Protein AF-A0A971SF12-F1 (afdb_monomer_lite)

Sequence (616 aa):
MIISSLRLFQRVKWISYRIRLTKRWFLGLSLLLLSFISVQINANPYLPVYIEDSHAGSYYFFVEKLNLADEYQLILFDKHSDATEAFDSDSIRKSVSKAKKDFSLDELFKTWRSQGIIQCFNWIEPLMPKPFSSVIWVAGKELSRKNLNAKKNVVDQQLNCHELAFKRDCGNLANRFQVTDFVTLQKSKDFKLPVVVSIDLDYFTGLNKVEQYKELKKVLDYTFGLPNLQAISIAVSYPYLQSSHEADRLLYLSLQYLKRIKNIKLRYEPFIDNGPDQSELAKSFYRKRLPVPKYEIKNASNNLKSLLLHLKFDMEYHREAWQALLRDWQNQSSIKPTILLYKNGKIVPNERFNYFSIDDAIGLRVSGVENIVDPKVCWKVLYSKEKSINLTERNYGFADNATRWIVFDERRLPYQDIELKNENLVNLFDIRTGFGTVQIFAEVANKGIIYQTETVCLSRYRDRSYLGRLTEIFNLPYILGSSLIREDNLIGPDVKYGADCSSFIIYGKRRLGLNIPYLNPNQLKDYLFELDKVNSFEHDVAYGQKGKIFLDEALIKEGLLLHFGEHIVAVYQDNEPKNVLDRNDLIVHQLEDFPEIIPLKDINQTNKSFLVMRFK

pLDDT: mean 88.8, std 15.78, range [25.83, 98.88]

Radius of gyration: 28.74 Å; chains: 1; bounding box: 77×84×78 Å

Foldseek 3Di:
DDDDDPPDPDPPPPPVVVPVPPPPPPPVPPVPPDDDDDDPPVLQLAAEEEEEQALLVVLLVCLVQDDQVAEEEEEELDLAQLQAAQPPLVVVLVVSVVCVVVVNSVVVQVVQLAVLSRGRSNSVLSCPPTNYVAYEYANAADDDPVVQVVNLVVSQCRNCVCCVVDNDPVGRCSVRYHYDHPVVVVPDDDDPGQYEYEYELLSLAPPDLVVSLVVLVVVVVVQLLDPNHRHYYYHLNVLSHPDLVSSLSNVLSNLVQVVQWDRYAYAYEHPRGRHQHPDPSQVVCVVVVHHRDGRDPLPHDLQSLLSVLQDDHDYDPPVVVVVVSNVVSVVPDQAAKAKFKDWQNDTDDQDQEAEAEPPIWIKIFIPRCPPPDQWFKWKKKWAFPDQEEESDPDQDDQCHSPGSTRGIDIDTDPDGDRMDTRVNVLCQADNVPSFEKIWMWMWTDDPNRTHIYHIGIYGYFHDLFLLRQLRSHQRAHAYHPLQSDDDPPDGRCRSNRHYAFQQSSVRSVVSVVDDDRRDFLVVCVVFKDFPFKFADDDPQFTATPVGFAFDDPVQLRQWKWKRLPRGIWTQNAADPVHGTDGQQTWIWTPHGRGIDIGRNVVDPRNNHMITTIGGD

Secondary structure (DSSP, 8-state):
-------SSSSSSSSSSSSSSSSSSSSSSSSTTS--S--------PEEEEEESSTTHHHHHHHHHS-TTS-EEEEEE-SS---PPPTTHHHHHHHHHHHHHTT-HHHHHHHHHHHTSS-TTTSSGGGTTTTEEEEEEE-SSS--HHHHHHHHHHHHHHTTSSTTTS--TT---GGGEEEE-HHHHTT-----S-EEEEEEGGGGTTS-HHHHHHHHHHHHHHHHTSTTEEEEEEE--GGGSS-HHHHHHHHHHHHHHHTTBTTEEEEEETT----S--SHHHHHHHHTTPPPP---GGG--HHHHHHHTT---B--SSHHHHHHHHHHHHHH-S---EEEEEETTEEE---SSEEEETTPPEEEEEES-TTSSS-EEEEEEEEES-SEEE-SSS--GGGTT-BSS-BEEEEE-S--SSEE-HHHHHTTS-TTTS-EEEEEEEEEEETTEEEEPPPEEEEEES-SSHHHHHGGGTTSPEEETGGG-EETTEEGGGGSS-B-HHHHHHHHHHHTT-------HHHHGGGEEEEEEE-EEETTEEEETTEE-B--HHHHHH-EEEE-SS-EEEEEE--SSTTB-BTTSEEEE-SSSS-EEEEGGGSTTTTS-EEEEEE-

Structure (mmCIF, N/CA/C/O backbone):
data_AF-A0A971SF12-F1
#
_entry.id   AF-A0A971SF12-F1
#
loop_
_atom_site.group_PDB
_atom_site.id
_atom_site.type_symbol
_atom_site.label_atom_id
_atom_site.label_alt_id
_atom_site.label_comp_id
_atom_site.label_asym_id
_atom_site.label_entity_id
_atom_site.label_seq_id
_atom_site.pdbx_PDB_ins_code
_atom_site.Cartn_x
_atom_site.Cartn_y
_atom_site.Cartn_z
_atom_site.occupancy
_atom_site.B_iso_or_equiv
_atom_site.auth_seq_id
_atom_site.auth_comp_id
_atom_site.auth_asym_id
_atom_site.auth_atom_id
_atom_site.pdbx_PDB_model_num
ATOM 1 N N . MET A 1 1 ? -21.812 56.166 14.889 1.00 31.41 1 MET A N 1
ATOM 2 C CA . MET A 1 1 ? -22.628 55.347 15.817 1.00 31.41 1 MET A CA 1
ATOM 3 C C . MET A 1 1 ? -23.249 54.222 15.000 1.00 31.41 1 MET A C 1
ATOM 5 O O . MET A 1 1 ? -24.068 54.505 14.147 1.00 31.41 1 MET A O 1
ATOM 9 N N . ILE A 1 2 ? -22.579 53.073 14.900 1.00 28.84 2 ILE A N 1
ATOM 10 C CA . ILE A 1 2 ? -22.755 51.873 15.747 1.00 28.84 2 ILE A CA 1
ATOM 11 C C . ILE A 1 2 ? -24.066 51.118 15.428 1.00 28.84 2 ILE A C 1
ATOM 13 O O . ILE A 1 2 ? -25.136 51.510 15.864 1.00 28.84 2 ILE A O 1
ATOM 17 N N . ILE A 1 3 ? -23.871 50.001 14.708 1.00 28.14 3 ILE A N 1
ATOM 18 C CA . ILE A 1 3 ? -24.535 48.683 14.789 1.00 28.14 3 ILE A CA 1
ATOM 19 C C . ILE A 1 3 ? -26.046 48.604 14.493 1.00 28.14 3 ILE A C 1
ATOM 21 O O . ILE A 1 3 ? -26.873 48.979 15.311 1.00 28.14 3 ILE A O 1
ATOM 25 N N . SER A 1 4 ? -26.404 47.922 13.396 1.00 25.83 4 SER A N 1
ATOM 26 C CA . SER A 1 4 ? -27.148 46.637 13.398 1.00 25.83 4 SER A CA 1
ATOM 27 C C . SER A 1 4 ? -27.893 46.406 12.076 1.00 25.83 4 SER A C 1
ATOM 29 O O . SER A 1 4 ? -28.671 47.247 11.648 1.00 25.83 4 SER A O 1
ATOM 31 N N . SER A 1 5 ? -27.656 45.243 11.45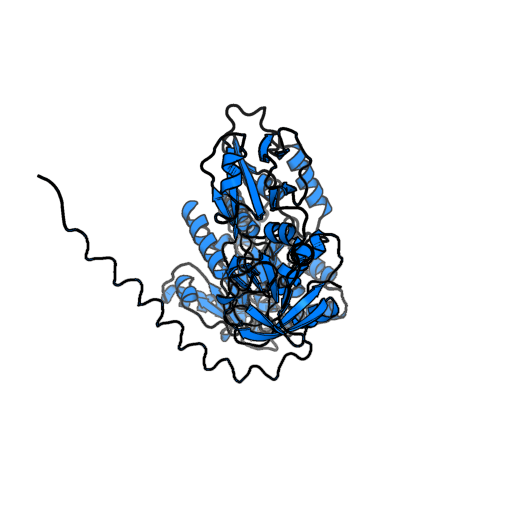1 1.00 28.00 5 SER A N 1
ATOM 32 C CA . SER A 1 5 ? -28.618 44.419 10.672 1.00 28.00 5 SER A CA 1
ATOM 33 C C . SER A 1 5 ? -27.938 43.582 9.572 1.00 28.00 5 SER A C 1
ATOM 35 O O . SER A 1 5 ? -28.347 43.537 8.420 1.00 28.00 5 SER A O 1
ATOM 37 N N . LEU A 1 6 ? -26.910 42.821 9.957 1.00 27.84 6 LEU A N 1
ATOM 38 C CA . LEU A 1 6 ? -26.372 41.701 9.176 1.00 27.84 6 LEU A CA 1
ATOM 39 C C . LEU A 1 6 ? -26.898 40.392 9.786 1.00 27.84 6 LEU A C 1
ATOM 41 O O . LEU A 1 6 ? -26.194 39.687 10.501 1.00 27.84 6 LEU A O 1
ATOM 45 N N . ARG A 1 7 ? -28.184 40.096 9.562 1.00 30.22 7 ARG A N 1
ATOM 46 C CA . ARG A 1 7 ? -28.811 38.794 9.861 1.00 30.22 7 ARG A CA 1
ATOM 47 C C . ARG A 1 7 ? -29.946 38.514 8.877 1.00 30.22 7 ARG A C 1
ATOM 49 O O . ARG A 1 7 ? -31.108 38.577 9.245 1.00 30.22 7 ARG A O 1
ATOM 56 N N . LEU A 1 8 ? -29.613 38.181 7.629 1.00 28.28 8 LEU A N 1
ATOM 57 C CA . LEU A 1 8 ? -30.572 37.521 6.727 1.00 28.28 8 LEU A CA 1
ATOM 58 C C . LEU A 1 8 ? -29.940 36.552 5.706 1.00 28.28 8 LEU A C 1
ATOM 60 O O . LEU A 1 8 ? -30.614 36.095 4.792 1.00 28.28 8 LEU A O 1
ATOM 64 N N . PHE A 1 9 ? -28.670 36.169 5.880 1.00 28.97 9 PHE A N 1
ATOM 65 C CA . PHE A 1 9 ? -27.954 35.262 4.969 1.00 28.97 9 PHE A CA 1
ATOM 66 C C . PHE A 1 9 ? -27.344 34.061 5.711 1.00 28.97 9 PHE A C 1
ATOM 68 O O . PHE A 1 9 ? -26.147 33.817 5.656 1.00 28.97 9 PHE A O 1
ATOM 75 N N . GLN A 1 10 ? -28.163 33.295 6.440 1.00 29.36 10 GLN A N 1
ATOM 76 C CA . GLN A 1 10 ? -27.713 32.018 7.029 1.00 29.36 10 GLN A CA 1
ATOM 77 C C . GLN A 1 10 ? -28.773 30.902 7.086 1.00 29.36 10 GLN A C 1
ATOM 79 O O . GLN A 1 10 ? -28.515 29.846 7.654 1.00 29.36 10 GLN A O 1
ATOM 84 N N . ARG A 1 11 ? -29.940 31.060 6.442 1.00 30.23 11 ARG A N 1
ATOM 85 C CA . ARG A 1 11 ? -31.045 30.078 6.530 1.00 30.23 11 ARG A CA 1
ATOM 86 C C . ARG A 1 11 ? -31.364 29.267 5.265 1.00 30.23 11 ARG A C 1
ATOM 88 O O . ARG A 1 11 ? -32.326 28.514 5.276 1.00 30.23 11 ARG A O 1
ATOM 95 N N . VAL A 1 12 ? -30.540 29.326 4.212 1.00 31.84 12 VAL A N 1
ATOM 96 C CA . VAL A 1 12 ? -30.815 28.617 2.933 1.00 31.84 12 VAL A CA 1
ATOM 97 C C . VAL A 1 12 ? -29.838 27.459 2.628 1.00 31.84 12 VAL A C 1
ATOM 99 O O . VAL A 1 12 ? -30.024 26.723 1.667 1.00 31.84 12 VAL A O 1
ATOM 102 N N . LYS A 1 13 ? -28.837 27.189 3.480 1.00 30.30 13 LYS A N 1
ATOM 103 C CA . LYS A 1 13 ? -27.871 26.083 3.264 1.00 30.30 13 LYS A CA 1
ATOM 104 C C . LYS A 1 13 ? -28.181 24.758 3.982 1.00 30.30 13 LYS A C 1
ATOM 106 O O . LYS A 1 13 ? -27.453 23.796 3.780 1.00 30.30 13 LYS A O 1
ATOM 111 N N . TRP A 1 14 ? -29.265 24.673 4.756 1.00 29.14 14 TRP A N 1
ATOM 112 C CA . TRP A 1 14 ? -29.599 23.476 5.552 1.00 29.14 14 TRP A CA 1
ATOM 113 C C . TRP A 1 14 ? -30.732 22.598 4.987 1.00 29.14 14 TRP A C 1
ATOM 115 O O . TRP A 1 14 ? -30.986 21.518 5.509 1.00 29.14 14 TRP A O 1
ATOM 125 N N . ILE A 1 15 ? -31.384 23.005 3.891 1.00 32.59 15 ILE A N 1
ATOM 126 C CA . ILE A 1 15 ? -32.520 22.264 3.298 1.00 32.59 15 ILE A CA 1
ATOM 127 C C . ILE A 1 15 ? -32.134 21.538 1.992 1.00 32.59 15 ILE A C 1
ATOM 129 O O . ILE A 1 15 ? -32.772 20.564 1.601 1.00 32.59 15 ILE A O 1
ATOM 133 N N . SER A 1 16 ? -31.015 21.901 1.360 1.00 28.98 16 SER A N 1
ATOM 134 C CA . SER A 1 16 ? -30.533 21.269 0.122 1.00 28.98 16 SER A CA 1
ATOM 135 C C . SER A 1 16 ? -29.692 19.997 0.328 1.00 28.98 16 SER A C 1
ATOM 137 O O . SER A 1 16 ? -29.442 19.281 -0.640 1.00 28.98 16 SER A O 1
ATOM 139 N N . TYR A 1 17 ? -29.320 19.658 1.569 1.00 30.48 17 TYR A N 1
ATOM 140 C CA . TYR A 1 17 ? -28.596 18.415 1.891 1.00 30.48 17 TYR A CA 1
ATOM 141 C C . TYR A 1 17 ? -29.530 17.230 2.210 1.00 30.48 17 TYR A C 1
ATOM 143 O O . TYR A 1 17 ? -29.139 16.077 2.065 1.00 30.48 17 TYR A O 1
ATOM 151 N N . ARG A 1 18 ? -30.801 17.490 2.560 1.00 32.34 18 ARG A N 1
ATOM 152 C CA . ARG A 1 18 ? -31.782 16.449 2.931 1.00 32.34 18 ARG A CA 1
ATOM 153 C C . ARG A 1 18 ? -32.580 15.863 1.757 1.00 32.34 18 ARG A C 1
ATOM 155 O O . ARG A 1 18 ? -33.252 14.856 1.932 1.00 32.34 18 ARG A O 1
ATOM 162 N N . ILE A 1 19 ? -32.492 16.448 0.557 1.00 35.25 19 ILE A N 1
ATOM 163 C CA . ILE A 1 19 ? -33.337 16.068 -0.599 1.00 35.25 19 ILE A CA 1
ATOM 164 C C . ILE A 1 19 ? -32.562 15.289 -1.689 1.00 35.25 19 ILE A C 1
ATOM 166 O O . ILE A 1 19 ? -33.166 14.694 -2.576 1.00 35.25 19 ILE A O 1
ATOM 170 N N . ARG A 1 20 ? -31.226 15.176 -1.600 1.00 30.75 20 ARG A N 1
ATOM 171 C CA . ARG A 1 20 ? -30.425 14.321 -2.511 1.00 30.75 20 ARG A CA 1
ATOM 172 C C . ARG A 1 20 ? -30.202 12.881 -2.021 1.00 30.75 20 ARG A C 1
ATOM 174 O O . ARG A 1 20 ? -29.679 12.074 -2.782 1.00 30.75 20 ARG A O 1
ATOM 181 N N . LEU A 1 21 ? -30.640 12.540 -0.808 1.00 36.88 21 LEU A N 1
ATOM 182 C CA . LEU A 1 21 ? -30.404 11.231 -0.175 1.00 36.88 21 LEU A CA 1
ATOM 183 C C . LEU A 1 21 ? -31.534 10.200 -0.364 1.00 36.88 21 LEU A C 1
ATOM 185 O O . LEU A 1 21 ? -31.330 9.025 -0.085 1.00 36.88 21 LEU A O 1
ATOM 189 N N . THR A 1 22 ? -32.702 10.578 -0.892 1.00 39.44 22 THR A N 1
ATOM 190 C CA . THR A 1 22 ? -33.895 9.704 -0.861 1.00 39.44 22 THR A CA 1
ATOM 191 C C . THR A 1 22 ? -34.249 9.001 -2.177 1.00 39.44 22 THR A C 1
ATOM 193 O O . THR A 1 22 ? -35.171 8.193 -2.190 1.00 39.44 22 THR A O 1
ATOM 196 N N . LYS A 1 23 ? -33.522 9.225 -3.284 1.00 32.88 23 LYS A N 1
ATOM 197 C CA . LYS A 1 23 ? -33.853 8.614 -4.597 1.00 32.88 23 LYS A CA 1
ATOM 198 C C . LYS A 1 23 ? -32.887 7.541 -5.116 1.00 32.88 23 LYS A C 1
ATOM 200 O O . LYS A 1 23 ? -33.189 6.918 -6.126 1.00 32.88 23 LYS A O 1
ATOM 205 N N . ARG A 1 24 ? -31.766 7.271 -4.434 1.00 38.62 24 ARG A N 1
ATOM 206 C CA . ARG A 1 24 ? -30.796 6.228 -4.844 1.00 38.62 24 ARG A CA 1
ATOM 207 C C . ARG A 1 24 ? -30.953 4.878 -4.130 1.00 38.62 24 ARG A C 1
ATOM 209 O O . ARG A 1 24 ? -30.305 3.920 -4.522 1.00 38.62 24 ARG A O 1
ATOM 216 N N . TRP A 1 25 ? -31.844 4.785 -3.141 1.00 43.00 25 TRP A N 1
ATOM 217 C CA . TRP A 1 25 ? -31.940 3.625 -2.241 1.00 43.00 25 TRP A CA 1
ATOM 218 C C . TRP A 1 25 ? -33.119 2.675 -2.500 1.00 43.00 25 TRP A C 1
ATOM 220 O O . TRP A 1 25 ? -33.202 1.632 -1.863 1.00 43.00 25 TRP A O 1
ATOM 230 N N . PHE A 1 26 ? -34.009 2.979 -3.450 1.00 36.94 26 PHE A N 1
ATOM 231 C CA . PHE A 1 26 ? -35.231 2.183 -3.647 1.00 36.94 26 PHE A CA 1
ATOM 232 C C . PHE A 1 26 ? -35.156 1.091 -4.727 1.00 36.94 26 PHE A C 1
ATOM 234 O O . PHE A 1 26 ? -36.068 0.278 -4.802 1.00 36.94 26 PHE A O 1
ATOM 241 N N . LEU A 1 27 ? -34.078 1.010 -5.519 1.00 33.00 27 LEU A N 1
ATOM 242 C CA . LEU A 1 27 ? -33.904 -0.063 -6.520 1.00 33.00 27 LEU A CA 1
ATOM 243 C C . LEU A 1 27 ? -32.784 -1.070 -6.205 1.00 33.00 27 LEU A C 1
ATOM 245 O O . LEU A 1 27 ? -32.655 -2.066 -6.907 1.00 33.00 27 LEU A O 1
ATOM 249 N N . GLY A 1 28 ? -32.011 -0.866 -5.134 1.00 38.28 28 GLY A N 1
ATOM 250 C CA . GLY A 1 28 ? -30.992 -1.829 -4.692 1.00 38.28 28 GLY A CA 1
ATOM 251 C C . GLY A 1 28 ? -31.530 -2.965 -3.813 1.00 38.28 28 GLY A C 1
ATOM 252 O O . GLY A 1 28 ? -30.780 -3.872 -3.475 1.00 38.28 28 GLY A O 1
ATOM 253 N N . LEU A 1 29 ? -32.810 -2.927 -3.420 1.00 40.16 29 LEU A N 1
ATOM 254 C CA . LEU A 1 29 ? -33.330 -3.735 -2.310 1.00 40.16 29 LEU A CA 1
ATOM 255 C C . LEU A 1 29 ? -34.077 -5.024 -2.705 1.00 40.16 29 LEU A C 1
ATOM 257 O O . LEU A 1 29 ? -34.580 -5.717 -1.827 1.00 40.16 29 LEU A O 1
ATOM 261 N N . SER A 1 30 ? -34.147 -5.374 -3.994 1.00 32.53 30 SER A N 1
ATOM 262 C CA . SER A 1 30 ? -34.907 -6.551 -4.472 1.00 32.53 30 SER A CA 1
ATOM 263 C C . SER A 1 30 ? -34.051 -7.636 -5.142 1.00 32.53 30 SER A C 1
ATOM 265 O O . SER A 1 30 ? -34.554 -8.718 -5.416 1.00 32.53 30 SER A O 1
ATOM 267 N N . LEU A 1 31 ? -32.754 -7.387 -5.357 1.00 33.84 31 LEU A N 1
ATOM 268 C CA . LEU A 1 31 ? -31.779 -8.372 -5.866 1.00 33.84 31 LEU A CA 1
ATOM 269 C C . LEU A 1 31 ? -30.842 -8.906 -4.762 1.00 33.84 31 LEU A C 1
ATOM 271 O O . LEU A 1 31 ? -29.825 -9.533 -5.036 1.00 33.84 31 LEU A O 1
ATOM 275 N N . LEU A 1 32 ? -31.217 -8.681 -3.501 1.00 42.91 32 LEU A N 1
ATOM 276 C CA . LEU A 1 32 ? -30.432 -8.930 -2.287 1.00 42.91 32 LEU A CA 1
ATOM 277 C C . LEU A 1 32 ? -30.526 -10.381 -1.758 1.00 42.91 32 LEU A C 1
ATOM 279 O O . LEU A 1 32 ? -30.105 -10.650 -0.640 1.00 42.91 32 LEU A O 1
ATOM 283 N N . LEU A 1 33 ? -31.091 -11.322 -2.526 1.00 36.44 33 LEU A N 1
ATOM 284 C CA . LEU A 1 33 ? -31.560 -12.607 -1.981 1.00 36.44 33 LEU A CA 1
ATOM 285 C C . LEU A 1 33 ? -30.939 -13.887 -2.567 1.00 36.44 33 LEU A C 1
ATOM 287 O O . LEU A 1 33 ? -31.339 -14.958 -2.130 1.00 36.44 33 LEU A O 1
ATOM 291 N N . LEU A 1 34 ? -29.964 -13.843 -3.491 1.00 31.91 34 LEU A N 1
ATOM 292 C CA . LEU A 1 34 ? -29.542 -15.085 -4.177 1.00 31.91 34 LEU A CA 1
ATOM 293 C C . LEU A 1 34 ? -28.050 -15.298 -4.512 1.00 31.91 34 LEU A C 1
ATOM 295 O O . LEU A 1 34 ? -27.753 -16.181 -5.312 1.00 31.91 34 LEU A O 1
ATOM 299 N N . SER A 1 35 ? -27.072 -14.615 -3.896 1.00 33.59 35 SER A N 1
ATOM 300 C CA . SER A 1 35 ? -25.664 -14.984 -4.173 1.00 33.59 35 SER A CA 1
ATOM 301 C C . SER A 1 35 ? -24.631 -14.681 -3.082 1.00 33.59 35 SER A C 1
ATOM 303 O O . SER A 1 35 ? -23.715 -13.897 -3.313 1.00 33.59 35 SER A O 1
ATOM 305 N N . PHE A 1 36 ? -24.688 -15.364 -1.938 1.00 42.00 36 PHE A N 1
ATOM 306 C CA . PHE A 1 36 ? -23.475 -15.613 -1.139 1.00 42.00 36 PHE A CA 1
ATOM 307 C C . PHE A 1 36 ? -23.475 -17.032 -0.556 1.00 42.00 36 PHE A C 1
ATOM 309 O O . PHE A 1 36 ? -23.334 -17.257 0.642 1.00 42.00 36 PHE A O 1
ATOM 316 N N . ILE A 1 37 ? -23.598 -18.010 -1.456 1.00 35.84 37 ILE A N 1
ATOM 317 C CA . ILE A 1 37 ? -22.960 -19.313 -1.262 1.00 35.84 37 ILE A CA 1
ATOM 318 C C . ILE A 1 37 ? -21.451 -19.046 -1.332 1.00 35.84 37 ILE A C 1
ATOM 320 O O . ILE A 1 37 ? -20.968 -18.529 -2.336 1.00 35.84 37 ILE A O 1
ATOM 324 N N . SER A 1 38 ? -20.755 -19.293 -0.222 1.00 40.66 38 SER A N 1
ATOM 325 C CA . SER A 1 38 ? -19.317 -19.578 -0.110 1.00 40.66 38 SER A CA 1
ATOM 326 C C . SER A 1 38 ? -18.464 -19.290 -1.352 1.00 40.66 38 SER A C 1
ATOM 328 O O . SER A 1 38 ? -18.257 -20.168 -2.185 1.00 40.66 38 SER A O 1
ATOM 330 N N . VAL A 1 39 ? -17.898 -18.087 -1.439 1.00 34.41 39 VAL A N 1
ATOM 331 C CA . VAL A 1 39 ? -16.772 -17.826 -2.334 1.00 34.41 39 VAL A CA 1
ATOM 332 C C . VAL A 1 39 ? -15.764 -16.943 -1.600 1.00 34.41 39 VAL A C 1
ATOM 334 O O . VAL A 1 39 ? -15.786 -15.717 -1.683 1.00 34.41 39 VAL A O 1
ATOM 337 N N . GLN A 1 40 ? -14.863 -17.596 -0.863 1.00 35.56 40 GLN A N 1
ATOM 338 C CA . GLN A 1 40 ? -13.494 -17.111 -0.717 1.00 35.56 40 GLN A CA 1
ATOM 339 C C . GLN A 1 40 ? -12.861 -17.135 -2.120 1.00 35.56 40 GLN A C 1
ATOM 341 O O . GLN A 1 40 ? -12.163 -18.080 -2.473 1.00 35.56 40 GLN A O 1
ATOM 346 N N . ILE A 1 41 ? -13.126 -16.131 -2.961 1.00 40.09 41 ILE A N 1
ATOM 347 C CA . ILE A 1 41 ? -12.150 -15.817 -4.005 1.00 40.09 41 ILE A CA 1
ATOM 348 C C . ILE A 1 41 ? -10.977 -15.218 -3.239 1.00 40.09 41 ILE A C 1
ATOM 350 O O . ILE A 1 41 ? -11.137 -14.227 -2.525 1.00 40.09 41 ILE A O 1
ATOM 354 N N . ASN A 1 42 ? -9.825 -15.880 -3.342 1.00 44.22 42 ASN A N 1
ATOM 355 C CA . ASN A 1 42 ? -8.517 -15.400 -2.910 1.00 44.22 42 ASN A CA 1
ATOM 356 C C . ASN A 1 42 ? -8.152 -14.129 -3.697 1.00 44.22 42 ASN A C 1
ATOM 358 O O . ASN A 1 42 ? -7.224 -14.123 -4.501 1.00 44.22 42 ASN A O 1
ATOM 362 N N . ALA A 1 43 ? -8.886 -13.040 -3.483 1.00 59.28 43 ALA A N 1
ATOM 363 C CA . ALA A 1 43 ? -8.478 -11.727 -3.930 1.00 59.28 43 ALA A CA 1
ATOM 364 C C . ALA A 1 43 ? -7.245 -11.374 -3.099 1.00 59.28 43 ALA A C 1
ATOM 366 O O . ALA A 1 43 ? -7.361 -10.991 -1.936 1.00 59.28 43 ALA A O 1
ATOM 367 N N . ASN A 1 44 ? -6.053 -11.578 -3.660 1.00 78.88 44 ASN A N 1
ATOM 368 C CA . ASN A 1 44 ? -4.822 -11.138 -3.021 1.00 78.88 44 ASN A CA 1
ATOM 369 C C . ASN A 1 44 ? -4.940 -9.615 -2.817 1.00 78.88 44 ASN A C 1
ATOM 371 O O . ASN A 1 44 ? -5.028 -8.874 -3.803 1.00 78.88 44 ASN A O 1
ATOM 375 N N . PRO A 1 45 ? -4.981 -9.112 -1.570 1.00 87.69 45 PRO A N 1
ATOM 376 C CA . PRO A 1 45 ? -5.164 -7.685 -1.337 1.00 87.69 45 PRO A CA 1
ATOM 377 C C . PRO A 1 45 ? -3.874 -6.902 -1.614 1.00 87.69 45 PRO A C 1
ATOM 379 O O . PRO A 1 45 ? -3.891 -5.677 -1.522 1.00 87.69 45 PRO A O 1
ATOM 382 N N . TYR A 1 46 ? -2.772 -7.592 -1.940 1.00 92.75 46 TYR A N 1
ATOM 383 C CA . TYR A 1 46 ? -1.467 -7.003 -2.204 1.00 92.75 46 TYR A CA 1
ATOM 384 C C . TYR A 1 46 ? -1.171 -6.887 -3.694 1.00 92.75 46 TYR A C 1
ATOM 386 O O . TYR A 1 46 ? -1.159 -7.894 -4.406 1.00 92.75 46 TYR A O 1
ATOM 394 N N . LEU A 1 47 ? -0.820 -5.677 -4.126 1.00 95.25 47 LEU A N 1
ATOM 395 C CA . LEU A 1 47 ? -0.322 -5.424 -5.474 1.00 95.25 47 LEU A CA 1
ATOM 396 C C . LEU A 1 47 ? 1.177 -5.751 -5.568 1.00 95.25 47 LEU A C 1
ATOM 398 O O . LEU A 1 47 ? 1.964 -5.155 -4.825 1.00 95.25 47 LEU A O 1
ATOM 402 N N . PRO A 1 48 ? 1.610 -6.655 -6.462 1.00 96.81 48 PRO A N 1
ATOM 403 C CA . PRO A 1 48 ? 3.026 -6.847 -6.738 1.00 96.81 48 PRO A CA 1
ATOM 404 C C . PRO A 1 48 ? 3.595 -5.637 -7.495 1.00 96.81 48 PRO A C 1
ATOM 406 O O . PRO A 1 48 ? 3.054 -5.215 -8.520 1.00 96.81 48 PRO A O 1
ATOM 409 N N . VAL A 1 49 ? 4.705 -5.101 -6.989 1.00 98.12 49 VAL A N 1
ATOM 410 C CA . VAL A 1 49 ? 5.464 -4.001 -7.597 1.00 98.12 49 VAL A CA 1
ATOM 411 C C . VAL A 1 49 ? 6.912 -4.444 -7.757 1.00 98.12 49 VAL A C 1
ATOM 413 O O . VAL A 1 49 ? 7.528 -4.885 -6.788 1.00 98.12 49 VAL A O 1
ATOM 416 N N . TYR A 1 50 ? 7.449 -4.323 -8.964 1.00 98.31 50 TYR A N 1
ATOM 417 C CA . TYR A 1 50 ? 8.805 -4.736 -9.309 1.00 98.31 50 TYR A CA 1
ATOM 418 C C . TYR A 1 50 ? 9.670 -3.559 -9.724 1.00 98.31 50 TYR A C 1
ATOM 420 O O . TYR A 1 50 ? 9.196 -2.683 -10.443 1.00 98.31 50 TYR A O 1
ATOM 428 N N . ILE A 1 51 ? 10.932 -3.557 -9.304 1.00 98.00 51 ILE A N 1
ATOM 429 C CA . ILE A 1 51 ? 11.922 -2.560 -9.704 1.00 98.00 51 ILE A CA 1
ATOM 430 C C . ILE A 1 51 ? 13.215 -3.267 -10.128 1.00 98.00 51 ILE A C 1
ATOM 432 O O . ILE A 1 51 ? 13.739 -4.097 -9.385 1.00 98.00 51 ILE A O 1
ATOM 436 N N . GLU A 1 52 ? 13.755 -2.906 -11.290 1.00 96.25 52 GLU A N 1
ATOM 437 C CA . GLU A 1 52 ? 15.055 -3.369 -11.804 1.00 96.25 52 GLU A CA 1
ATOM 438 C C . GLU A 1 52 ? 15.748 -2.231 -12.574 1.00 96.25 52 GLU A C 1
ATOM 440 O O . GLU A 1 52 ? 15.103 -1.255 -12.956 1.00 96.25 52 GLU A O 1
ATOM 445 N N . ASP A 1 53 ? 17.061 -2.334 -12.800 1.00 94.94 53 ASP A N 1
ATOM 446 C CA . ASP A 1 53 ? 17.768 -1.399 -13.682 1.00 94.94 53 ASP A CA 1
ATOM 447 C C . ASP A 1 53 ? 17.296 -1.521 -15.141 1.00 94.94 53 ASP A C 1
ATOM 449 O O . ASP A 1 53 ? 16.895 -0.532 -15.737 1.00 94.94 53 ASP A O 1
ATOM 453 N N . SER A 1 54 ? 17.264 -2.726 -15.716 1.00 95.06 54 SER A N 1
ATOM 454 C CA . SER A 1 54 ? 16.834 -2.918 -17.109 1.00 95.06 54 SER A CA 1
ATOM 455 C C . SER A 1 54 ? 15.328 -3.119 -17.236 1.00 95.06 54 SER A C 1
ATOM 457 O O . SER A 1 54 ? 14.728 -3.900 -16.491 1.00 95.06 54 SER A O 1
ATOM 459 N N . HIS A 1 55 ? 14.733 -2.534 -18.279 1.00 96.25 55 HIS A N 1
ATOM 460 C CA . HIS A 1 55 ? 13.335 -2.791 -18.633 1.00 96.25 55 HIS A CA 1
ATOM 461 C C . HIS A 1 55 ? 13.059 -4.254 -18.997 1.00 96.25 55 HIS A C 1
ATOM 463 O O . HIS A 1 55 ? 11.952 -4.743 -18.766 1.00 96.25 55 HIS A O 1
ATOM 469 N N . ALA A 1 56 ? 14.081 -5.002 -19.437 1.00 96.06 56 ALA A N 1
ATOM 470 C CA . ALA A 1 56 ? 13.984 -6.445 -19.681 1.00 96.06 56 ALA A CA 1
ATOM 471 C C . ALA A 1 56 ? 13.442 -7.211 -18.459 1.00 96.06 56 ALA A C 1
ATOM 473 O O . ALA A 1 56 ? 12.696 -8.180 -18.610 1.00 96.06 56 ALA A O 1
ATOM 474 N N . GLY A 1 57 ? 13.757 -6.738 -17.247 1.00 96.38 57 GLY A N 1
ATOM 475 C CA . GLY A 1 57 ? 13.251 -7.266 -15.983 1.00 96.38 57 GLY A CA 1
ATOM 476 C C . GLY A 1 57 ? 11.728 -7.381 -15.912 1.00 96.38 57 GLY A C 1
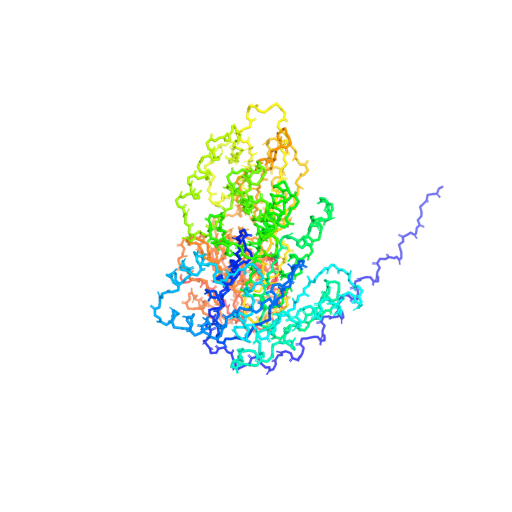ATOM 477 O O . GLY A 1 57 ? 11.201 -8.317 -15.308 1.00 96.38 57 GLY A O 1
ATOM 478 N N . SER A 1 58 ? 11.015 -6.471 -16.582 1.00 97.88 58 SER A N 1
ATOM 479 C CA . SER A 1 58 ? 9.551 -6.460 -16.636 1.00 97.88 58 SER A CA 1
ATOM 480 C C . SER A 1 58 ? 8.985 -7.742 -17.241 1.00 97.88 58 SER A C 1
ATOM 482 O O . SER A 1 58 ? 7.988 -8.251 -16.734 1.00 97.88 58 SER A O 1
ATOM 484 N N . TYR A 1 59 ? 9.635 -8.314 -18.261 1.00 97.81 59 TYR A N 1
ATOM 485 C CA . TYR A 1 59 ? 9.196 -9.580 -18.850 1.00 97.81 59 TYR A CA 1
ATOM 486 C C . TYR A 1 59 ? 9.202 -10.711 -17.829 1.00 97.81 59 TYR A C 1
ATOM 488 O O . TYR A 1 59 ? 8.174 -11.347 -17.607 1.00 97.81 59 TYR A O 1
ATOM 496 N N . TYR A 1 60 ? 10.344 -10.928 -17.178 1.00 96.50 60 TYR A N 1
ATOM 497 C CA . TYR A 1 60 ? 10.520 -12.006 -16.206 1.00 96.50 60 TYR A CA 1
ATOM 498 C C . TYR A 1 60 ? 9.515 -11.873 -15.057 1.00 96.50 60 TYR A C 1
ATOM 500 O O . TYR A 1 60 ? 8.799 -12.821 -14.728 1.00 96.50 60 TYR A O 1
ATOM 508 N N . PHE A 1 61 ? 9.361 -10.653 -14.540 1.00 96.94 61 PHE A N 1
ATOM 509 C CA . PHE A 1 61 ? 8.385 -10.342 -13.505 1.00 96.94 61 PHE A CA 1
ATOM 510 C C . PHE A 1 61 ? 6.939 -10.636 -13.932 1.00 96.94 61 PHE A C 1
ATOM 512 O O . PHE A 1 61 ? 6.203 -11.302 -13.198 1.00 96.94 61 PHE A O 1
ATOM 519 N N . PHE A 1 62 ? 6.504 -10.171 -15.107 1.00 98.00 62 PHE A N 1
ATOM 520 C CA . PHE A 1 62 ? 5.134 -10.412 -15.563 1.00 98.00 62 PHE A CA 1
ATOM 521 C C . PHE A 1 62 ? 4.885 -11.886 -15.878 1.00 98.00 62 PHE A C 1
ATOM 523 O O . PHE A 1 62 ? 3.805 -12.389 -15.566 1.00 98.00 62 PHE A O 1
ATOM 530 N N . VAL A 1 63 ? 5.876 -12.607 -16.411 1.00 96.88 63 VAL A N 1
ATOM 531 C CA . VAL A 1 63 ? 5.771 -14.058 -16.598 1.00 96.88 63 VAL A CA 1
ATOM 532 C C . VAL A 1 63 ? 5.536 -14.763 -15.266 1.00 96.88 63 VAL A C 1
ATOM 534 O O . VAL A 1 63 ? 4.680 -15.642 -15.195 1.00 96.88 63 VAL A O 1
ATOM 537 N N . GLU A 1 64 ? 6.241 -14.386 -14.202 1.00 94.19 64 GLU A N 1
ATOM 538 C CA . GLU A 1 64 ? 6.059 -14.988 -12.877 1.00 94.19 64 GLU A CA 1
ATOM 539 C C . GLU A 1 64 ? 4.715 -14.644 -12.240 1.00 94.19 64 GLU A C 1
ATOM 541 O O . GLU A 1 64 ? 4.073 -15.515 -11.652 1.00 94.19 64 GLU A O 1
ATOM 546 N N . LYS A 1 65 ? 4.299 -13.374 -12.304 1.00 93.75 65 LYS A N 1
ATOM 547 C CA . LYS A 1 65 ? 3.145 -12.891 -11.530 1.00 93.75 65 LYS A CA 1
ATOM 548 C C . LYS A 1 65 ? 1.808 -13.065 -12.226 1.00 93.75 65 LYS A C 1
ATOM 550 O O . LYS A 1 65 ? 0.805 -13.218 -11.533 1.00 93.75 65 LYS A O 1
ATOM 555 N N . LEU A 1 66 ? 1.772 -13.026 -13.555 1.00 94.69 66 LEU A N 1
ATOM 556 C CA . LEU A 1 66 ? 0.519 -13.088 -14.298 1.00 94.69 66 LEU A CA 1
ATOM 557 C C . LEU A 1 66 ? 0.136 -14.527 -14.641 1.00 94.69 66 LEU A C 1
ATOM 559 O O . LEU A 1 66 ? 0.976 -15.400 -14.910 1.00 94.69 66 LEU A O 1
ATOM 563 N N . ASN A 1 67 ? -1.172 -14.759 -14.694 1.00 92.38 67 ASN A N 1
ATOM 564 C CA . ASN A 1 67 ? -1.712 -15.961 -15.295 1.00 92.38 67 ASN A CA 1
ATOM 565 C C . ASN A 1 67 ? -1.664 -15.808 -16.820 1.00 92.38 67 ASN A C 1
ATOM 567 O O . ASN A 1 67 ? -2.433 -15.055 -17.401 1.00 92.38 67 ASN A O 1
ATOM 571 N N . LEU A 1 68 ? -0.770 -16.536 -17.488 1.00 93.12 68 LEU A N 1
ATOM 572 C CA . LEU A 1 68 ? -0.540 -16.368 -18.930 1.00 93.12 68 LEU A CA 1
ATOM 573 C C . LEU A 1 68 ? -1.730 -16.802 -19.806 1.00 93.12 68 LEU A C 1
ATOM 575 O O . LEU A 1 68 ? -1.718 -16.547 -21.008 1.00 93.12 68 LEU A O 1
ATOM 579 N N . ALA A 1 69 ? -2.730 -17.479 -19.230 1.00 92.25 69 ALA A N 1
ATOM 580 C CA . ALA A 1 69 ? -3.958 -17.850 -19.930 1.00 92.25 69 ALA A CA 1
ATOM 581 C C . ALA A 1 69 ? -4.976 -16.695 -20.016 1.00 92.25 69 ALA A C 1
ATOM 583 O O . ALA A 1 69 ? -5.762 -16.648 -20.975 1.00 92.25 69 ALA A O 1
ATOM 584 N N . ASP A 1 70 ? -4.939 -15.788 -19.035 1.00 94.12 70 ASP A N 1
ATOM 585 C CA . ASP A 1 70 ? -5.834 -14.638 -18.929 1.00 94.12 70 ASP A CA 1
ATOM 586 C C . ASP A 1 70 ? -5.394 -13.509 -19.874 1.00 94.12 70 ASP A C 1
ATOM 588 O O . ASP A 1 70 ? -4.287 -13.508 -20.420 1.00 94.12 70 ASP A O 1
ATOM 592 N N . GLU A 1 71 ? -6.286 -12.543 -20.088 1.00 96.12 71 GLU A N 1
ATOM 593 C CA . GLU A 1 71 ? -6.045 -11.384 -20.946 1.00 96.12 71 GLU A CA 1
ATOM 594 C C . GLU A 1 71 ? -5.900 -10.116 -20.109 1.00 96.12 71 GLU A C 1
ATOM 596 O O . GLU A 1 71 ? -6.734 -9.814 -19.254 1.00 96.12 71 GLU A O 1
ATOM 601 N N . TYR A 1 72 ? -4.842 -9.360 -20.386 1.00 97.31 72 TYR A N 1
ATOM 602 C CA . TYR A 1 72 ? -4.500 -8.128 -19.692 1.00 97.31 72 TYR A CA 1
ATOM 603 C C . TYR A 1 72 ? -4.240 -7.005 -20.694 1.00 97.31 72 TYR A C 1
ATOM 605 O O . TYR A 1 72 ? -3.743 -7.220 -21.804 1.00 97.31 72 TYR A O 1
ATOM 613 N N . GLN A 1 73 ? -4.524 -5.783 -20.256 1.00 97.44 73 GLN A N 1
ATOM 614 C CA . GLN A 1 73 ? -4.117 -4.557 -20.929 1.00 97.44 73 GLN A CA 1
ATOM 615 C C . GLN A 1 73 ? -2.824 -4.046 -20.286 1.00 97.44 73 GLN A C 1
ATOM 617 O O . GLN A 1 73 ? -2.823 -3.692 -19.106 1.00 97.44 73 GLN A O 1
ATOM 622 N N . LEU A 1 74 ? -1.741 -3.950 -21.061 1.00 98.50 74 LEU A N 1
ATOM 623 C CA . LEU A 1 74 ? -0.524 -3.257 -20.629 1.00 98.50 74 LEU A CA 1
ATOM 624 C C . LEU A 1 74 ? -0.656 -1.755 -20.901 1.00 98.50 74 LEU A C 1
ATOM 626 O O . LEU A 1 74 ? -1.041 -1.360 -22.004 1.00 98.50 74 LEU A O 1
ATOM 630 N N . ILE A 1 75 ? -0.314 -0.925 -19.915 1.00 98.50 75 ILE A N 1
ATOM 631 C CA . ILE A 1 75 ? -0.029 0.504 -20.093 1.00 98.50 75 ILE A CA 1
ATOM 632 C C . ILE A 1 75 ? 1.467 0.717 -19.860 1.00 98.50 75 ILE A C 1
ATOM 634 O O . ILE A 1 75 ? 1.974 0.429 -18.778 1.00 98.50 75 ILE A O 1
ATOM 638 N N . LEU A 1 76 ? 2.156 1.233 -20.872 1.00 98.75 76 LEU A N 1
ATOM 639 C CA . LEU A 1 76 ? 3.587 1.511 -20.856 1.00 98.75 76 LEU A CA 1
ATOM 640 C C . LEU A 1 76 ? 3.816 3.026 -20.796 1.00 98.75 76 LEU A C 1
ATOM 642 O O . LEU A 1 76 ? 3.458 3.731 -21.739 1.00 98.75 76 LEU A O 1
ATOM 646 N N . PHE A 1 77 ? 4.412 3.522 -19.715 1.00 98.75 77 PHE A N 1
ATOM 647 C CA . PHE A 1 77 ? 4.929 4.890 -19.620 1.00 98.75 77 PHE A CA 1
ATOM 648 C C . PHE A 1 77 ? 6.421 4.868 -19.909 1.00 98.75 77 PHE A C 1
ATOM 650 O O . PHE A 1 77 ? 7.195 4.457 -19.054 1.00 98.75 77 PHE A O 1
ATOM 657 N N . ASP A 1 78 ? 6.800 5.278 -21.114 1.00 98.31 78 ASP A N 1
ATOM 658 C CA . ASP A 1 78 ? 8.161 5.095 -21.613 1.00 98.31 78 ASP A CA 1
ATOM 659 C C . ASP A 1 78 ? 8.437 6.066 -22.766 1.00 98.31 78 ASP A C 1
ATOM 661 O O . ASP A 1 78 ? 7.537 6.428 -23.540 1.00 98.31 78 ASP A O 1
ATOM 665 N N . LYS A 1 79 ? 9.676 6.532 -22.885 1.00 95.88 79 LYS A N 1
ATOM 666 C CA . LYS A 1 79 ? 10.123 7.327 -24.031 1.00 95.88 79 LYS A CA 1
ATOM 667 C C . LYS A 1 79 ? 10.255 6.489 -25.309 1.00 95.88 79 LYS A C 1
ATOM 669 O O . LYS A 1 79 ? 10.095 7.041 -26.413 1.00 95.88 79 LYS A O 1
ATOM 674 N N . HIS A 1 80 ? 10.494 5.191 -25.161 1.00 95.94 80 HIS A N 1
ATOM 675 C CA . HIS A 1 80 ? 10.648 4.156 -26.178 1.00 95.94 80 HIS A CA 1
ATOM 676 C C . HIS A 1 80 ? 9.427 3.226 -26.204 1.00 95.94 80 HIS A C 1
ATOM 678 O O . HIS A 1 80 ? 8.592 3.237 -25.309 1.00 95.94 80 HIS A O 1
ATOM 684 N N . SER A 1 81 ? 9.241 2.506 -27.310 1.00 95.38 81 SER A N 1
ATOM 685 C CA . SER A 1 81 ? 8.076 1.633 -27.497 1.00 95.38 81 SER A CA 1
ATOM 686 C C . SER A 1 81 ? 8.271 0.231 -26.939 1.00 95.38 81 SER A C 1
ATOM 688 O O . SER A 1 81 ? 7.282 -0.474 -26.766 1.00 95.38 81 SER A O 1
ATOM 690 N N . ASP A 1 82 ? 9.525 -0.207 -26.814 1.00 96.06 82 ASP A N 1
ATOM 691 C CA . ASP A 1 82 ? 9.942 -1.586 -26.537 1.00 96.06 82 ASP A CA 1
ATOM 692 C C . ASP A 1 82 ? 9.216 -2.655 -27.366 1.00 96.06 82 ASP A C 1
ATOM 694 O O . ASP A 1 82 ? 9.053 -3.812 -26.972 1.00 96.06 82 ASP A O 1
ATOM 698 N N . ALA A 1 83 ? 8.767 -2.244 -28.552 1.00 94.12 83 ALA A N 1
ATOM 699 C CA . ALA A 1 83 ? 7.910 -3.024 -29.428 1.00 94.12 83 ALA A CA 1
ATOM 700 C C . ALA A 1 83 ? 8.703 -3.839 -30.453 1.00 94.12 83 ALA A C 1
ATOM 702 O O . ALA A 1 83 ? 8.111 -4.343 -31.402 1.00 94.12 83 ALA A O 1
ATOM 703 N N . THR A 1 84 ? 10.029 -3.927 -30.326 1.00 94.56 84 THR A N 1
ATOM 704 C CA . THR A 1 84 ? 10.836 -4.688 -31.285 1.00 94.56 84 THR A CA 1
ATOM 705 C C . THR A 1 84 ? 10.475 -6.160 -31.177 1.00 94.56 84 THR A C 1
ATOM 707 O O . THR A 1 84 ? 10.434 -6.713 -30.081 1.00 94.56 84 THR A O 1
ATOM 710 N N . GLU A 1 85 ? 10.223 -6.800 -32.312 1.00 92.06 85 GLU A N 1
ATOM 711 C CA . GLU A 1 85 ? 9.936 -8.229 -32.350 1.00 92.06 85 GLU A CA 1
ATOM 712 C C . GLU A 1 85 ? 11.115 -9.048 -31.806 1.00 92.06 85 GLU A C 1
ATOM 714 O O . GLU A 1 85 ? 12.2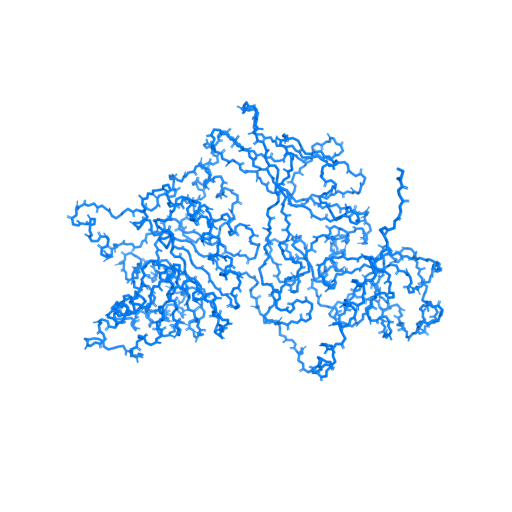69 -8.853 -32.208 1.00 92.06 85 GLU A O 1
ATOM 719 N N . ALA A 1 86 ? 10.831 -9.987 -30.901 1.00 91.56 86 ALA A N 1
ATOM 720 C CA . ALA A 1 86 ? 11.808 -10.995 -30.525 1.00 91.56 86 ALA A CA 1
ATOM 721 C C . ALA A 1 86 ? 11.840 -12.084 -31.603 1.00 91.56 86 ALA A C 1
ATOM 723 O O . ALA A 1 86 ? 10.799 -12.577 -32.037 1.00 91.56 86 ALA A O 1
ATOM 724 N N . PHE A 1 87 ? 13.036 -12.472 -32.039 1.00 88.31 87 PHE A N 1
ATOM 725 C CA . PHE A 1 87 ? 13.175 -13.530 -33.034 1.00 88.31 87 PHE A CA 1
ATOM 726 C C . PHE A 1 87 ? 12.610 -14.859 -32.500 1.00 88.31 87 PHE A C 1
ATOM 728 O O . PHE A 1 87 ? 12.946 -15.261 -31.388 1.00 88.31 87 PHE A O 1
ATOM 735 N N . ASP A 1 88 ? 11.770 -15.528 -33.299 1.00 89.56 88 ASP A N 1
ATOM 736 C CA . ASP A 1 88 ? 11.077 -16.778 -32.941 1.00 89.56 88 ASP A CA 1
ATOM 737 C C . ASP A 1 88 ? 10.324 -16.697 -31.592 1.00 89.56 88 ASP A C 1
ATOM 739 O O . ASP A 1 88 ? 10.468 -17.526 -30.685 1.00 89.56 88 ASP A O 1
ATOM 743 N N . SER A 1 89 ? 9.497 -15.657 -31.442 1.00 91.75 89 SER A N 1
ATOM 744 C CA . SER A 1 89 ? 8.751 -15.399 -30.206 1.00 91.75 89 SER A CA 1
ATOM 745 C C . SER A 1 89 ? 7.774 -16.516 -29.819 1.00 91.75 89 SER A C 1
ATOM 747 O O . SER A 1 89 ? 7.474 -16.699 -28.635 1.00 91.75 89 SER A O 1
ATOM 749 N N . ASP A 1 90 ? 7.327 -17.338 -30.771 1.00 93.00 90 ASP A N 1
ATOM 750 C CA . ASP A 1 90 ? 6.497 -18.510 -30.485 1.00 93.00 90 ASP A CA 1
ATOM 751 C C . ASP A 1 90 ? 7.282 -19.619 -29.772 1.00 93.00 90 ASP A C 1
ATOM 753 O O . ASP A 1 90 ? 6.744 -20.266 -28.867 1.00 93.00 90 ASP A O 1
ATOM 757 N N . SER A 1 91 ? 8.562 -19.814 -30.102 1.00 93.94 91 SER A N 1
ATOM 758 C CA . SER A 1 91 ? 9.454 -20.704 -29.349 1.00 93.94 91 SER A CA 1
ATOM 759 C C . SER A 1 91 ? 9.695 -20.197 -27.924 1.00 93.94 91 SER A C 1
ATOM 761 O O . SER A 1 91 ? 9.655 -20.981 -26.968 1.00 93.94 91 SER A O 1
ATOM 763 N N . ILE A 1 92 ? 9.829 -18.876 -27.746 1.00 94.62 92 ILE A N 1
ATOM 764 C CA . ILE A 1 92 ? 9.922 -18.235 -26.423 1.00 94.62 92 ILE A CA 1
ATOM 765 C C . ILE A 1 92 ? 8.658 -18.539 -25.599 1.00 94.62 92 ILE A C 1
ATOM 767 O O . ILE A 1 92 ? 8.752 -19.065 -24.484 1.00 94.62 92 ILE A O 1
ATOM 771 N N . ARG A 1 93 ? 7.461 -18.309 -26.157 1.00 94.50 93 ARG A N 1
ATOM 772 C CA . ARG A 1 93 ? 6.178 -18.617 -25.491 1.00 94.50 93 ARG A CA 1
ATOM 773 C C . ARG A 1 93 ? 6.043 -20.097 -25.130 1.00 94.50 93 ARG A C 1
ATOM 775 O O . ARG A 1 93 ? 5.643 -20.426 -24.008 1.00 94.50 93 ARG A O 1
ATOM 782 N N . LYS A 1 94 ? 6.390 -21.000 -26.055 1.00 94.12 94 LYS A N 1
ATOM 783 C CA . LYS A 1 94 ? 6.362 -22.461 -25.839 1.00 94.12 94 LYS A CA 1
ATOM 784 C C . LYS A 1 94 ? 7.312 -22.866 -24.708 1.00 94.12 94 LYS A C 1
ATOM 786 O O . LYS A 1 94 ? 6.917 -23.644 -23.838 1.00 94.12 94 LYS A O 1
ATOM 791 N N . SER A 1 95 ? 8.511 -22.286 -24.669 1.00 95.25 95 SER A N 1
ATOM 792 C CA . SER A 1 95 ? 9.516 -22.536 -23.629 1.00 95.25 95 SER A CA 1
ATOM 793 C C . SER A 1 95 ? 9.039 -22.094 -22.246 1.00 95.25 95 SER A C 1
ATOM 795 O O . SER A 1 95 ? 9.141 -22.871 -21.300 1.00 95.25 95 SER A O 1
ATOM 797 N N . VAL A 1 96 ? 8.431 -20.907 -22.124 1.00 94.81 96 VAL A N 1
ATOM 798 C CA . VAL A 1 96 ? 7.835 -20.442 -20.856 1.00 94.81 96 VAL A CA 1
ATOM 799 C C . VAL A 1 96 ? 6.681 -21.337 -20.415 1.00 94.81 96 VAL A C 1
ATOM 801 O O . VAL A 1 96 ? 6.603 -21.712 -19.245 1.00 94.81 96 VAL A O 1
ATOM 804 N N . SER A 1 97 ? 5.782 -21.701 -21.336 1.00 91.38 97 SER A N 1
ATOM 805 C CA . SER A 1 97 ? 4.652 -22.584 -21.022 1.00 91.38 97 SER A CA 1
ATOM 806 C C . SER A 1 97 ? 5.128 -23.940 -20.500 1.00 91.38 97 SER A C 1
ATOM 808 O O . SER A 1 97 ? 4.580 -24.452 -19.523 1.00 91.38 97 SER A O 1
ATOM 810 N N . LYS A 1 98 ? 6.177 -24.498 -21.115 1.00 92.19 98 LYS A N 1
ATOM 811 C CA . LYS A 1 98 ? 6.818 -25.734 -20.667 1.00 92.19 98 LYS A CA 1
ATOM 812 C C . LYS A 1 98 ? 7.490 -25.558 -19.302 1.00 92.19 98 LYS A C 1
ATOM 814 O O . LYS A 1 98 ? 7.177 -26.306 -18.386 1.00 92.19 98 LYS A O 1
ATOM 819 N N . ALA A 1 99 ? 8.323 -24.535 -19.130 1.00 90.38 99 ALA A N 1
ATOM 820 C CA . ALA A 1 99 ? 9.033 -24.289 -17.874 1.00 90.38 99 ALA A CA 1
ATOM 821 C C . ALA A 1 99 ? 8.089 -24.028 -16.687 1.00 90.38 99 ALA A C 1
ATOM 823 O O . ALA A 1 99 ? 8.381 -24.449 -15.571 1.00 90.38 99 ALA A O 1
ATOM 824 N N . LYS A 1 100 ? 6.918 -23.411 -16.910 1.00 87.75 100 LYS A N 1
ATOM 825 C CA . LYS A 1 100 ? 5.869 -23.299 -15.880 1.00 87.75 100 LYS A CA 1
ATOM 826 C C . LYS A 1 100 ? 5.304 -24.653 -15.450 1.00 87.75 100 LYS A C 1
ATOM 828 O O . LYS A 1 100 ? 5.001 -24.821 -14.274 1.00 87.75 100 LYS A O 1
ATOM 833 N N . LYS A 1 101 ? 5.139 -25.598 -16.380 1.00 87.81 101 LYS A N 1
ATOM 834 C CA . LYS A 1 101 ? 4.650 -26.956 -16.079 1.00 87.81 101 LYS A CA 1
ATOM 835 C C . LYS A 1 101 ? 5.708 -27.791 -15.364 1.00 87.81 101 LYS A C 1
ATOM 837 O O . LYS A 1 101 ? 5.372 -28.537 -14.452 1.00 87.81 101 LYS A O 1
ATOM 842 N N . ASP A 1 102 ? 6.962 -27.612 -15.760 1.00 90.19 102 ASP A N 1
ATOM 843 C CA . ASP A 1 102 ? 8.103 -28.373 -15.251 1.00 90.19 102 ASP A CA 1
ATOM 844 C C . ASP A 1 102 ? 8.740 -27.723 -14.000 1.00 90.19 102 ASP A C 1
ATOM 846 O O . ASP A 1 102 ? 9.741 -28.222 -13.496 1.00 90.19 102 ASP A O 1
ATOM 850 N N . PHE A 1 103 ? 8.175 -26.616 -13.493 1.00 83.25 103 PHE A N 1
ATOM 851 C CA . PHE A 1 103 ? 8.693 -25.824 -12.363 1.00 83.25 103 PHE A CA 1
ATOM 852 C C . PHE A 1 103 ? 10.165 -25.380 -12.521 1.00 83.25 103 PHE A C 1
ATOM 854 O O . PHE A 1 103 ? 10.908 -25.303 -11.547 1.00 83.25 103 PHE A O 1
ATOM 861 N N . SER A 1 104 ? 10.582 -25.051 -13.748 1.00 89.50 104 SER A N 1
ATOM 862 C CA . SER A 1 104 ? 11.975 -24.743 -14.123 1.00 89.50 104 SER A CA 1
ATOM 863 C C . SER A 1 104 ? 12.183 -23.321 -14.668 1.00 89.50 104 SER A C 1
ATOM 865 O O . SER A 1 104 ? 13.151 -23.049 -15.381 1.00 89.50 104 SER A O 1
ATOM 867 N N . LEU A 1 105 ? 11.278 -22.386 -14.342 1.00 91.19 105 LEU A N 1
ATOM 868 C CA . LEU A 1 105 ? 11.362 -20.996 -14.813 1.00 91.19 105 LEU A CA 1
ATOM 869 C C . LEU A 1 105 ? 12.679 -20.309 -14.428 1.00 91.19 105 LEU A C 1
ATOM 871 O O . LEU A 1 105 ? 13.274 -19.646 -15.273 1.00 91.19 105 LEU A O 1
ATOM 875 N N . ASP A 1 106 ? 13.163 -20.507 -13.203 1.00 90.44 106 ASP A N 1
ATOM 876 C CA . ASP A 1 106 ? 14.373 -19.842 -12.707 1.00 90.44 106 ASP A CA 1
ATOM 877 C C . ASP A 1 106 ? 15.617 -20.206 -13.532 1.00 90.44 106 ASP A C 1
ATOM 879 O O . ASP A 1 106 ? 16.462 -19.355 -13.816 1.00 90.44 106 ASP A O 1
ATOM 883 N N . GLU A 1 107 ? 15.748 -21.472 -13.942 1.00 92.12 107 GLU A N 1
ATOM 884 C CA . GLU A 1 107 ? 16.864 -21.938 -14.776 1.00 92.12 107 GLU A CA 1
ATOM 885 C C . GLU A 1 107 ? 16.785 -21.361 -16.192 1.00 92.12 107 GLU A C 1
ATOM 887 O O . GLU A 1 107 ? 17.788 -20.869 -16.729 1.00 92.12 107 GLU A O 1
ATOM 892 N N . LEU A 1 108 ? 15.578 -21.363 -16.770 1.00 94.88 108 LEU A N 1
ATOM 893 C CA . LEU A 1 108 ? 15.310 -20.756 -18.070 1.00 94.88 108 LEU A CA 1
ATOM 894 C C . LEU A 1 108 ? 15.668 -19.266 -18.054 1.00 94.88 108 LEU A C 1
ATOM 896 O O . LEU A 1 108 ? 16.383 -18.789 -18.933 1.00 94.88 108 LEU A O 1
ATOM 900 N N . PHE A 1 109 ? 15.232 -18.540 -17.025 1.00 94.50 109 PHE A N 1
ATOM 901 C CA . PHE A 1 109 ? 15.484 -17.110 -16.877 1.00 94.50 109 PHE A CA 1
ATOM 902 C C . PHE A 1 109 ? 16.959 -16.794 -16.684 1.00 94.50 109 PHE A C 1
ATOM 904 O O . PHE A 1 109 ? 17.461 -15.876 -17.327 1.00 94.50 109 PHE A O 1
ATOM 911 N N . LYS A 1 110 ? 17.687 -17.574 -15.878 1.00 92.19 110 LYS A N 1
ATOM 912 C CA . LYS A 1 110 ? 19.147 -17.424 -15.744 1.00 92.19 110 LYS A CA 1
ATOM 913 C C . LYS A 1 110 ? 19.857 -17.583 -17.087 1.00 92.19 110 LYS A C 1
ATOM 915 O O . LYS A 1 110 ? 20.765 -16.813 -17.399 1.00 92.19 110 LYS A O 1
ATOM 920 N N . THR A 1 111 ? 19.433 -18.551 -17.895 1.00 93.31 111 THR A N 1
ATOM 921 C CA . THR A 1 111 ? 20.009 -18.776 -19.228 1.00 93.31 111 THR A CA 1
ATOM 922 C C . THR A 1 111 ? 19.663 -17.638 -20.183 1.00 93.31 111 THR A C 1
ATOM 924 O O . THR A 1 111 ? 20.542 -17.106 -20.855 1.00 93.31 111 THR A O 1
ATOM 927 N N . TRP A 1 112 ? 18.408 -17.198 -20.217 1.00 94.38 112 TRP A N 1
ATOM 928 C CA . TRP A 1 112 ? 17.985 -16.117 -21.108 1.00 94.38 112 TRP A CA 1
ATOM 929 C C . TRP A 1 112 ? 18.579 -14.766 -20.748 1.00 94.38 112 TRP A C 1
ATOM 931 O O . TRP A 1 112 ? 18.963 -14.023 -21.652 1.00 94.38 112 TRP A O 1
ATOM 941 N N . ARG A 1 113 ? 18.717 -14.468 -19.453 1.00 92.94 113 ARG A N 1
ATOM 942 C CA . ARG A 1 113 ? 19.416 -13.271 -18.985 1.00 92.94 113 ARG A CA 1
ATOM 943 C C . ARG A 1 113 ? 20.889 -13.311 -19.376 1.00 92.94 113 ARG A C 1
ATOM 945 O O . ARG A 1 113 ? 21.382 -12.324 -19.898 1.00 92.94 113 ARG A O 1
ATOM 952 N N . SER A 1 114 ? 21.589 -14.436 -19.209 1.00 91.94 114 SER A N 1
ATOM 953 C CA . SER A 1 114 ? 23.015 -14.506 -19.573 1.00 91.94 114 SER A CA 1
ATOM 954 C C . SER A 1 114 ? 23.265 -14.405 -21.083 1.00 91.94 114 SER A C 1
ATOM 956 O O . SER A 1 114 ? 24.270 -13.833 -21.503 1.00 91.94 114 SER A O 1
ATOM 958 N N . GLN A 1 115 ? 22.340 -14.914 -21.898 1.00 92.06 115 GLN A N 1
ATOM 959 C CA . GLN A 1 115 ? 22.419 -14.876 -23.362 1.00 92.06 115 GLN A CA 1
ATOM 960 C C . GLN A 1 115 ? 21.855 -13.588 -23.980 1.00 92.06 115 GLN A C 1
ATOM 962 O O . GLN A 1 115 ? 22.087 -13.329 -25.158 1.00 92.06 115 GLN A O 1
ATOM 967 N N . GLY A 1 116 ? 21.116 -12.790 -23.208 1.00 91.00 116 GLY A N 1
ATOM 968 C CA . GLY A 1 116 ? 20.441 -11.593 -23.696 1.00 91.00 116 GLY A CA 1
ATOM 969 C C . GLY A 1 116 ? 19.295 -11.887 -24.672 1.00 91.00 116 GLY A C 1
ATOM 970 O O . GLY A 1 116 ? 19.117 -11.160 -25.643 1.00 91.00 116 GLY A O 1
ATOM 971 N N . ILE A 1 117 ? 18.526 -12.960 -24.437 1.00 92.81 117 ILE A N 1
ATOM 972 C CA . ILE A 1 117 ? 17.383 -13.342 -25.295 1.00 92.81 117 ILE A CA 1
ATOM 973 C C . ILE A 1 117 ? 16.258 -12.304 -25.200 1.00 92.81 117 ILE A C 1
ATOM 975 O O . ILE A 1 117 ? 15.737 -11.835 -26.212 1.00 92.81 117 ILE A O 1
ATOM 979 N N . ILE A 1 118 ? 15.910 -11.930 -23.967 1.00 95.62 118 ILE A N 1
ATOM 980 C CA . ILE A 1 118 ? 14.964 -10.854 -23.669 1.00 95.62 118 ILE A CA 1
ATOM 981 C C . ILE A 1 118 ? 15.753 -9.635 -23.203 1.00 95.62 118 ILE A C 1
ATOM 983 O O . ILE A 1 118 ? 16.625 -9.746 -22.338 1.00 95.62 118 ILE A O 1
ATOM 987 N N . GLN A 1 119 ? 15.460 -8.487 -23.798 1.00 94.44 119 GLN A N 1
ATOM 988 C CA . GLN A 1 119 ? 16.208 -7.239 -23.693 1.00 94.44 119 GLN A CA 1
ATOM 989 C C . GLN A 1 119 ? 15.257 -6.056 -23.511 1.00 94.44 119 GLN A C 1
ATOM 991 O O . GLN A 1 119 ? 14.050 -6.170 -23.722 1.00 94.44 119 GLN A O 1
ATOM 996 N N . CYS A 1 120 ? 15.806 -4.899 -23.140 1.00 94.38 120 CYS A N 1
ATOM 997 C CA . CYS A 1 120 ? 15.016 -3.704 -22.846 1.00 94.38 120 CYS A CA 1
ATOM 998 C C . CYS A 1 120 ? 14.125 -3.254 -24.009 1.00 94.38 120 CYS A C 1
ATOM 1000 O O . CYS A 1 120 ? 13.104 -2.664 -23.751 1.00 94.38 120 CYS A O 1
ATOM 1002 N N . PHE A 1 121 ? 14.432 -3.586 -25.262 1.00 94.44 121 PHE A N 1
ATOM 1003 C CA . PHE A 1 121 ? 13.683 -3.100 -26.427 1.00 94.44 121 PHE A CA 1
ATOM 1004 C C . PHE A 1 121 ? 12.720 -4.125 -27.060 1.00 94.44 121 PHE A C 1
ATOM 1006 O O . PHE A 1 121 ? 12.044 -3.774 -28.032 1.00 94.44 121 PHE A O 1
ATOM 1013 N N . ASN A 1 122 ? 12.702 -5.384 -26.592 1.00 95.19 122 ASN A N 1
ATOM 1014 C CA . ASN A 1 122 ? 11.922 -6.480 -27.198 1.00 95.19 122 ASN A CA 1
ATOM 1015 C C . ASN A 1 122 ? 11.071 -7.286 -26.201 1.00 95.19 122 ASN A C 1
ATOM 1017 O O . ASN A 1 122 ? 10.502 -8.317 -26.553 1.00 95.19 122 ASN A O 1
ATOM 1021 N N . TRP A 1 123 ? 10.992 -6.849 -24.945 1.00 96.81 123 TRP A N 1
ATOM 1022 C CA . TRP A 1 123 ? 10.413 -7.638 -23.858 1.00 96.81 123 TRP A CA 1
ATOM 1023 C C . TRP A 1 123 ? 8.882 -7.768 -23.929 1.00 96.81 123 TRP A C 1
ATOM 1025 O O . TRP A 1 123 ? 8.316 -8.684 -23.333 1.00 96.81 123 TRP A O 1
ATOM 1035 N N . ILE A 1 124 ? 8.199 -6.877 -24.657 1.00 97.75 124 ILE A N 1
ATOM 1036 C CA . ILE A 1 124 ? 6.730 -6.837 -24.734 1.00 97.75 124 ILE A CA 1
ATOM 1037 C C . ILE A 1 124 ? 6.180 -7.879 -25.709 1.00 97.75 124 ILE A C 1
ATOM 1039 O O . ILE A 1 124 ? 5.202 -8.560 -25.399 1.00 97.75 124 ILE A O 1
ATOM 1043 N N . GLU A 1 125 ? 6.778 -8.003 -26.895 1.00 95.75 125 GLU A N 1
ATOM 1044 C CA . GLU A 1 125 ? 6.229 -8.822 -27.984 1.00 95.75 125 GLU A CA 1
ATOM 1045 C C . GLU A 1 125 ? 6.081 -10.313 -27.605 1.00 95.75 125 GLU A C 1
ATOM 1047 O O . GLU A 1 125 ? 5.012 -10.885 -27.858 1.00 95.75 125 GLU A O 1
ATOM 1052 N N . PRO A 1 126 ? 7.028 -10.938 -26.876 1.00 95.69 126 PRO A N 1
ATOM 1053 C CA . PRO A 1 126 ? 6.876 -12.307 -26.378 1.00 95.69 126 PRO A CA 1
ATOM 1054 C C . PRO A 1 126 ? 5.731 -12.512 -25.376 1.00 95.69 126 PRO A C 1
ATOM 1056 O O . PRO A 1 126 ? 5.349 -13.653 -25.104 1.00 95.69 126 PRO A O 1
ATOM 1059 N N . LEU A 1 127 ? 5.115 -11.435 -24.880 1.00 97.00 127 LEU A N 1
ATOM 1060 C CA . LEU A 1 127 ? 3.915 -11.461 -24.036 1.00 97.00 127 LEU A CA 1
ATOM 1061 C C . LEU A 1 127 ? 2.622 -11.134 -24.802 1.00 97.00 127 LEU A C 1
ATOM 1063 O O . LEU A 1 127 ? 1.560 -11.059 -24.189 1.00 97.00 127 LEU A O 1
ATOM 1067 N N . MET A 1 128 ? 2.673 -10.966 -26.127 1.00 96.25 128 MET A N 1
ATOM 1068 C CA . MET A 1 128 ? 1.518 -10.695 -26.994 1.00 96.25 128 MET A CA 1
ATOM 1069 C C . MET A 1 128 ? 1.256 -11.829 -28.003 1.00 96.25 128 MET A C 1
ATOM 1071 O O . MET A 1 128 ? 2.166 -12.207 -28.716 1.00 96.25 128 MET A O 1
ATOM 1075 N N . PRO A 1 129 ? 0.024 -12.329 -28.194 1.00 94.12 129 PRO A N 1
ATOM 1076 C CA . PRO A 1 129 ? -1.231 -11.695 -27.812 1.00 94.12 129 PRO A CA 1
ATOM 1077 C C . PRO A 1 129 ? -1.715 -12.108 -26.420 1.00 94.12 129 PRO A C 1
ATOM 1079 O O . PRO A 1 129 ? -2.774 -11.659 -25.997 1.00 94.12 129 PRO A O 1
ATOM 1082 N N . LYS A 1 130 ? -0.988 -12.993 -25.731 1.00 93.69 130 LYS A N 1
ATOM 1083 C CA . LYS A 1 130 ? -1.277 -13.402 -24.357 1.00 93.69 130 LYS A CA 1
ATOM 1084 C C . LYS A 1 130 ? 0.014 -13.467 -23.541 1.00 93.69 130 LYS A C 1
ATOM 1086 O O . LYS A 1 130 ? 0.996 -14.017 -24.044 1.00 93.69 130 LYS A O 1
ATOM 1091 N N . PRO A 1 131 ? 0.017 -12.953 -22.298 1.00 96.50 131 PRO A N 1
ATOM 1092 C CA . PRO A 1 131 ? -1.121 -12.369 -21.572 1.00 96.50 131 PRO A CA 1
ATOM 1093 C C . PRO A 1 131 ? -1.576 -10.982 -22.066 1.00 96.50 131 PRO A C 1
ATOM 1095 O O . PRO A 1 131 ? -2.689 -10.564 -21.762 1.00 96.50 131 PRO A O 1
ATOM 1098 N N . PHE A 1 132 ? -0.762 -10.257 -22.834 1.00 97.44 132 PHE A N 1
ATOM 1099 C CA . PHE A 1 132 ? -1.096 -8.908 -23.297 1.00 97.44 132 PHE A CA 1
ATOM 1100 C C . PHE A 1 132 ? -1.897 -8.948 -24.593 1.00 97.44 132 PHE A C 1
ATOM 1102 O O . PHE A 1 132 ? -1.353 -8.959 -25.700 1.00 97.44 132 PHE A O 1
ATOM 1109 N N . SER A 1 133 ? -3.221 -8.918 -24.451 1.00 96.06 133 SER A N 1
ATOM 1110 C CA . SER A 1 133 ? -4.142 -8.815 -25.585 1.00 96.06 133 SER A CA 1
ATOM 1111 C C . SER A 1 133 ? -4.070 -7.451 -26.263 1.00 96.06 133 SER A C 1
ATOM 1113 O O . SER A 1 133 ? -4.418 -7.335 -27.444 1.00 96.06 133 SER A O 1
ATOM 1115 N N . SER A 1 134 ? -3.618 -6.438 -25.521 1.00 96.12 134 SER A N 1
ATOM 1116 C CA . SER A 1 134 ? -3.442 -5.064 -25.971 1.00 96.12 134 SER A CA 1
ATOM 1117 C C . SER A 1 134 ? -2.378 -4.327 -25.149 1.00 96.12 134 SER A C 1
ATOM 1119 O O . SER A 1 134 ? -2.185 -4.578 -23.957 1.00 96.12 134 SER A O 1
ATOM 1121 N N . VAL A 1 135 ? -1.715 -3.368 -25.796 1.00 97.81 135 VAL A N 1
ATOM 1122 C CA . VAL A 1 135 ? -0.685 -2.492 -25.222 1.00 97.81 135 VAL A CA 1
ATOM 1123 C C . VAL A 1 135 ? -1.038 -1.040 -25.539 1.00 97.81 135 VAL A C 1
ATOM 1125 O O . VAL A 1 135 ? -1.353 -0.714 -26.681 1.00 97.81 135 VAL A O 1
ATOM 1128 N N . ILE A 1 136 ? -0.998 -0.167 -24.535 1.00 97.62 136 ILE A N 1
ATOM 1129 C CA . ILE A 1 136 ? -1.127 1.285 -24.676 1.00 97.62 136 ILE A CA 1
ATOM 1130 C C . ILE A 1 136 ? 0.215 1.901 -24.297 1.00 97.62 136 ILE A C 1
ATOM 1132 O O . ILE A 1 136 ? 0.566 1.954 -23.121 1.00 97.62 136 ILE A O 1
ATOM 1136 N N . TRP A 1 137 ? 0.948 2.396 -25.286 1.00 98.50 137 TRP A N 1
ATOM 1137 C CA . TRP A 1 137 ? 2.179 3.143 -25.073 1.00 98.50 137 TRP A CA 1
ATOM 1138 C C . TRP A 1 137 ? 1.892 4.635 -24.931 1.00 98.50 137 TRP A C 1
ATOM 1140 O O . TRP A 1 137 ? 1.406 5.295 -25.855 1.00 98.50 137 TRP A O 1
ATOM 1150 N N . VAL A 1 138 ? 2.203 5.161 -23.751 1.00 98.38 138 VAL A N 1
ATOM 1151 C CA . VAL A 1 138 ? 2.145 6.574 -23.394 1.00 98.38 138 VAL A CA 1
ATOM 1152 C C . VAL A 1 138 ? 3.504 7.189 -23.685 1.00 98.38 138 VAL A C 1
ATOM 1154 O O . VAL A 1 138 ? 4.419 7.123 -22.873 1.00 98.38 138 VAL A O 1
ATOM 1157 N N . ALA A 1 139 ? 3.634 7.802 -24.857 1.00 96.44 139 ALA A N 1
ATOM 1158 C CA . ALA A 1 139 ? 4.930 8.209 -25.398 1.00 96.44 139 ALA A CA 1
ATOM 1159 C C . ALA A 1 139 ? 5.369 9.634 -25.010 1.00 96.44 139 ALA A C 1
ATOM 1161 O O . ALA A 1 139 ? 6.327 10.176 -25.572 1.00 96.44 139 ALA A O 1
ATOM 1162 N N . GLY A 1 140 ? 4.613 10.284 -24.127 1.00 94.88 140 GLY A N 1
ATOM 1163 C CA . GLY A 1 140 ? 4.877 11.623 -23.619 1.00 94.88 140 GLY A CA 1
ATOM 1164 C C . GLY A 1 140 ? 3.643 12.245 -22.969 1.00 94.88 140 GLY A C 1
ATOM 1165 O O . GLY A 1 140 ? 2.545 11.689 -23.001 1.00 94.88 140 GLY A O 1
ATOM 1166 N N . LYS A 1 141 ? 3.818 13.437 -22.393 1.00 93.69 141 LYS A N 1
ATOM 1167 C CA . LYS A 1 141 ? 2.752 14.148 -21.674 1.00 93.69 141 LYS A CA 1
ATOM 1168 C C . LYS A 1 141 ? 1.616 14.616 -22.587 1.00 93.69 141 LYS A C 1
ATOM 1170 O O . LYS A 1 141 ? 0.457 14.314 -22.322 1.00 93.69 141 LYS A O 1
ATOM 1175 N N . GLU A 1 142 ? 1.958 15.358 -23.634 1.00 95.06 142 GLU A N 1
ATOM 1176 C CA . GLU A 1 142 ? 1.018 15.937 -24.595 1.00 95.06 142 GLU A CA 1
ATOM 1177 C C . GLU A 1 142 ? 1.709 15.9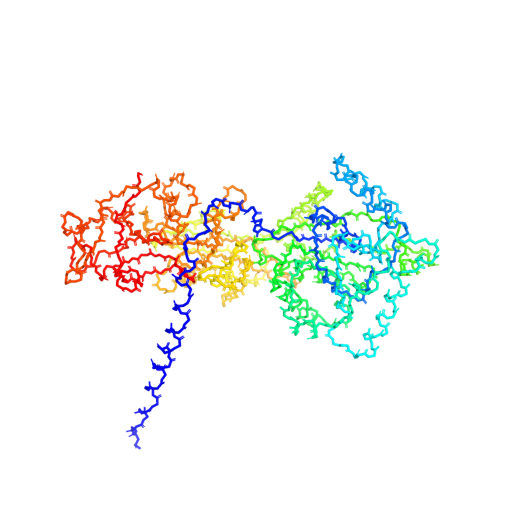85 -25.959 1.00 95.06 142 GLU A C 1
ATOM 1179 O O . GLU A 1 142 ? 2.759 16.616 -26.110 1.00 95.06 142 GLU A O 1
ATOM 1184 N N . LEU A 1 143 ? 1.173 15.257 -26.938 1.00 95.12 143 LEU A N 1
ATOM 1185 C CA . LEU A 1 143 ? 1.784 15.081 -28.251 1.00 95.12 143 LEU A CA 1
ATOM 1186 C C . LEU A 1 143 ? 0.809 15.496 -29.351 1.00 95.12 143 LEU A C 1
ATOM 1188 O O . LEU A 1 143 ? -0.389 15.238 -29.305 1.00 95.12 143 LEU A O 1
ATOM 1192 N N . SER A 1 144 ? 1.341 16.103 -30.413 1.00 96.50 144 SER A N 1
ATOM 1193 C CA . SER A 1 144 ? 0.535 16.368 -31.604 1.00 96.50 144 SER A CA 1
ATOM 1194 C C . SER A 1 144 ? 0.124 15.058 -32.288 1.00 96.50 144 SER A C 1
ATOM 1196 O O . SER A 1 144 ? 0.865 14.071 -32.280 1.00 96.50 144 SER A O 1
ATOM 1198 N N . ARG A 1 145 ? -1.015 15.068 -32.991 1.00 95.25 145 ARG A N 1
ATOM 1199 C CA . ARG A 1 145 ? -1.478 13.916 -33.786 1.00 95.25 145 ARG A CA 1
ATOM 1200 C C . ARG A 1 145 ? -0.435 13.440 -34.805 1.00 95.25 145 ARG A C 1
ATOM 1202 O O . ARG A 1 145 ? -0.305 12.243 -35.037 1.00 95.25 145 ARG A O 1
ATOM 1209 N N . LYS A 1 146 ? 0.342 14.367 -35.380 1.00 97.00 146 LYS A N 1
ATOM 1210 C CA . LYS A 1 146 ? 1.448 14.045 -36.293 1.00 97.00 146 LYS A CA 1
ATOM 1211 C C . LYS A 1 146 ? 2.527 13.210 -35.594 1.00 97.00 146 LYS A C 1
ATOM 1213 O O . LYS A 1 146 ? 2.973 12.217 -36.158 1.00 97.00 146 LYS A O 1
ATOM 1218 N N . ASN A 1 147 ? 2.910 13.585 -34.373 1.00 96.81 147 ASN A N 1
ATOM 1219 C CA . ASN A 1 147 ? 3.923 12.863 -33.600 1.00 96.81 147 ASN A CA 1
ATOM 1220 C C . ASN A 1 147 ? 3.424 11.483 -33.156 1.00 96.81 147 ASN A C 1
ATOM 1222 O O . ASN A 1 147 ? 4.181 10.518 -33.231 1.00 96.81 147 ASN A O 1
ATOM 1226 N N . LEU A 1 148 ? 2.154 11.377 -32.751 1.00 96.81 148 LEU A N 1
ATOM 1227 C CA . LEU A 1 148 ? 1.529 10.094 -32.413 1.00 96.81 148 LEU A CA 1
ATOM 1228 C C . LEU A 1 148 ? 1.513 9.142 -33.618 1.00 96.81 148 LEU A C 1
ATOM 1230 O O . LEU A 1 148 ? 1.949 8.002 -33.495 1.00 96.81 148 LEU A O 1
ATOM 1234 N N . ASN A 1 149 ? 1.106 9.624 -34.797 1.00 96.44 149 ASN A N 1
ATOM 1235 C CA . ASN A 1 149 ? 1.112 8.824 -36.025 1.00 96.44 149 ASN A CA 1
ATOM 1236 C C . ASN A 1 149 ? 2.530 8.398 -36.435 1.00 96.44 149 ASN A C 1
ATOM 1238 O O . ASN A 1 149 ? 2.740 7.254 -36.823 1.00 96.44 149 ASN A O 1
ATOM 1242 N N . ALA A 1 150 ? 3.516 9.295 -36.330 1.00 96.81 150 ALA A N 1
ATOM 1243 C CA . ALA A 1 150 ? 4.905 8.963 -36.640 1.00 96.81 150 ALA A CA 1
ATOM 1244 C C . ALA A 1 150 ? 5.443 7.859 -35.716 1.00 96.81 150 ALA A C 1
ATOM 1246 O O . ALA A 1 150 ? 6.035 6.894 -36.192 1.00 96.81 150 ALA A O 1
ATOM 1247 N N . LYS A 1 151 ? 5.181 7.962 -34.408 1.00 96.44 151 LYS A N 1
ATOM 1248 C CA . LYS A 1 151 ? 5.538 6.924 -33.432 1.00 96.44 151 LYS A CA 1
ATOM 1249 C C . LYS A 1 151 ? 4.806 5.606 -33.697 1.00 96.44 151 LYS A C 1
ATOM 1251 O O . LYS A 1 151 ? 5.428 4.553 -33.615 1.00 96.44 151 LYS A O 1
ATOM 1256 N N . LYS A 1 152 ? 3.523 5.653 -34.068 1.00 96.00 152 LYS A N 1
ATOM 1257 C CA . LYS A 1 152 ? 2.749 4.463 -34.447 1.00 96.00 152 LYS A CA 1
ATOM 1258 C C . LYS A 1 152 ? 3.352 3.747 -35.659 1.00 96.00 152 LYS A C 1
ATOM 1260 O O . LYS A 1 152 ? 3.540 2.540 -35.601 1.00 96.00 152 LYS A O 1
ATOM 1265 N N . ASN A 1 153 ? 3.751 4.484 -36.695 1.00 94.00 153 ASN A N 1
ATOM 1266 C CA . ASN A 1 153 ? 4.402 3.893 -37.867 1.00 94.00 153 ASN A CA 1
ATOM 1267 C C . ASN A 1 153 ? 5.716 3.179 -37.512 1.00 94.00 153 ASN A C 1
ATOM 1269 O O . ASN A 1 153 ? 5.999 2.120 -38.064 1.00 94.00 153 ASN A O 1
ATOM 1273 N N . VAL A 1 154 ? 6.508 3.737 -36.587 1.00 93.06 154 VAL A N 1
ATOM 1274 C CA . VAL A 1 154 ? 7.742 3.092 -36.102 1.00 93.06 154 VAL A CA 1
ATOM 1275 C C . VAL A 1 154 ? 7.423 1.782 -35.380 1.00 93.06 154 VAL A C 1
ATOM 1277 O O . VAL A 1 154 ? 8.046 0.766 -35.670 1.00 93.06 154 VAL A O 1
ATOM 1280 N N . VAL A 1 155 ? 6.418 1.781 -34.499 1.00 94.56 155 VAL A N 1
ATOM 1281 C CA . VAL A 1 155 ? 5.952 0.559 -33.820 1.00 94.56 155 VAL A CA 1
ATOM 1282 C C . VAL A 1 155 ? 5.519 -0.501 -34.827 1.00 94.56 155 VAL A C 1
ATOM 1284 O O . VAL A 1 155 ? 5.922 -1.652 -34.707 1.00 94.56 155 VAL A O 1
ATOM 1287 N N . ASP A 1 156 ? 4.737 -0.126 -35.840 1.00 91.69 156 ASP A N 1
ATOM 1288 C CA . ASP A 1 156 ? 4.210 -1.077 -36.825 1.00 91.69 156 ASP A CA 1
ATOM 1289 C C . ASP A 1 156 ? 5.319 -1.758 -37.634 1.00 91.69 156 ASP A C 1
ATOM 1291 O O . ASP A 1 156 ? 5.204 -2.943 -37.956 1.00 91.69 156 ASP A O 1
ATOM 1295 N N . GLN A 1 157 ? 6.402 -1.024 -37.907 1.00 89.69 157 GLN A N 1
ATOM 1296 C CA . GLN A 1 157 ? 7.600 -1.542 -38.568 1.00 89.69 157 GLN A CA 1
ATOM 1297 C C . GLN A 1 157 ? 8.426 -2.456 -37.657 1.00 89.69 157 GLN A C 1
ATOM 1299 O O . GLN A 1 157 ? 8.977 -3.441 -38.138 1.00 89.69 157 GLN A O 1
ATOM 1304 N N . GLN A 1 158 ? 8.528 -2.141 -36.365 1.00 92.44 158 GLN A N 1
ATOM 1305 C CA . GLN A 1 158 ? 9.356 -2.881 -35.406 1.00 92.44 158 GLN A CA 1
ATOM 1306 C C . GLN A 1 158 ? 8.691 -4.160 -34.881 1.00 92.44 158 GLN A C 1
ATOM 1308 O O . GLN A 1 158 ? 9.377 -5.157 -34.681 1.00 92.44 158 GLN A O 1
ATOM 1313 N N . LEU A 1 159 ? 7.371 -4.140 -34.675 1.00 92.06 159 LEU A N 1
ATOM 1314 C CA . LEU A 1 159 ? 6.613 -5.221 -34.029 1.00 92.06 159 LEU A CA 1
ATOM 1315 C C . LEU A 1 159 ? 6.358 -6.436 -34.932 1.00 92.06 159 LEU A C 1
ATOM 1317 O O . LEU A 1 159 ? 5.981 -7.506 -34.453 1.00 92.06 159 LEU A O 1
ATOM 1321 N N . ASN A 1 160 ? 6.507 -6.252 -36.243 1.00 87.44 160 ASN A N 1
ATOM 1322 C CA . ASN A 1 160 ? 6.307 -7.290 -37.255 1.00 87.44 160 ASN A CA 1
ATOM 1323 C C . ASN A 1 160 ? 7.492 -7.330 -38.237 1.00 87.44 160 ASN A C 1
ATOM 1325 O O . ASN A 1 160 ? 7.301 -7.626 -39.419 1.00 87.44 160 ASN A O 1
ATOM 1329 N N . CYS A 1 161 ? 8.692 -6.937 -37.795 1.00 85.56 161 CYS A N 1
ATOM 1330 C CA . CYS A 1 161 ? 9.847 -6.784 -38.679 1.00 85.56 161 CYS A CA 1
ATOM 1331 C C . CYS A 1 161 ? 10.306 -8.112 -39.301 1.00 85.56 161 CYS A C 1
ATOM 1333 O O . CYS A 1 161 ? 10.847 -8.103 -40.409 1.00 85.56 161 CYS A O 1
ATOM 1335 N N . HIS A 1 162 ? 10.051 -9.244 -38.641 1.00 86.06 162 HIS A N 1
ATOM 1336 C CA . HIS A 1 162 ? 10.376 -10.582 -39.127 1.00 86.06 162 HIS A CA 1
ATOM 1337 C C . HIS A 1 162 ? 9.173 -11.327 -39.711 1.00 86.06 162 HIS A C 1
ATOM 1339 O O . HIS A 1 162 ? 9.387 -12.349 -40.351 1.00 86.06 162 HIS A O 1
ATOM 1345 N N . GLU A 1 163 ? 7.944 -10.812 -39.607 1.00 83.19 163 GLU A N 1
ATOM 1346 C CA . GLU A 1 163 ? 6.708 -11.513 -40.009 1.00 83.19 163 GLU A CA 1
ATOM 1347 C C . GLU A 1 163 ? 6.721 -12.030 -41.465 1.00 83.19 163 GLU A C 1
ATOM 1349 O O . GLU A 1 163 ? 6.116 -13.056 -41.773 1.00 83.19 163 GLU A O 1
ATOM 1354 N N . LEU A 1 164 ? 7.424 -11.342 -42.375 1.00 81.25 164 LEU A N 1
ATOM 1355 C CA . LEU A 1 164 ? 7.587 -11.782 -43.768 1.00 81.25 164 LEU A CA 1
ATOM 1356 C C . LEU A 1 164 ? 8.566 -12.956 -43.928 1.00 81.25 164 LEU A C 1
ATOM 1358 O O . LEU A 1 164 ? 8.395 -13.768 -44.834 1.00 81.25 164 LEU A O 1
ATOM 1362 N N . ALA A 1 165 ? 9.600 -13.025 -43.089 1.00 82.12 165 ALA A N 1
ATOM 1363 C CA . ALA A 1 165 ? 10.659 -14.034 -43.155 1.00 82.12 165 ALA A CA 1
ATOM 1364 C C . ALA A 1 165 ? 10.392 -15.231 -42.228 1.00 82.12 165 ALA A C 1
ATOM 1366 O O . ALA A 1 165 ? 10.754 -16.360 -42.551 1.00 82.12 165 ALA A O 1
ATOM 1367 N N . PHE A 1 166 ? 9.749 -14.986 -41.090 1.00 84.12 166 PHE A N 1
ATOM 1368 C CA . PHE A 1 166 ? 9.403 -15.962 -40.072 1.00 84.12 166 PHE A CA 1
ATOM 1369 C C . PHE A 1 166 ? 8.017 -15.617 -39.520 1.00 84.12 166 PHE A C 1
ATOM 1371 O O . PHE A 1 166 ? 7.857 -14.767 -38.649 1.00 84.12 166 PHE A O 1
ATOM 1378 N N . LYS A 1 167 ? 6.992 -16.239 -40.101 1.00 86.94 167 LYS A N 1
ATOM 1379 C CA . LYS A 1 167 ? 5.597 -15.938 -39.784 1.00 86.94 167 LYS A CA 1
ATOM 1380 C C . LYS A 1 167 ? 5.239 -16.457 -38.391 1.00 86.94 167 LYS A C 1
ATOM 1382 O O . LYS A 1 167 ? 5.461 -17.635 -38.116 1.00 86.94 167 LYS A O 1
ATOM 1387 N N . ARG A 1 168 ? 4.624 -15.614 -37.561 1.00 90.75 168 ARG A N 1
ATOM 1388 C CA . ARG A 1 168 ? 4.129 -16.022 -36.237 1.00 90.75 168 ARG A CA 1
ATOM 1389 C C . ARG A 1 168 ? 2.786 -16.735 -36.324 1.00 90.75 168 ARG A C 1
ATOM 1391 O O . ARG A 1 168 ? 1.937 -16.404 -37.157 1.00 90.75 168 ARG A O 1
ATOM 1398 N N . ASP A 1 169 ? 2.550 -17.638 -35.378 1.00 89.81 169 ASP A N 1
ATOM 1399 C CA . ASP A 1 169 ? 1.315 -18.418 -35.243 1.00 89.81 169 ASP A CA 1
ATOM 1400 C C . ASP A 1 169 ? 0.087 -17.498 -35.057 1.00 89.81 169 ASP A C 1
ATOM 1402 O O . ASP A 1 169 ? -0.996 -17.762 -35.582 1.00 89.81 169 ASP A O 1
ATOM 1406 N N . CYS A 1 170 ? 0.251 -16.382 -34.338 1.00 88.50 170 CYS A N 1
ATOM 1407 C CA . CYS A 1 170 ? -0.822 -15.420 -34.051 1.00 88.50 170 CYS A CA 1
ATOM 1408 C C . CYS A 1 170 ? -1.014 -14.323 -35.116 1.00 88.50 170 CYS A C 1
ATOM 1410 O O . CYS A 1 170 ? -1.994 -13.572 -35.049 1.00 88.50 170 CYS A O 1
ATOM 1412 N N . GLY A 1 171 ? -0.110 -14.239 -36.096 1.00 89.44 171 GLY A N 1
ATOM 1413 C CA . GLY A 1 171 ? -0.092 -13.205 -37.126 1.00 89.44 171 GLY A CA 1
ATOM 1414 C C . GLY A 1 171 ? 0.231 -11.797 -36.607 1.00 89.44 171 GLY A C 1
ATOM 1415 O O . GLY A 1 171 ? 0.875 -11.604 -35.580 1.00 89.44 171 GLY A O 1
ATOM 1416 N N . ASN A 1 172 ? -0.228 -10.788 -37.351 1.00 89.56 172 ASN A N 1
ATOM 1417 C CA . ASN A 1 172 ? 0.127 -9.384 -37.138 1.00 89.56 172 ASN A CA 1
ATOM 1418 C C . ASN A 1 172 ? -0.426 -8.813 -35.813 1.00 89.56 172 ASN A C 1
ATOM 1420 O O . ASN A 1 172 ? -1.635 -8.835 -35.558 1.00 89.56 172 ASN A O 1
ATOM 1424 N N . LEU A 1 173 ? 0.459 -8.214 -35.010 1.00 92.19 173 LEU A N 1
ATOM 1425 C CA . LEU A 1 173 ? 0.140 -7.638 -33.699 1.00 92.19 173 LEU A CA 1
ATOM 1426 C C . LEU A 1 173 ? -0.065 -6.113 -33.698 1.00 92.19 173 LEU A C 1
ATOM 1428 O O . LEU A 1 173 ? -0.475 -5.559 -32.679 1.00 92.19 173 LEU A O 1
ATOM 1432 N N . ALA A 1 174 ? 0.157 -5.416 -34.816 1.00 88.88 174 ALA A N 1
ATOM 1433 C CA . ALA A 1 174 ? 0.097 -3.950 -34.914 1.00 88.88 174 ALA A CA 1
ATOM 1434 C C . ALA A 1 174 ? -1.215 -3.359 -34.374 1.00 88.88 174 ALA A C 1
ATOM 1436 O O . ALA A 1 174 ? -1.206 -2.355 -33.661 1.00 88.88 174 ALA A O 1
ATOM 1437 N N . ASN A 1 175 ? -2.353 -3.998 -34.653 1.00 91.31 175 ASN A N 1
ATOM 1438 C CA . ASN A 1 175 ? -3.671 -3.517 -34.216 1.00 91.31 175 ASN A CA 1
ATOM 1439 C C . ASN A 1 175 ? -3.897 -3.623 -32.699 1.00 91.31 175 ASN A C 1
ATOM 1441 O O . ASN A 1 175 ? -4.856 -3.056 -32.182 1.00 91.31 175 ASN A O 1
ATOM 1445 N N . ARG A 1 176 ? -3.023 -4.336 -31.982 1.00 94.06 176 ARG A N 1
ATOM 1446 C CA . ARG A 1 176 ? -3.067 -4.498 -30.524 1.00 94.06 176 ARG A CA 1
ATOM 1447 C C . ARG A 1 176 ? -2.177 -3.492 -29.795 1.00 94.06 176 ARG A C 1
ATOM 1449 O O . ARG A 1 176 ? -2.213 -3.451 -28.570 1.00 94.06 176 ARG A O 1
ATOM 1456 N N . PHE A 1 177 ? -1.401 -2.685 -30.520 1.00 96.19 177 PHE A N 1
ATOM 1457 C CA . PHE A 1 177 ? -0.452 -1.731 -29.951 1.00 96.19 177 PHE A CA 1
ATOM 1458 C C . PHE A 1 177 ? -0.884 -0.288 -30.248 1.00 96.19 177 PHE A C 1
ATOM 1460 O O . PHE A 1 177 ? -0.703 0.229 -31.356 1.00 96.19 177 PHE A O 1
ATOM 1467 N N . GLN A 1 178 ? -1.474 0.369 -29.254 1.00 96.00 178 GLN A N 1
ATOM 1468 C CA . GLN A 1 178 ? -1.933 1.753 -29.321 1.00 96.00 178 GLN A CA 1
ATOM 1469 C C . GLN A 1 178 ? -0.833 2.715 -28.865 1.00 96.00 178 GLN A C 1
ATOM 1471 O O . GLN A 1 178 ? -0.156 2.468 -27.873 1.00 96.00 178 GLN A O 1
ATOM 1476 N N . VAL A 1 179 ? -0.707 3.855 -29.548 1.00 97.56 179 VAL A N 1
ATOM 1477 C CA . VAL A 1 179 ? 0.176 4.959 -29.146 1.00 97.56 179 VAL A CA 1
ATOM 1478 C C . VAL A 1 179 ? -0.672 6.158 -28.737 1.00 97.56 179 VAL A C 1
ATOM 1480 O O . VAL A 1 179 ? -1.568 6.569 -29.475 1.00 97.56 179 VAL A O 1
ATOM 1483 N N . THR A 1 180 ? -0.401 6.718 -27.562 1.00 97.44 180 THR A N 1
ATOM 1484 C CA . THR A 1 180 ? -1.113 7.874 -27.002 1.00 97.44 180 THR A CA 1
ATOM 1485 C C . THR A 1 180 ? -0.156 8.788 -26.233 1.00 97.44 180 THR A C 1
ATOM 1487 O O . THR A 1 180 ? 1.012 8.466 -26.019 1.00 97.44 180 THR A O 1
ATOM 1490 N N . ASP A 1 181 ? -0.657 9.945 -25.811 1.00 97.38 181 ASP A N 1
ATOM 1491 C CA . ASP A 1 181 ? -0.052 10.759 -24.761 1.00 97.38 181 ASP A CA 1
ATOM 1492 C C . ASP A 1 181 ? -0.826 10.631 -23.441 1.00 97.38 181 ASP A C 1
ATOM 1494 O O . ASP A 1 181 ? -1.916 10.041 -23.383 1.00 97.38 181 ASP A O 1
ATOM 1498 N N . PHE A 1 182 ? -0.240 11.159 -22.366 1.00 97.38 182 PHE A N 1
ATOM 1499 C CA . PHE A 1 182 ? -0.803 11.030 -21.028 1.00 97.38 182 PHE A CA 1
ATOM 1500 C C . PHE A 1 182 ? -2.101 11.826 -20.866 1.00 97.38 182 PHE A C 1
ATOM 1502 O O . PHE A 1 182 ? -3.063 11.308 -20.303 1.00 97.38 182 PHE A O 1
ATOM 1509 N N . VAL A 1 183 ? -2.172 13.049 -21.402 1.00 95.81 183 VAL A N 1
ATOM 1510 C CA . VAL A 1 183 ? -3.381 13.892 -21.330 1.00 95.81 183 VAL A CA 1
ATOM 1511 C C . VAL A 1 183 ? -4.586 13.212 -21.988 1.00 95.81 183 VAL A C 1
ATOM 1513 O O . VAL A 1 183 ? -5.709 13.313 -21.489 1.00 95.81 183 VAL A O 1
ATOM 1516 N N . THR A 1 184 ? -4.377 12.510 -23.099 1.00 95.62 184 THR A N 1
ATOM 1517 C CA . THR A 1 184 ? -5.420 11.752 -23.796 1.00 95.62 184 THR A CA 1
ATOM 1518 C C . THR A 1 184 ? -5.778 10.486 -23.030 1.00 95.62 184 THR A C 1
ATOM 1520 O O . THR A 1 184 ? -6.965 10.213 -22.848 1.00 95.62 184 THR A O 1
ATOM 1523 N N . LEU A 1 185 ? -4.784 9.757 -22.508 1.00 95.75 185 LEU A N 1
ATOM 1524 C CA . LEU A 1 185 ? -5.023 8.566 -21.690 1.00 95.75 185 LEU A CA 1
ATOM 1525 C C . LEU A 1 185 ? -5.881 8.888 -20.457 1.00 95.75 185 LEU A C 1
ATOM 1527 O O . LEU A 1 185 ? -6.834 8.169 -20.184 1.00 95.75 185 LEU A O 1
ATOM 1531 N N . GLN A 1 186 ? -5.618 10.003 -19.770 1.00 94.25 186 GLN A N 1
ATOM 1532 C CA . GLN A 1 186 ? -6.384 10.440 -18.592 1.00 94.25 186 GLN A CA 1
ATOM 1533 C C . GLN A 1 186 ? -7.872 10.697 -18.872 1.00 94.25 186 GLN A C 1
ATOM 1535 O O . GLN A 1 186 ? -8.685 10.707 -17.947 1.00 94.25 186 GLN A O 1
ATOM 1540 N N . LYS A 1 187 ? -8.243 10.937 -20.134 1.00 91.38 187 LYS A N 1
ATOM 1541 C CA . LYS A 1 187 ? -9.644 11.105 -20.548 1.00 91.38 187 LYS A CA 1
ATOM 1542 C C . LYS A 1 187 ? -10.332 9.763 -20.806 1.00 91.38 187 LYS A C 1
ATOM 1544 O O . LYS A 1 187 ? -11.562 9.727 -20.826 1.00 91.38 187 LYS A O 1
ATOM 1549 N N . SER A 1 188 ? -9.568 8.686 -20.988 1.00 84.62 188 SER A N 1
ATOM 1550 C CA . SER A 1 188 ? -10.100 7.332 -21.112 1.00 84.62 188 SER A CA 1
ATOM 1551 C C . SER A 1 188 ? -10.612 6.844 -19.759 1.00 84.62 188 SER A C 1
ATOM 1553 O O . SER A 1 188 ? -9.919 6.953 -18.749 1.00 84.62 188 SER A O 1
ATOM 1555 N N . LYS A 1 189 ? -11.836 6.313 -19.731 1.00 66.75 189 LYS A N 1
ATOM 1556 C CA . LYS A 1 189 ? -12.458 5.757 -18.516 1.00 66.75 189 LYS A CA 1
ATOM 1557 C C . LYS A 1 189 ? -12.789 4.268 -18.623 1.00 66.75 189 LYS A C 1
ATOM 1559 O O . LYS A 1 189 ? -13.200 3.676 -17.632 1.00 66.75 189 LYS A O 1
ATOM 1564 N N . ASP A 1 190 ? -12.570 3.665 -19.789 1.00 74.50 190 ASP A N 1
ATOM 1565 C CA . ASP A 1 190 ? -13.051 2.319 -20.101 1.00 74.50 190 ASP A CA 1
ATOM 1566 C C . ASP A 1 190 ? -11.900 1.308 -20.147 1.00 74.50 190 ASP A C 1
ATOM 1568 O O . ASP A 1 190 ? -11.439 0.902 -21.213 1.00 74.50 190 ASP A O 1
ATOM 1572 N N . PHE A 1 191 ? -11.455 0.859 -18.973 1.00 86.38 191 PHE A N 1
ATOM 1573 C CA . PHE A 1 191 ? -10.581 -0.310 -18.852 1.00 86.38 191 PHE A CA 1
ATOM 1574 C C . PHE A 1 191 ? -11.431 -1.538 -18.514 1.00 86.38 191 PHE A C 1
ATOM 1576 O O . PHE A 1 191 ? -11.799 -1.759 -17.363 1.00 86.38 191 PHE A O 1
ATOM 1583 N N . LYS A 1 192 ? -11.795 -2.317 -19.542 1.00 86.12 192 LYS A N 1
ATOM 1584 C CA . LYS A 1 192 ? -12.604 -3.543 -19.386 1.00 86.12 192 LYS A CA 1
ATOM 1585 C C . LYS A 1 192 ? -11.776 -4.759 -18.971 1.00 86.12 192 LYS A C 1
ATOM 1587 O O . LYS A 1 192 ? -12.311 -5.674 -18.354 1.00 86.12 192 LYS A O 1
ATOM 1592 N N . LEU A 1 193 ? -10.497 -4.770 -19.338 1.00 91.56 193 LEU A N 1
ATOM 1593 C CA . LEU A 1 193 ? -9.554 -5.827 -18.994 1.00 91.56 193 LEU A CA 1
ATOM 1594 C C . LEU A 1 193 ? -8.797 -5.471 -17.708 1.00 91.56 193 LEU A C 1
ATOM 1596 O O . LEU A 1 193 ? -8.602 -4.282 -17.439 1.00 91.56 193 LEU A O 1
ATOM 1600 N N . PRO A 1 194 ? -8.332 -6.471 -16.939 1.00 93.75 194 PRO A N 1
ATOM 1601 C CA . PRO A 1 194 ? -7.344 -6.253 -15.893 1.00 93.75 194 PRO A CA 1
ATOM 1602 C C . PRO A 1 194 ? -6.124 -5.505 -16.442 1.00 93.75 194 PRO A C 1
ATOM 1604 O O . PRO A 1 194 ? -5.636 -5.800 -17.537 1.00 93.75 194 PRO A O 1
ATOM 1607 N N . VAL A 1 195 ? -5.640 -4.520 -15.687 1.00 95.50 195 VAL A N 1
ATOM 1608 C CA . VAL A 1 195 ? -4.586 -3.611 -16.149 1.00 95.50 195 VAL A CA 1
ATOM 1609 C C . VAL A 1 195 ? -3.265 -3.959 -15.481 1.00 95.50 195 VAL A C 1
ATOM 1611 O O . VAL A 1 195 ? -3.205 -4.181 -14.272 1.00 95.50 195 VAL A O 1
ATOM 1614 N N . VAL A 1 196 ? -2.190 -3.963 -16.258 1.00 98.19 196 VAL A N 1
ATOM 1615 C CA . VAL A 1 196 ? -0.818 -3.955 -15.744 1.00 98.19 196 VAL A CA 1
ATOM 1616 C C . VAL A 1 196 ? -0.114 -2.702 -16.235 1.00 98.19 196 VAL A C 1
ATOM 1618 O O . VAL A 1 196 ? -0.398 -2.207 -17.328 1.00 98.19 196 VAL A O 1
ATOM 1621 N N . VAL A 1 197 ? 0.786 -2.165 -15.420 1.00 98.69 197 VAL A N 1
ATOM 1622 C CA . VAL A 1 197 ? 1.497 -0.928 -15.749 1.00 98.69 197 VAL A CA 1
ATOM 1623 C C . VAL A 1 197 ? 2.995 -1.165 -15.708 1.00 98.69 197 VAL A C 1
ATOM 1625 O O . VAL A 1 197 ? 3.508 -1.784 -14.781 1.00 98.69 197 VAL A O 1
ATOM 1628 N N . SER A 1 198 ? 3.696 -0.653 -16.709 1.00 98.88 198 SER A N 1
ATOM 1629 C CA . SER A 1 198 ? 5.150 -0.595 -16.731 1.00 98.88 198 SER A CA 1
ATOM 1630 C C . SER A 1 198 ? 5.588 0.858 -16.881 1.00 98.88 198 SER A C 1
ATOM 1632 O O . SER A 1 198 ? 5.034 1.583 -17.710 1.00 98.88 198 SER A O 1
ATOM 1634 N N . ILE A 1 199 ? 6.514 1.303 -16.036 1.00 98.88 199 ILE A N 1
ATOM 1635 C CA . ILE A 1 199 ? 7.016 2.680 -16.003 1.00 98.88 199 ILE A CA 1
ATOM 1636 C C . ILE A 1 199 ? 8.529 2.644 -16.200 1.00 98.88 199 ILE A C 1
ATOM 1638 O O . ILE A 1 199 ? 9.250 2.219 -15.300 1.00 98.88 199 ILE A O 1
ATOM 1642 N N . ASP A 1 200 ? 9.014 3.137 -17.333 1.00 98.62 200 ASP A N 1
ATOM 1643 C CA . ASP A 1 200 ? 10.423 3.485 -17.485 1.00 98.62 200 ASP A CA 1
ATOM 1644 C C . ASP A 1 200 ? 10.667 4.867 -16.856 1.00 98.62 200 ASP A C 1
ATOM 1646 O O . ASP A 1 200 ? 9.941 5.835 -17.115 1.00 98.62 200 ASP A O 1
ATOM 1650 N N . LEU A 1 201 ? 11.678 4.985 -15.994 1.00 98.56 201 LEU A N 1
ATOM 1651 C CA . LEU A 1 201 ? 12.072 6.272 -15.423 1.00 98.56 201 LEU A CA 1
ATOM 1652 C C . LEU A 1 201 ? 12.636 7.234 -16.479 1.00 98.56 201 LEU A C 1
ATOM 1654 O O . LEU A 1 201 ? 12.599 8.454 -16.273 1.00 98.56 201 LEU A O 1
ATOM 1658 N N . ASP A 1 202 ? 13.080 6.733 -17.629 1.00 97.44 202 ASP A N 1
ATOM 1659 C CA . ASP A 1 202 ? 13.532 7.546 -18.750 1.00 97.44 202 ASP A CA 1
ATOM 1660 C C . ASP A 1 202 ? 12.417 8.426 -19.358 1.00 97.44 202 ASP A C 1
ATOM 1662 O O . ASP A 1 202 ? 12.698 9.478 -19.950 1.00 97.44 202 ASP A O 1
ATOM 1666 N N . TYR A 1 203 ? 11.149 8.076 -19.109 1.00 98.25 203 TYR A N 1
ATOM 1667 C CA . TYR A 1 203 ? 9.964 8.848 -19.483 1.00 98.25 203 TYR A CA 1
ATOM 1668 C C . TYR A 1 203 ? 10.004 10.268 -18.899 1.00 98.25 203 TYR A C 1
ATOM 1670 O O . TYR A 1 203 ? 9.456 11.214 -19.471 1.00 98.25 203 TYR A O 1
ATOM 1678 N N . PHE A 1 204 ? 10.689 10.437 -17.764 1.00 97.75 204 PHE A N 1
ATOM 1679 C CA . PHE A 1 204 ? 10.839 11.712 -17.061 1.00 97.75 204 PHE A CA 1
ATOM 1680 C C . PHE A 1 204 ? 12.142 12.456 -17.409 1.00 97.75 204 PHE A C 1
ATOM 1682 O O . PHE A 1 204 ? 12.424 13.512 -16.827 1.00 97.75 204 PHE A O 1
ATOM 1689 N N . THR A 1 205 ? 12.944 11.941 -18.346 1.00 94.88 205 THR A N 1
ATOM 1690 C CA . THR A 1 205 ? 14.195 12.585 -18.779 1.00 94.88 205 THR A CA 1
ATOM 1691 C C . THR A 1 205 ? 13.940 13.904 -19.497 1.00 94.88 205 THR A C 1
ATOM 1693 O O . THR A 1 205 ? 12.961 14.080 -20.221 1.00 94.88 205 THR A O 1
ATOM 1696 N N . GLY A 1 206 ? 14.852 14.860 -19.316 1.00 91.19 206 GLY A N 1
ATOM 1697 C CA . GLY A 1 206 ? 14.754 16.189 -19.932 1.00 91.19 206 GLY A CA 1
ATOM 1698 C C . GLY A 1 206 ? 13.813 17.162 -19.213 1.00 91.19 206 GLY A C 1
ATOM 1699 O O . GLY A 1 206 ? 13.799 18.343 -19.553 1.00 91.19 206 GLY A O 1
ATOM 1700 N N . LEU A 1 207 ? 13.080 16.705 -18.195 1.00 95.00 207 LEU A N 1
ATOM 1701 C CA . LEU A 1 207 ? 12.332 17.564 -17.277 1.00 95.00 207 LEU A CA 1
ATOM 1702 C C . LEU A 1 207 ? 13.248 18.116 -16.179 1.00 95.00 207 LEU A C 1
ATOM 1704 O O . LEU A 1 207 ? 14.192 17.457 -15.737 1.00 95.00 207 LEU A O 1
ATOM 1708 N N . ASN A 1 208 ? 12.945 19.311 -15.665 1.00 95.44 208 ASN A N 1
ATOM 1709 C CA . ASN A 1 208 ? 13.671 19.821 -14.501 1.00 95.44 208 ASN A CA 1
ATOM 1710 C C . ASN A 1 208 ? 13.265 19.081 -13.207 1.00 95.44 208 ASN A C 1
ATOM 1712 O O . ASN A 1 208 ? 12.252 18.387 -13.152 1.00 95.44 208 ASN A O 1
ATOM 1716 N N . LYS A 1 209 ? 14.032 19.256 -12.120 1.00 94.81 209 LYS A N 1
ATOM 1717 C CA . LYS A 1 209 ? 13.825 18.518 -10.853 1.00 94.81 209 LYS A CA 1
ATOM 1718 C C . LYS A 1 209 ? 12.401 18.645 -10.287 1.00 94.81 209 LYS A C 1
ATOM 1720 O O . LYS A 1 209 ? 11.867 17.681 -9.745 1.00 94.81 209 LYS A O 1
ATOM 1725 N N . VAL A 1 210 ? 11.798 19.832 -10.387 1.00 95.81 210 VAL A N 1
ATOM 1726 C CA . VAL A 1 210 ? 10.451 20.107 -9.859 1.00 95.81 210 VAL A CA 1
ATOM 1727 C C . VAL A 1 210 ? 9.386 19.467 -10.746 1.00 95.81 210 VAL A C 1
ATOM 1729 O O . VAL A 1 210 ? 8.393 18.939 -10.244 1.00 95.81 210 VAL A O 1
ATOM 1732 N N . GLU A 1 211 ? 9.585 19.505 -12.060 1.00 96.12 211 GLU A N 1
ATOM 1733 C CA . GLU A 1 211 ? 8.698 18.871 -13.035 1.00 96.12 211 GLU A CA 1
ATOM 1734 C C . GLU A 1 211 ? 8.736 17.352 -12.933 1.00 96.12 211 GLU A C 1
ATOM 1736 O O . GLU A 1 211 ? 7.671 16.745 -12.909 1.00 96.12 211 GLU A O 1
ATOM 1741 N N . GLN A 1 212 ? 9.917 16.748 -12.773 1.00 96.25 212 GLN A N 1
ATOM 1742 C CA . GLN A 1 212 ? 10.050 15.306 -12.551 1.00 96.25 212 GLN A CA 1
ATOM 1743 C C . GLN A 1 212 ? 9.221 14.846 -11.357 1.00 96.25 212 GLN A C 1
ATOM 1745 O O . GLN A 1 212 ? 8.422 13.927 -11.491 1.00 96.25 212 GLN A O 1
ATOM 1750 N N . TYR A 1 213 ? 9.334 15.532 -10.215 1.00 96.44 213 TYR A N 1
ATOM 1751 C CA . TYR A 1 213 ? 8.509 15.230 -9.046 1.00 96.44 213 TYR A CA 1
ATOM 1752 C C . TYR A 1 213 ? 7.009 15.316 -9.352 1.00 96.44 213 TYR A C 1
ATOM 1754 O O . TYR A 1 213 ? 6.250 14.402 -9.028 1.00 96.44 213 TYR A O 1
ATOM 1762 N N . LYS A 1 214 ? 6.569 16.408 -9.988 1.00 96.81 214 LYS A N 1
ATOM 1763 C CA . LYS A 1 214 ? 5.148 16.627 -10.289 1.00 96.81 214 LYS A CA 1
ATOM 1764 C C . LYS A 1 214 ? 4.599 15.593 -11.267 1.00 96.81 214 LYS A C 1
ATOM 1766 O O . LYS A 1 214 ? 3.504 15.089 -11.041 1.00 96.81 214 LYS A O 1
ATOM 1771 N N . GLU A 1 215 ? 5.312 15.308 -12.350 1.00 97.19 215 GLU A N 1
ATOM 1772 C CA . GLU A 1 215 ? 4.846 14.397 -13.397 1.00 97.19 215 GLU A CA 1
ATOM 1773 C C . GLU A 1 215 ? 4.928 12.933 -12.948 1.00 97.19 215 GLU A C 1
ATOM 1775 O O . GLU A 1 215 ? 3.949 12.212 -13.121 1.00 97.19 215 GLU A O 1
ATOM 1780 N N . LEU A 1 216 ? 5.996 12.516 -12.257 1.00 98.12 216 LEU A N 1
ATOM 1781 C CA . LEU A 1 216 ? 6.092 11.174 -11.667 1.00 98.12 216 LEU A CA 1
ATOM 1782 C C . LEU A 1 216 ? 4.963 10.933 -10.666 1.00 98.12 216 LEU A C 1
ATOM 1784 O O . LEU A 1 216 ? 4.265 9.922 -10.744 1.00 98.12 216 LEU A O 1
ATOM 1788 N N . LYS A 1 217 ? 4.705 11.901 -9.776 1.00 96.75 217 LYS A N 1
ATOM 1789 C CA . LYS A 1 217 ? 3.583 11.814 -8.836 1.00 96.75 217 LYS A CA 1
ATOM 1790 C C . LYS A 1 217 ? 2.243 11.678 -9.563 1.00 96.75 217 LYS A C 1
ATOM 1792 O O . LYS A 1 217 ? 1.422 10.876 -9.137 1.00 96.75 217 LYS A O 1
ATOM 1797 N N . LYS A 1 218 ? 2.009 12.432 -10.645 1.00 97.25 218 LYS A N 1
ATOM 1798 C CA . LYS A 1 218 ? 0.769 12.326 -11.436 1.00 97.25 218 LYS A CA 1
ATOM 1799 C C . LYS A 1 218 ? 0.619 10.961 -12.104 1.00 97.25 218 LYS A C 1
ATOM 1801 O O . LYS A 1 218 ? -0.486 10.431 -12.102 1.00 97.25 218 LYS A O 1
ATOM 1806 N N . VAL A 1 219 ? 1.694 10.413 -12.674 1.00 98.19 219 VAL A N 1
ATOM 1807 C CA . VAL A 1 219 ? 1.683 9.082 -13.305 1.00 98.19 219 VAL A CA 1
ATOM 1808 C C . VAL A 1 219 ? 1.381 8.004 -12.268 1.00 98.19 219 VAL A C 1
ATOM 1810 O O . VAL A 1 219 ? 0.525 7.157 -12.513 1.00 98.19 219 VAL A O 1
ATOM 1813 N N . LEU A 1 220 ? 1.999 8.064 -11.086 1.00 97.88 220 LEU A N 1
ATOM 1814 C CA . LEU A 1 220 ? 1.715 7.116 -10.007 1.00 97.88 220 LEU A CA 1
ATOM 1815 C C . LEU A 1 220 ? 0.303 7.297 -9.429 1.00 97.88 220 LEU A C 1
ATOM 1817 O O . LEU A 1 220 ? -0.408 6.309 -9.286 1.00 97.88 220 LEU A O 1
ATOM 1821 N N . ASP A 1 221 ? -0.151 8.531 -9.177 1.00 95.44 221 ASP A N 1
ATOM 1822 C CA . ASP A 1 221 ? -1.530 8.800 -8.732 1.00 95.44 221 ASP A CA 1
ATOM 1823 C C . ASP A 1 221 ? -2.558 8.256 -9.736 1.00 95.44 221 ASP A C 1
ATOM 1825 O O . ASP A 1 221 ? -3.558 7.666 -9.332 1.00 95.44 221 ASP A O 1
ATOM 1829 N N . TYR A 1 222 ? -2.305 8.431 -11.037 1.00 95.94 222 TYR A N 1
ATOM 1830 C CA . TYR A 1 222 ? -3.137 7.857 -12.091 1.00 95.94 222 TYR A CA 1
ATOM 1831 C C . TYR A 1 222 ? -3.087 6.329 -12.066 1.00 95.94 222 TYR A C 1
ATOM 1833 O O . TYR A 1 222 ? -4.134 5.692 -12.066 1.00 95.94 222 TYR A O 1
ATOM 1841 N N . THR A 1 223 ? -1.887 5.751 -11.983 1.00 96.56 223 THR A N 1
ATOM 1842 C CA . THR A 1 223 ? -1.666 4.299 -11.970 1.00 96.56 223 THR A CA 1
ATOM 1843 C C . THR A 1 223 ? -2.423 3.633 -10.828 1.00 96.56 223 THR A C 1
ATOM 1845 O O . THR A 1 223 ? -3.210 2.726 -11.068 1.00 96.56 223 THR A O 1
ATOM 1848 N N . PHE A 1 224 ? -2.274 4.122 -9.596 1.00 94.12 224 PHE A N 1
ATOM 1849 C CA . PHE A 1 224 ? -3.009 3.594 -8.443 1.00 94.12 224 PHE A CA 1
ATOM 1850 C C . PHE A 1 224 ? -4.509 3.939 -8.472 1.00 94.12 224 PHE A C 1
ATOM 1852 O O . PHE A 1 224 ? -5.287 3.331 -7.746 1.00 94.12 224 PHE A O 1
ATOM 1859 N N . GLY A 1 225 ? -4.942 4.871 -9.321 1.00 91.38 225 GLY A N 1
ATOM 1860 C CA . GLY A 1 225 ? -6.357 5.133 -9.592 1.00 91.38 225 GLY A CA 1
ATOM 1861 C C . GLY A 1 225 ? -6.982 4.215 -10.650 1.00 91.38 225 GLY A C 1
ATOM 1862 O O . GLY A 1 225 ? -8.194 4.281 -10.849 1.00 91.38 225 GLY A O 1
ATOM 1863 N N . LEU A 1 226 ? -6.192 3.381 -11.340 1.00 91.06 226 LEU A N 1
ATOM 1864 C CA . LEU A 1 226 ? -6.703 2.490 -12.382 1.00 91.06 226 LEU A CA 1
ATOM 1865 C C . LEU A 1 226 ? -7.575 1.375 -11.783 1.00 91.06 226 LEU A C 1
ATOM 1867 O O . LEU A 1 226 ? -7.170 0.730 -10.808 1.00 91.06 226 LEU A O 1
ATOM 1871 N N . PRO A 1 227 ? -8.744 1.087 -12.383 1.00 85.44 227 PRO A N 1
ATOM 1872 C CA . PRO A 1 227 ? -9.547 -0.057 -11.980 1.00 85.44 227 PRO A CA 1
ATOM 1873 C C . PRO A 1 227 ? -8.819 -1.359 -12.338 1.00 85.44 227 PRO A C 1
ATOM 1875 O O . PRO A 1 227 ? -8.132 -1.444 -13.355 1.00 85.44 227 PRO A O 1
ATOM 1878 N N . ASN A 1 228 ? -8.996 -2.394 -11.513 1.00 86.62 228 ASN A N 1
ATOM 1879 C CA . ASN A 1 228 ? -8.460 -3.740 -11.750 1.00 86.62 228 ASN A CA 1
ATOM 1880 C C . ASN A 1 228 ? -6.947 -3.797 -12.028 1.00 86.62 228 ASN A C 1
ATOM 1882 O O . ASN A 1 228 ? -6.502 -4.661 -12.783 1.00 86.62 228 ASN A O 1
ATOM 1886 N N . LEU A 1 229 ? -6.156 -2.909 -11.422 1.00 93.88 229 LEU A N 1
ATOM 1887 C CA . LEU A 1 229 ? -4.697 -2.946 -11.502 1.00 93.88 229 LEU A CA 1
ATOM 1888 C C . LEU A 1 229 ? -4.137 -4.219 -10.835 1.00 93.88 229 LEU A C 1
ATOM 1890 O O . LEU A 1 229 ? -4.421 -4.484 -9.667 1.00 93.88 229 LEU A O 1
ATOM 1894 N N . GLN A 1 230 ? -3.337 -4.988 -11.581 1.00 94.81 230 GLN A N 1
ATOM 1895 C CA . GLN A 1 230 ? -2.852 -6.321 -11.190 1.00 94.81 230 GLN A CA 1
ATOM 1896 C C . GLN A 1 230 ? -1.360 -6.368 -10.859 1.00 94.81 230 GLN A C 1
ATOM 1898 O O . GLN A 1 230 ? -0.952 -7.169 -10.023 1.00 94.81 230 GLN A O 1
ATOM 1903 N N . ALA A 1 231 ? -0.539 -5.545 -11.514 1.00 97.69 231 ALA A N 1
ATOM 1904 C CA . ALA A 1 231 ? 0.904 -5.502 -11.291 1.00 97.69 231 ALA A CA 1
ATOM 1905 C C . ALA A 1 231 ? 1.508 -4.188 -11.805 1.00 97.69 231 ALA A C 1
ATOM 1907 O O . ALA A 1 231 ? 0.992 -3.598 -12.760 1.00 97.69 231 ALA A O 1
ATOM 1908 N N . ILE A 1 232 ? 2.617 -3.766 -11.191 1.00 98.69 232 ILE A N 1
ATOM 1909 C CA . ILE A 1 232 ? 3.439 -2.641 -11.655 1.00 98.69 232 ILE A CA 1
ATOM 1910 C C . ILE A 1 232 ? 4.889 -3.105 -11.818 1.00 98.69 232 ILE A C 1
ATOM 1912 O O . ILE A 1 232 ? 5.428 -3.731 -10.906 1.00 98.69 232 ILE A O 1
ATOM 1916 N N . SER A 1 233 ? 5.543 -2.746 -12.920 1.00 98.75 233 SER A N 1
ATOM 1917 C CA . SER A 1 233 ? 7.007 -2.751 -13.017 1.00 98.75 233 SER A CA 1
ATOM 1918 C C . SER A 1 233 ? 7.553 -1.334 -13.206 1.00 98.75 233 SER A C 1
ATOM 1920 O O . SER A 1 233 ? 6.905 -0.490 -13.825 1.00 98.75 233 SER A O 1
ATOM 1922 N N . ILE A 1 234 ? 8.729 -1.063 -12.642 1.00 98.81 234 ILE A N 1
ATOM 1923 C CA . ILE A 1 234 ? 9.468 0.190 -12.801 1.00 98.81 234 ILE A CA 1
ATOM 1924 C C . ILE A 1 234 ? 10.896 -0.145 -13.237 1.00 98.81 234 ILE A C 1
ATOM 1926 O O . ILE A 1 234 ? 11.592 -0.885 -12.541 1.00 98.81 234 ILE A O 1
ATOM 1930 N N . ALA A 1 235 ? 11.336 0.404 -14.364 1.00 98.25 235 ALA A N 1
ATOM 1931 C CA . ALA A 1 235 ? 12.701 0.260 -14.860 1.00 98.25 235 ALA A CA 1
ATOM 1932 C C . ALA A 1 235 ? 13.494 1.544 -14.598 1.00 98.25 235 ALA A C 1
ATOM 1934 O O . ALA A 1 235 ? 12.994 2.637 -14.857 1.00 98.25 235 ALA A O 1
ATOM 1935 N N . VAL A 1 236 ? 14.713 1.439 -14.059 1.00 97.44 236 VAL A N 1
ATOM 1936 C CA . VAL A 1 236 ? 15.585 2.620 -13.893 1.00 97.44 236 VAL A CA 1
ATOM 1937 C C . VAL A 1 236 ? 16.145 3.078 -15.241 1.00 97.44 236 VAL A C 1
ATOM 1939 O O . VAL A 1 236 ? 16.319 4.278 -15.443 1.00 97.44 236 VAL A O 1
ATOM 1942 N N . SER A 1 237 ? 16.428 2.129 -16.134 1.00 95.50 237 SER A N 1
ATOM 1943 C CA . SER A 1 237 ? 16.960 2.305 -17.488 1.00 95.50 237 SER A CA 1
ATOM 1944 C C . SER A 1 237 ? 18.139 3.268 -17.530 1.00 95.50 237 SER A C 1
ATOM 1946 O O . SER A 1 237 ? 18.207 4.197 -18.338 1.00 95.50 237 SER A O 1
ATOM 1948 N N . TYR A 1 238 ? 19.114 3.033 -16.647 1.00 95.31 238 TYR A N 1
ATOM 1949 C CA . TYR A 1 238 ? 20.227 3.947 -16.416 1.00 95.31 238 TYR A CA 1
ATOM 1950 C C . TYR A 1 238 ? 20.984 4.431 -17.660 1.00 95.31 238 TYR A C 1
ATOM 1952 O O . TYR A 1 238 ? 21.298 5.624 -17.697 1.00 95.31 238 TYR A O 1
ATOM 1960 N N . PRO A 1 239 ? 21.244 3.603 -18.698 1.00 94.31 239 PRO A N 1
ATOM 1961 C CA . PRO A 1 239 ? 21.879 4.081 -19.927 1.00 94.31 239 PRO A CA 1
ATOM 1962 C C . PRO A 1 239 ? 21.185 5.285 -20.576 1.00 94.31 239 PRO A C 1
ATOM 1964 O O . PRO A 1 239 ? 21.854 6.097 -21.215 1.00 94.31 239 PRO A O 1
ATOM 1967 N N . TYR A 1 240 ? 19.867 5.408 -20.412 1.00 94.75 240 TYR A N 1
ATOM 1968 C CA . TYR A 1 240 ? 19.034 6.440 -21.030 1.00 94.75 240 TYR A CA 1
ATOM 1969 C C . TYR A 1 240 ? 18.888 7.704 -20.167 1.00 94.75 240 TYR A C 1
ATOM 1971 O O . TYR A 1 240 ? 18.355 8.717 -20.632 1.00 94.75 240 TYR A O 1
ATOM 1979 N N . LEU A 1 241 ? 19.391 7.678 -18.929 1.00 95.25 241 LEU A N 1
ATOM 1980 C CA . LEU A 1 241 ? 19.364 8.810 -18.006 1.00 95.25 241 LEU A CA 1
ATOM 1981 C C . LEU A 1 241 ? 20.603 9.702 -18.164 1.00 95.25 241 LEU A C 1
ATOM 1983 O O . LEU A 1 241 ? 21.681 9.266 -18.563 1.00 95.25 241 LEU A O 1
ATOM 1987 N N . GLN A 1 242 ? 20.476 10.984 -17.817 1.00 92.88 242 GLN A N 1
ATOM 1988 C CA . GLN A 1 242 ? 21.545 11.969 -18.016 1.00 92.88 242 GLN A CA 1
ATOM 1989 C C . GLN A 1 242 ? 22.696 11.817 -17.015 1.00 92.88 242 GLN A C 1
ATOM 1991 O O . GLN A 1 242 ? 23.806 12.281 -17.275 1.00 92.88 242 GLN A O 1
ATOM 1996 N N . SER A 1 243 ? 22.434 11.253 -15.830 1.00 94.00 243 SER A N 1
ATOM 1997 C CA . SER A 1 243 ? 23.436 11.092 -14.767 1.00 94.00 243 SER A CA 1
ATOM 1998 C C . SER A 1 243 ? 22.963 10.171 -13.640 1.00 94.00 243 SER A C 1
ATOM 2000 O O . SER A 1 243 ? 21.762 10.002 -13.424 1.00 94.00 243 SER A O 1
ATOM 2002 N N . SER A 1 244 ? 23.899 9.697 -12.810 1.00 94.00 244 SER A N 1
ATOM 2003 C CA . SER A 1 244 ? 23.598 8.984 -11.553 1.00 94.00 244 SER A CA 1
ATOM 2004 C C . SER A 1 244 ? 22.731 9.802 -10.595 1.00 94.00 244 SER A C 1
ATOM 2006 O O . SER A 1 244 ? 21.871 9.251 -9.922 1.00 94.00 244 SER A O 1
ATOM 2008 N N . HIS A 1 245 ? 22.883 11.130 -10.580 1.00 93.88 245 HIS A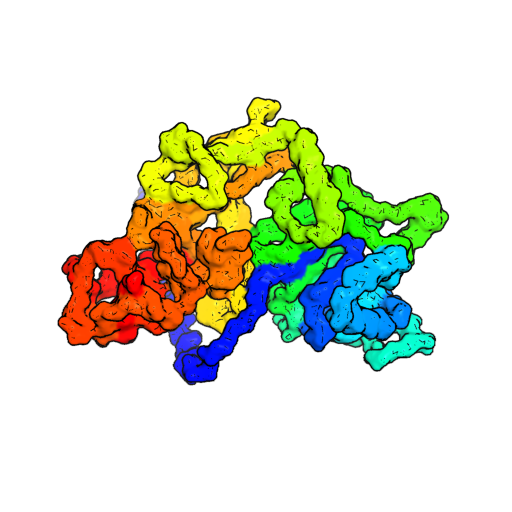 N 1
ATOM 2009 C CA . HIS A 1 245 ? 22.065 12.014 -9.746 1.00 93.88 245 HIS A CA 1
ATOM 2010 C C . HIS A 1 245 ? 20.600 12.083 -10.201 1.00 93.88 245 HIS A C 1
ATOM 2012 O O . HIS A 1 245 ? 19.711 12.344 -9.389 1.00 93.88 245 HIS A O 1
ATOM 2018 N N . GLU A 1 246 ? 20.342 11.927 -11.502 1.00 96.00 246 GLU A N 1
ATOM 2019 C CA . GLU A 1 246 ? 18.981 11.839 -12.032 1.00 96.00 246 GLU A CA 1
ATOM 2020 C C . GLU A 1 246 ? 18.358 10.480 -11.701 1.00 96.00 246 GLU A C 1
ATOM 2022 O O . GLU A 1 246 ? 17.254 10.458 -11.159 1.00 96.00 246 GLU A O 1
ATOM 2027 N N . ALA A 1 247 ? 19.097 9.389 -11.925 1.00 96.81 247 ALA A N 1
ATOM 2028 C CA . ALA A 1 247 ? 18.681 8.028 -11.580 1.00 96.81 247 ALA A CA 1
ATOM 2029 C C . ALA A 1 247 ? 18.321 7.893 -10.096 1.00 96.81 247 ALA A C 1
ATOM 2031 O O . ALA A 1 247 ? 17.196 7.525 -9.756 1.00 96.81 247 ALA A O 1
ATOM 2032 N N . ASP A 1 248 ? 19.230 8.314 -9.212 1.00 96.12 248 ASP A N 1
ATOM 2033 C CA . ASP A 1 248 ? 19.019 8.340 -7.763 1.00 96.12 248 ASP A CA 1
ATOM 2034 C C . ASP A 1 248 ? 17.757 9.104 -7.377 1.00 96.12 248 ASP A C 1
ATOM 2036 O O . ASP A 1 248 ? 16.993 8.662 -6.521 1.00 96.12 248 ASP A O 1
ATOM 2040 N N . ARG A 1 249 ? 17.540 10.274 -7.990 1.00 95.94 249 ARG A N 1
ATOM 2041 C CA . ARG A 1 249 ? 16.390 11.124 -7.683 1.00 95.94 249 ARG A CA 1
ATOM 2042 C C . ARG A 1 249 ? 15.089 10.449 -8.102 1.00 95.94 249 ARG A C 1
ATOM 2044 O O . ARG A 1 249 ? 14.160 10.424 -7.304 1.00 95.94 249 ARG A O 1
ATOM 2051 N N . LEU A 1 250 ? 14.997 9.938 -9.327 1.00 98.06 250 LEU A N 1
ATOM 2052 C CA . LEU A 1 250 ? 13.771 9.312 -9.831 1.00 98.06 250 LEU A CA 1
ATOM 2053 C C . LEU A 1 250 ? 13.449 8.015 -9.077 1.00 98.06 250 LEU A C 1
ATOM 2055 O O . LEU A 1 250 ? 12.292 7.797 -8.704 1.00 98.06 250 LEU A O 1
ATOM 2059 N N . LEU A 1 251 ? 14.467 7.210 -8.756 1.00 98.00 251 LEU A N 1
ATOM 2060 C CA . LEU A 1 251 ? 14.309 6.020 -7.922 1.00 98.00 251 LEU A CA 1
ATOM 2061 C C . LEU A 1 251 ? 13.870 6.391 -6.497 1.00 98.00 251 LEU A C 1
ATOM 2063 O O . LEU A 1 251 ? 12.903 5.824 -5.988 1.00 98.00 251 LEU A O 1
ATOM 2067 N N . TYR A 1 252 ? 14.508 7.390 -5.876 1.00 96.56 252 TYR A N 1
ATOM 2068 C CA . TYR A 1 252 ? 14.107 7.912 -4.564 1.00 96.56 252 TYR A CA 1
ATOM 2069 C C . TYR A 1 252 ? 12.646 8.369 -4.557 1.00 96.56 252 TYR A C 1
ATOM 2071 O O . TYR A 1 252 ? 11.890 7.974 -3.674 1.00 96.56 252 TYR A O 1
ATOM 2079 N N . LEU A 1 253 ? 12.225 9.160 -5.548 1.00 97.06 253 LEU A N 1
ATOM 2080 C CA . LEU A 1 253 ? 10.853 9.666 -5.643 1.00 97.06 253 LEU A CA 1
ATOM 2081 C C . LEU A 1 253 ? 9.829 8.540 -5.828 1.00 97.06 253 LEU A C 1
ATOM 2083 O O . LEU A 1 253 ? 8.766 8.571 -5.204 1.00 97.06 253 LEU A O 1
ATOM 2087 N N . SER A 1 254 ? 10.159 7.533 -6.639 1.00 98.00 254 SER A N 1
ATOM 2088 C CA . SER A 1 254 ? 9.314 6.351 -6.847 1.00 98.00 254 SER A CA 1
ATOM 2089 C C . SER A 1 254 ? 9.139 5.565 -5.550 1.00 98.00 254 SER A C 1
ATOM 2091 O O . SER A 1 254 ? 8.016 5.310 -5.118 1.00 98.00 254 SER A O 1
ATOM 2093 N N . LEU A 1 255 ? 10.242 5.249 -4.869 1.00 97.12 255 LEU A N 1
ATOM 2094 C CA . LEU A 1 255 ? 10.229 4.523 -3.598 1.00 97.12 255 LEU A CA 1
ATOM 2095 C C . LEU A 1 255 ? 9.542 5.314 -2.482 1.00 97.12 255 LEU A C 1
ATOM 2097 O O . LEU A 1 255 ? 8.797 4.741 -1.689 1.00 97.12 255 LEU A O 1
ATOM 2101 N N . GLN A 1 256 ? 9.744 6.632 -2.431 1.00 93.69 256 GLN A N 1
ATOM 2102 C CA . GLN A 1 256 ? 9.083 7.509 -1.467 1.00 93.69 256 GLN A CA 1
ATOM 2103 C C . GLN A 1 256 ? 7.565 7.505 -1.670 1.00 93.69 256 GLN A C 1
ATOM 2105 O O . GLN A 1 256 ? 6.811 7.477 -0.697 1.00 93.69 256 GLN A O 1
ATOM 2110 N N . TYR A 1 257 ? 7.102 7.499 -2.923 1.00 95.75 257 TYR A N 1
ATOM 2111 C CA . TYR A 1 257 ? 5.681 7.359 -3.224 1.00 95.75 257 TYR A CA 1
ATOM 2112 C C . TYR A 1 257 ? 5.159 5.982 -2.795 1.00 95.75 257 TYR A C 1
ATOM 2114 O O . TYR A 1 257 ? 4.165 5.903 -2.076 1.00 95.75 257 TYR A O 1
ATOM 2122 N N . LEU A 1 258 ? 5.843 4.904 -3.186 1.00 96.31 258 LEU A N 1
ATOM 2123 C CA . LEU A 1 258 ? 5.428 3.526 -2.900 1.00 96.31 258 LEU A CA 1
ATOM 2124 C C . LEU A 1 258 ? 5.389 3.216 -1.396 1.00 96.31 258 LEU A C 1
ATOM 2126 O O . LEU A 1 258 ? 4.471 2.538 -0.944 1.00 96.31 258 LEU A O 1
ATOM 2130 N N . LYS A 1 259 ? 6.302 3.787 -0.598 1.00 93.06 259 LYS A N 1
ATOM 2131 C CA . LYS A 1 259 ? 6.342 3.667 0.876 1.00 93.06 259 LYS A CA 1
ATOM 2132 C C . LYS A 1 259 ? 5.012 4.002 1.563 1.00 93.06 259 LYS A C 1
ATOM 2134 O O . LYS A 1 259 ? 4.724 3.508 2.657 1.00 93.06 259 LYS A O 1
ATOM 2139 N N . ARG A 1 260 ? 4.217 4.880 0.952 1.00 93.06 260 ARG A N 1
ATOM 2140 C CA . ARG A 1 260 ? 2.935 5.351 1.490 1.00 93.06 260 ARG A CA 1
ATOM 2141 C C . ARG A 1 260 ? 1.826 4.314 1.371 1.00 93.06 260 ARG A C 1
ATOM 2143 O O . ARG A 1 260 ? 0.813 4.447 2.051 1.00 93.06 260 ARG A O 1
ATOM 2150 N N . ILE A 1 261 ? 2.002 3.293 0.539 1.00 95.31 261 ILE A N 1
ATOM 2151 C CA . ILE A 1 261 ? 0.976 2.301 0.230 1.00 95.31 261 ILE A CA 1
ATOM 2152 C C . ILE A 1 261 ? 1.264 1.033 1.025 1.00 95.31 261 ILE A C 1
ATOM 2154 O O . ILE A 1 261 ? 2.337 0.450 0.910 1.00 95.31 261 ILE A O 1
ATOM 2158 N N . LYS A 1 262 ? 0.324 0.609 1.870 1.00 93.94 262 LYS A N 1
ATOM 2159 C CA . LYS A 1 262 ? 0.565 -0.470 2.842 1.00 93.94 262 LYS A CA 1
ATOM 2160 C C . LYS A 1 262 ? 0.326 -1.870 2.294 1.00 93.94 262 LYS A C 1
ATOM 2162 O O . LYS A 1 262 ? 0.893 -2.832 2.799 1.00 93.94 262 LYS A O 1
ATOM 2167 N N . ASN A 1 263 ? -0.502 -1.994 1.263 1.00 94.69 263 ASN A N 1
ATOM 2168 C CA . ASN A 1 263 ? -0.832 -3.263 0.623 1.00 94.69 263 ASN A CA 1
ATOM 2169 C C . ASN A 1 263 ? -0.157 -3.418 -0.749 1.00 94.69 263 ASN A C 1
ATOM 2171 O O . ASN A 1 263 ? -0.787 -3.816 -1.725 1.00 94.69 263 ASN A O 1
ATOM 2175 N N . ILE A 1 264 ? 1.145 -3.129 -0.816 1.00 95.19 264 ILE A N 1
ATOM 2176 C CA . ILE A 1 264 ? 2.004 -3.510 -1.946 1.00 95.19 264 ILE A CA 1
ATOM 2177 C C . ILE A 1 264 ? 3.026 -4.558 -1.499 1.00 95.19 264 ILE A C 1
ATOM 2179 O O . ILE A 1 264 ? 3.431 -4.584 -0.338 1.00 95.19 264 ILE A O 1
ATOM 2183 N N . LYS A 1 265 ? 3.458 -5.408 -2.427 1.00 94.62 265 LYS A N 1
ATOM 2184 C CA . LYS A 1 265 ? 4.626 -6.282 -2.270 1.00 94.62 265 LYS A CA 1
ATOM 2185 C C . LYS A 1 265 ? 5.720 -5.765 -3.181 1.00 94.62 265 LYS A C 1
ATOM 2187 O O . LYS A 1 265 ? 5.634 -5.926 -4.396 1.00 94.62 265 LYS A O 1
ATOM 2192 N N . LEU A 1 266 ? 6.692 -5.087 -2.583 1.00 95.62 266 LEU A N 1
ATOM 2193 C CA . LEU A 1 266 ? 7.763 -4.424 -3.307 1.00 95.62 266 LEU A CA 1
ATOM 2194 C C . LEU A 1 266 ? 8.951 -5.372 -3.472 1.00 95.62 266 LEU A C 1
ATOM 2196 O O . LEU A 1 266 ? 9.595 -5.732 -2.487 1.00 95.62 266 LEU A O 1
ATOM 2200 N N . ARG A 1 267 ? 9.251 -5.739 -4.716 1.00 96.00 267 ARG A N 1
ATOM 2201 C CA . ARG A 1 267 ? 10.462 -6.463 -5.103 1.00 96.00 267 ARG A CA 1
ATOM 2202 C C . ARG A 1 267 ? 11.418 -5.508 -5.808 1.00 96.00 267 ARG A C 1
ATOM 2204 O O . ARG A 1 267 ? 11.000 -4.782 -6.707 1.00 96.00 267 ARG A O 1
ATOM 2211 N N . TYR A 1 268 ? 12.683 -5.512 -5.406 1.00 95.31 268 TYR A N 1
ATOM 2212 C CA . TYR A 1 268 ? 13.723 -4.679 -6.010 1.00 95.31 268 TYR A CA 1
ATOM 2213 C C . TYR A 1 268 ? 14.960 -5.524 -6.284 1.00 95.31 268 TYR A C 1
ATOM 2215 O O . TYR A 1 268 ? 15.475 -6.138 -5.366 1.00 95.31 268 TYR A O 1
ATOM 2223 N N . GLU A 1 269 ? 15.451 -5.549 -7.519 1.00 94.88 269 GLU A N 1
ATOM 2224 C CA . GLU A 1 269 ? 16.558 -6.428 -7.912 1.00 94.88 269 GLU A CA 1
ATOM 2225 C C . GLU A 1 269 ? 17.730 -5.633 -8.522 1.00 94.88 269 GLU A C 1
ATOM 2227 O O . GLU A 1 269 ? 17.965 -5.672 -9.730 1.00 94.88 269 GLU A O 1
ATOM 2232 N N . PRO A 1 270 ? 18.507 -4.887 -7.711 1.00 93.44 270 PRO A N 1
ATOM 2233 C CA . PRO A 1 270 ? 19.555 -3.995 -8.215 1.00 93.44 270 PRO A CA 1
ATOM 2234 C C . PRO A 1 270 ? 20.828 -4.693 -8.707 1.00 93.44 270 PRO A C 1
ATOM 2236 O O . PRO A 1 270 ? 21.715 -4.032 -9.238 1.00 93.44 270 PRO A O 1
ATOM 2239 N N . PHE A 1 271 ? 20.975 -5.997 -8.462 1.00 93.00 271 PHE A N 1
ATOM 2240 C CA . PHE A 1 271 ? 22.197 -6.745 -8.780 1.00 93.00 271 PHE A CA 1
ATOM 2241 C C . PHE A 1 271 ? 22.039 -7.690 -9.967 1.00 93.00 271 PHE A C 1
ATOM 2243 O O . PHE A 1 271 ? 22.998 -8.376 -10.318 1.00 93.00 271 PHE A O 1
ATOM 2250 N N . ILE A 1 272 ? 20.844 -7.768 -10.555 1.00 90.56 272 ILE A N 1
ATOM 2251 C CA . ILE A 1 272 ? 20.609 -8.664 -11.678 1.00 90.56 272 ILE A CA 1
ATOM 2252 C C . ILE A 1 272 ? 21.363 -8.171 -12.915 1.00 90.56 272 ILE A C 1
ATOM 2254 O O . ILE A 1 272 ? 21.334 -6.991 -13.264 1.00 90.56 272 ILE A O 1
ATOM 2258 N N . ASP A 1 273 ? 22.015 -9.112 -13.595 1.00 86.38 273 ASP A N 1
ATOM 2259 C CA . ASP A 1 273 ? 22.610 -8.901 -14.908 1.00 86.38 273 ASP A CA 1
ATOM 2260 C C . ASP A 1 273 ? 21.679 -9.421 -16.014 1.00 86.38 273 ASP A C 1
ATOM 2262 O O . ASP A 1 273 ? 21.095 -10.496 -15.890 1.00 86.38 273 ASP A O 1
ATOM 2266 N N . ASN A 1 274 ? 21.567 -8.662 -17.103 1.00 84.06 274 ASN A N 1
ATOM 2267 C CA . ASN A 1 274 ? 20.770 -8.982 -18.292 1.00 84.06 274 ASN A CA 1
ATOM 2268 C C . ASN A 1 274 ? 21.626 -9.380 -19.500 1.00 84.06 274 ASN A C 1
ATOM 2270 O O . ASN A 1 274 ? 21.140 -9.368 -20.635 1.00 84.06 274 ASN A O 1
ATOM 2274 N N . GLY A 1 275 ? 22.896 -9.712 -19.255 1.00 85.62 275 GLY A N 1
ATOM 2275 C CA . GLY A 1 275 ? 23.811 -10.157 -20.293 1.00 85.62 275 GLY A CA 1
ATOM 2276 C C . GLY A 1 275 ? 24.182 -9.023 -21.256 1.00 85.62 275 GLY A C 1
ATOM 2277 O O . GLY A 1 275 ? 24.184 -7.850 -20.864 1.00 85.62 275 GLY A O 1
ATOM 2278 N N . PRO A 1 276 ? 24.569 -9.349 -22.501 1.00 86.69 276 PRO A N 1
ATOM 2279 C CA . PRO A 1 276 ? 24.991 -8.351 -23.478 1.00 86.69 276 PRO A CA 1
ATOM 2280 C C . PRO A 1 276 ? 23.800 -7.533 -24.001 1.00 86.69 276 PRO A C 1
ATOM 2282 O O . PRO A 1 276 ? 22.920 -8.075 -24.664 1.00 86.69 276 PRO A O 1
ATOM 2285 N N . ASP A 1 277 ? 23.821 -6.219 -23.757 1.00 88.62 277 ASP A N 1
ATOM 2286 C CA . ASP A 1 277 ? 22.797 -5.282 -24.231 1.00 88.62 277 ASP A CA 1
ATOM 2287 C C . ASP A 1 277 ? 22.950 -5.005 -25.732 1.00 88.62 277 ASP A C 1
ATOM 2289 O O . ASP A 1 277 ? 23.963 -4.473 -26.181 1.00 88.62 277 ASP A O 1
ATOM 2293 N N . GLN A 1 278 ? 21.942 -5.359 -26.528 1.00 90.12 278 GLN A N 1
ATOM 2294 C CA . GLN A 1 278 ? 21.966 -5.176 -27.986 1.00 90.12 278 GLN A CA 1
ATOM 2295 C C . GLN A 1 278 ? 21.164 -3.965 -28.481 1.00 90.12 278 GLN A C 1
ATOM 2297 O O . GLN A 1 278 ? 20.938 -3.827 -29.688 1.00 90.12 278 GLN A O 1
ATOM 2302 N N . SER A 1 279 ? 20.744 -3.073 -27.587 1.00 91.56 279 SER A N 1
ATOM 2303 C CA . SER A 1 279 ? 20.054 -1.837 -27.952 1.00 91.56 279 SER A CA 1
ATOM 2304 C C . SER A 1 279 ? 20.928 -0.947 -28.844 1.00 91.56 279 SER A C 1
ATOM 2306 O O . SER A 1 279 ? 22.162 -0.992 -28.813 1.00 91.56 279 SER A O 1
ATOM 2308 N N . GLU A 1 280 ? 20.306 -0.081 -29.648 1.00 90.69 280 GLU A N 1
ATOM 2309 C CA . GLU A 1 280 ? 21.058 0.886 -30.464 1.00 90.69 280 GLU A CA 1
ATOM 2310 C C . GLU A 1 280 ? 21.927 1.820 -29.609 1.00 90.69 280 GLU A C 1
ATOM 2312 O O . GLU A 1 280 ? 23.027 2.210 -30.018 1.00 90.69 280 GLU A O 1
ATOM 2317 N N . LEU A 1 281 ? 21.473 2.126 -28.390 1.00 92.81 281 LEU A N 1
ATOM 2318 C CA . LEU A 1 281 ? 22.253 2.894 -27.434 1.00 92.81 281 LEU A CA 1
ATOM 2319 C C . LEU A 1 281 ? 23.484 2.109 -26.965 1.00 92.81 281 LEU A C 1
ATOM 2321 O O . LEU A 1 281 ? 24.596 2.637 -27.040 1.00 92.81 281 LEU A O 1
ATOM 2325 N N . ALA A 1 282 ? 23.328 0.843 -26.576 1.00 92.62 282 ALA A N 1
ATOM 2326 C CA . ALA A 1 282 ? 24.444 -0.024 -26.202 1.00 92.62 282 ALA A CA 1
ATOM 2327 C C . ALA A 1 282 ? 25.460 -0.205 -27.337 1.00 92.62 282 ALA A C 1
ATOM 2329 O O . ALA A 1 282 ? 26.665 -0.027 -27.135 1.00 92.62 282 ALA A O 1
ATOM 2330 N N . LYS A 1 283 ? 24.986 -0.424 -28.571 1.00 93.94 283 LYS A N 1
ATOM 2331 C CA . LYS A 1 283 ? 25.841 -0.466 -29.772 1.00 93.94 283 LYS A CA 1
ATOM 2332 C C . LYS A 1 283 ? 26.686 0.800 -29.913 1.00 93.94 283 LYS A C 1
ATOM 2334 O O . LYS A 1 283 ? 27.840 0.719 -30.339 1.00 93.94 283 LYS A O 1
ATOM 2339 N N . SER A 1 284 ? 26.158 1.970 -29.548 1.00 95.06 284 SER A N 1
ATOM 2340 C CA . SER A 1 284 ? 26.915 3.227 -29.586 1.00 95.06 284 SER A CA 1
ATOM 2341 C C . SER A 1 284 ? 28.088 3.260 -28.591 1.00 95.06 284 SER A C 1
ATOM 2343 O O . SER A 1 284 ? 29.142 3.808 -28.924 1.00 95.06 284 SER A O 1
ATOM 2345 N N . PHE A 1 285 ? 27.950 2.630 -27.417 1.00 94.19 285 PHE A N 1
ATOM 2346 C CA . PHE A 1 285 ? 29.035 2.462 -26.442 1.00 94.19 285 PHE A CA 1
ATOM 2347 C C . PHE A 1 285 ? 30.071 1.454 -26.935 1.00 94.19 285 PHE A C 1
ATOM 2349 O O . PHE A 1 285 ? 31.268 1.754 -26.940 1.00 94.19 285 PHE A O 1
ATOM 2356 N N . TYR A 1 286 ? 29.629 0.309 -27.457 1.00 94.19 286 TYR A N 1
ATOM 2357 C CA . TYR A 1 286 ? 30.532 -0.718 -27.980 1.00 94.19 286 TYR A CA 1
ATOM 2358 C C . TYR A 1 286 ? 31.360 -0.234 -29.170 1.00 94.19 286 TYR A C 1
ATOM 2360 O O . TYR A 1 286 ? 32.558 -0.510 -29.229 1.00 94.19 286 TYR A O 1
ATOM 2368 N N . ARG A 1 287 ? 30.782 0.569 -30.077 1.00 95.62 287 ARG A N 1
ATOM 2369 C CA . ARG A 1 287 ? 31.535 1.226 -31.168 1.00 95.62 287 ARG A CA 1
ATOM 2370 C C . ARG A 1 287 ? 32.666 2.117 -30.642 1.00 95.62 287 ARG A C 1
ATOM 2372 O O . ARG A 1 287 ? 33.685 2.262 -31.309 1.00 95.62 287 ARG A O 1
ATOM 2379 N N . LYS A 1 288 ? 32.510 2.678 -29.439 1.00 95.56 288 LYS A N 1
ATOM 2380 C CA . LYS A 1 288 ? 33.529 3.469 -28.729 1.00 95.56 288 LYS A CA 1
ATOM 2381 C C . LYS A 1 288 ? 34.423 2.624 -27.810 1.00 95.56 288 LYS A C 1
ATOM 2383 O O . LYS A 1 288 ? 35.253 3.190 -27.109 1.00 95.56 288 LYS A O 1
ATOM 2388 N N . ARG A 1 289 ? 34.272 1.292 -27.810 1.00 95.19 289 ARG A N 1
ATOM 2389 C CA . ARG A 1 289 ? 34.942 0.343 -26.898 1.00 95.19 289 ARG A CA 1
ATOM 2390 C C . ARG A 1 289 ? 34.702 0.652 -25.415 1.00 95.19 289 ARG A C 1
ATOM 2392 O O . ARG A 1 289 ? 35.571 0.412 -24.582 1.00 95.19 289 ARG A O 1
ATOM 2399 N N . LEU A 1 290 ? 33.528 1.189 -25.094 1.00 93.81 290 LEU A N 1
ATOM 2400 C CA . LEU A 1 290 ? 33.092 1.449 -23.726 1.00 93.81 290 LEU A CA 1
ATOM 2401 C C . LEU A 1 290 ? 32.076 0.385 -23.286 1.00 93.81 290 LEU A C 1
ATOM 2403 O O . LEU A 1 290 ? 31.290 -0.075 -24.121 1.00 93.81 290 LEU A O 1
ATOM 2407 N N . PRO A 1 291 ? 32.063 -0.005 -21.998 1.00 92.00 291 PRO A N 1
ATOM 2408 C CA . PRO A 1 291 ? 30.982 -0.816 -21.457 1.00 92.00 291 PRO A CA 1
ATOM 2409 C C . PRO A 1 291 ? 29.675 -0.015 -21.437 1.00 92.00 291 PRO A C 1
ATOM 2411 O O . PRO A 1 291 ? 29.686 1.215 -21.341 1.00 92.00 291 PRO A O 1
ATOM 2414 N N . VAL A 1 292 ? 28.546 -0.721 -21.496 1.00 91.50 292 VAL A N 1
ATOM 2415 C CA . VAL A 1 292 ? 27.234 -0.108 -21.266 1.00 91.50 292 VAL A CA 1
ATOM 2416 C C . VAL A 1 292 ? 27.135 0.240 -19.780 1.00 91.50 292 VAL A C 1
ATOM 2418 O O . VAL A 1 292 ? 27.384 -0.635 -18.944 1.00 91.50 292 VAL A O 1
ATOM 2421 N N . PRO A 1 293 ? 26.833 1.499 -19.429 1.00 92.00 293 PRO A N 1
ATOM 2422 C CA . PRO A 1 293 ? 26.745 1.905 -18.035 1.00 92.00 293 PRO A CA 1
ATOM 2423 C C . PRO A 1 293 ? 25.576 1.197 -17.336 1.00 92.00 293 PRO A C 1
ATOM 2425 O O . PRO A 1 293 ? 24.500 1.070 -17.907 1.00 92.00 293 PRO A O 1
ATOM 2428 N N . LYS A 1 294 ? 25.772 0.777 -16.084 1.00 91.56 294 LYS A N 1
ATOM 2429 C CA . LYS A 1 294 ? 24.732 0.183 -15.227 1.00 91.56 294 LYS A CA 1
ATOM 2430 C C . LYS A 1 294 ? 24.526 1.032 -13.982 1.00 91.56 294 LYS A C 1
ATOM 2432 O O . LYS A 1 294 ? 25.457 1.716 -13.543 1.00 91.56 294 LYS A O 1
ATOM 2437 N N . TYR A 1 295 ? 23.331 0.990 -13.407 1.00 93.44 295 TYR A N 1
ATOM 2438 C CA . TYR A 1 295 ? 23.071 1.691 -12.159 1.00 93.44 295 TYR A CA 1
ATOM 2439 C C . TYR A 1 295 ? 23.745 0.985 -10.978 1.00 93.44 295 TYR A C 1
ATOM 2441 O O . TYR A 1 295 ? 23.354 -0.102 -10.556 1.00 93.44 295 TYR A O 1
ATOM 2449 N N . GLU A 1 296 ? 24.761 1.619 -10.398 1.00 92.94 296 GLU A N 1
ATOM 2450 C CA . GLU A 1 296 ? 25.467 1.067 -9.245 1.00 92.94 296 GLU A CA 1
ATOM 2451 C C . GLU A 1 296 ? 24.813 1.498 -7.930 1.00 92.94 296 GLU A C 1
ATOM 2453 O O . GLU A 1 296 ? 25.192 2.505 -7.328 1.00 92.94 296 GLU A O 1
ATOM 2458 N N . ILE A 1 297 ? 23.881 0.681 -7.424 1.00 94.62 297 ILE A N 1
ATOM 2459 C CA . ILE A 1 297 ? 23.167 0.944 -6.161 1.00 94.62 297 ILE A CA 1
ATOM 2460 C C . ILE A 1 297 ? 24.107 1.226 -4.978 1.00 94.62 297 ILE A C 1
ATOM 2462 O O . ILE A 1 297 ? 23.765 2.000 -4.090 1.00 94.62 297 ILE A O 1
ATOM 2466 N N . LYS A 1 298 ? 25.323 0.658 -4.974 1.00 93.50 298 LYS A N 1
ATOM 2467 C CA . LYS A 1 298 ? 26.346 0.884 -3.935 1.00 93.50 298 LYS A CA 1
ATOM 2468 C C . LYS A 1 298 ? 26.716 2.365 -3.781 1.00 93.50 298 LYS A C 1
ATOM 2470 O O . LYS A 1 298 ? 27.008 2.814 -2.668 1.00 93.50 298 LYS A O 1
ATOM 2475 N N . ASN A 1 299 ? 26.638 3.115 -4.878 1.00 93.25 299 ASN A N 1
ATOM 2476 C CA . ASN A 1 299 ? 26.986 4.530 -4.962 1.00 93.25 299 ASN A CA 1
ATOM 2477 C C . ASN A 1 299 ? 25.781 5.455 -4.747 1.00 93.25 299 ASN A C 1
ATOM 2479 O O . ASN A 1 299 ? 25.909 6.660 -4.950 1.00 93.25 299 ASN A O 1
ATOM 2483 N N . ALA A 1 300 ? 24.634 4.919 -4.312 1.00 94.25 300 ALA A N 1
ATOM 2484 C CA . ALA A 1 300 ? 23.436 5.703 -4.048 1.00 94.25 300 ALA A CA 1
ATOM 2485 C C . ALA A 1 300 ? 23.705 6.916 -3.144 1.00 94.25 300 ALA A C 1
ATOM 2487 O O . ALA A 1 300 ? 24.485 6.869 -2.182 1.00 94.25 300 ALA A O 1
ATOM 2488 N N . SER A 1 301 ? 22.996 8.003 -3.420 1.00 92.50 301 SER A N 1
ATOM 2489 C CA . SER A 1 301 ? 22.984 9.204 -2.594 1.00 92.50 301 SER A CA 1
ATOM 2490 C C . SER A 1 301 ? 22.543 8.896 -1.165 1.00 92.50 301 SER A C 1
ATOM 2492 O O . SER A 1 301 ? 21.761 7.981 -0.904 1.00 92.50 301 SER A O 1
ATOM 2494 N N . ASN A 1 302 ? 22.994 9.716 -0.215 1.00 88.88 302 ASN A N 1
ATOM 2495 C CA . ASN A 1 302 ? 22.667 9.527 1.200 1.00 88.88 302 ASN A CA 1
ATOM 2496 C C . ASN A 1 302 ? 21.153 9.568 1.478 1.00 88.88 302 ASN A C 1
ATOM 2498 O O . ASN A 1 302 ? 20.678 8.847 2.349 1.00 88.88 302 ASN A O 1
ATOM 2502 N N . ASN A 1 303 ? 20.389 10.345 0.700 1.00 88.62 303 ASN A N 1
ATOM 2503 C CA . ASN A 1 303 ? 18.929 10.384 0.815 1.00 88.62 303 ASN A CA 1
ATOM 2504 C C . ASN A 1 303 ? 18.292 9.051 0.389 1.00 88.62 303 ASN A C 1
ATOM 2506 O O . ASN A 1 303 ? 17.412 8.540 1.080 1.00 88.62 303 ASN A O 1
ATOM 2510 N N . LEU A 1 304 ? 18.754 8.465 -0.722 1.00 92.56 304 LEU A N 1
ATOM 2511 C CA . LEU A 1 304 ? 18.280 7.159 -1.177 1.00 92.56 304 LEU A CA 1
ATOM 2512 C C . LEU A 1 304 ? 18.702 6.046 -0.214 1.00 92.56 304 LEU A C 1
ATOM 2514 O O . LEU A 1 304 ? 17.865 5.230 0.161 1.00 92.56 304 LEU A O 1
ATOM 2518 N N . LYS A 1 305 ? 19.950 6.064 0.271 1.00 92.06 305 LYS A N 1
ATOM 2519 C CA . LYS A 1 305 ? 20.426 5.145 1.319 1.00 92.06 305 LYS A CA 1
ATOM 2520 C C . LYS A 1 305 ? 19.544 5.213 2.562 1.00 92.06 305 LYS A C 1
ATOM 2522 O O . LYS A 1 305 ? 19.059 4.180 3.010 1.00 92.06 305 LYS A O 1
ATOM 2527 N N . SER A 1 306 ? 19.282 6.416 3.084 1.00 87.25 306 SER A N 1
ATOM 2528 C CA . SER A 1 306 ? 18.422 6.585 4.261 1.00 87.25 306 SER A CA 1
ATOM 2529 C C . SER A 1 306 ? 17.022 6.022 4.019 1.00 87.25 306 SER A C 1
ATOM 2531 O O . SER A 1 306 ? 16.523 5.298 4.871 1.00 87.25 306 SER A O 1
ATOM 2533 N N . LEU A 1 307 ? 16.409 6.270 2.858 1.00 89.19 307 LEU A N 1
ATOM 2534 C CA . LEU A 1 307 ? 15.092 5.716 2.536 1.00 89.19 307 LEU A CA 1
ATOM 2535 C C . LEU A 1 307 ? 15.103 4.179 2.468 1.00 89.19 307 LEU A C 1
ATOM 2537 O O . LEU A 1 307 ? 14.235 3.537 3.061 1.00 89.19 307 LEU A O 1
ATOM 2541 N N . LEU A 1 308 ? 16.082 3.595 1.771 1.00 92.12 308 LEU A N 1
ATOM 2542 C CA . LEU A 1 308 ? 16.206 2.146 1.573 1.00 92.12 308 LEU A CA 1
ATOM 2543 C C . LEU A 1 308 ? 16.405 1.387 2.887 1.00 92.12 308 LEU A C 1
ATOM 2545 O O . LEU A 1 308 ? 15.866 0.295 3.039 1.00 92.12 308 LEU A O 1
ATOM 2549 N N . LEU A 1 309 ? 17.105 1.980 3.858 1.00 89.06 309 LEU A N 1
ATOM 2550 C CA . LEU A 1 309 ? 17.292 1.396 5.190 1.00 89.06 309 LEU A CA 1
ATOM 2551 C C . LEU A 1 309 ? 15.983 1.220 5.981 1.00 89.06 309 LEU A C 1
ATOM 2553 O O . LEU A 1 309 ? 15.956 0.433 6.926 1.00 89.06 309 LEU A O 1
ATOM 2557 N N . HIS A 1 310 ? 14.906 1.914 5.600 1.00 84.69 310 HIS A N 1
ATOM 2558 C CA . HIS A 1 310 ? 13.593 1.833 6.254 1.00 84.69 310 HIS A CA 1
ATOM 2559 C C . HIS A 1 310 ? 12.517 1.140 5.411 1.00 84.69 310 HIS A C 1
ATOM 2561 O O . HIS A 1 310 ? 11.359 1.085 5.829 1.00 84.69 310 HIS A O 1
ATOM 2567 N N . LEU A 1 311 ? 12.862 0.639 4.225 1.00 88.94 311 LEU A N 1
ATOM 2568 C CA . LEU A 1 311 ? 11.937 -0.084 3.358 1.00 88.94 311 LEU A CA 1
ATOM 2569 C C . LEU A 1 311 ? 12.140 -1.594 3.488 1.00 88.94 311 LEU A C 1
ATOM 2571 O O . LEU A 1 311 ? 13.261 -2.088 3.578 1.00 88.94 311 LEU A O 1
ATOM 2575 N N . LYS A 1 312 ? 11.028 -2.333 3.482 1.00 86.00 312 LYS A N 1
ATOM 2576 C CA . LYS A 1 312 ? 11.032 -3.792 3.370 1.00 86.00 312 LYS A CA 1
ATOM 2577 C C . LYS A 1 312 ? 10.940 -4.155 1.886 1.00 86.00 312 LYS A C 1
ATOM 2579 O O . LYS A 1 312 ? 10.020 -3.699 1.210 1.00 86.00 312 LYS A O 1
ATOM 2584 N N . PHE A 1 313 ? 11.879 -4.968 1.414 1.00 87.88 313 PHE A N 1
ATOM 2585 C CA . PHE A 1 313 ? 11.908 -5.491 0.050 1.00 87.88 313 PHE A CA 1
ATOM 2586 C C . PHE A 1 313 ? 11.850 -7.011 0.074 1.00 87.88 313 PHE A C 1
ATOM 2588 O O . PHE A 1 313 ? 12.564 -7.648 0.855 1.00 87.88 313 PHE A O 1
ATOM 2595 N N . ASP A 1 314 ? 11.060 -7.573 -0.831 1.00 86.06 314 ASP A N 1
ATOM 2596 C CA . ASP A 1 314 ? 11.227 -8.954 -1.250 1.00 86.06 314 ASP A CA 1
ATOM 2597 C C . ASP A 1 314 ? 12.423 -8.995 -2.212 1.00 86.06 314 ASP A C 1
ATOM 2599 O O . ASP A 1 314 ? 12.442 -8.284 -3.213 1.00 86.06 314 ASP A O 1
ATOM 2603 N N . MET A 1 315 ? 13.436 -9.793 -1.882 1.00 84.81 315 MET A N 1
ATOM 2604 C CA . MET A 1 315 ? 14.624 -10.012 -2.713 1.00 84.81 315 MET A CA 1
ATOM 2605 C C . MET A 1 315 ? 14.667 -11.486 -3.080 1.00 84.81 315 MET A C 1
ATOM 2607 O O . MET A 1 315 ? 14.707 -12.337 -2.184 1.00 84.81 315 MET A O 1
ATOM 2611 N N . GLU A 1 316 ? 14.676 -11.785 -4.368 1.00 84.31 316 GLU A N 1
ATOM 2612 C CA . GLU A 1 316 ? 14.802 -13.145 -4.877 1.00 84.31 316 GLU A CA 1
ATOM 2613 C C . GLU A 1 316 ? 16.261 -13.467 -5.206 1.00 84.31 316 GLU A C 1
ATOM 2615 O O . GLU A 1 316 ? 16.774 -14.511 -4.796 1.00 84.31 316 GLU A O 1
ATOM 2620 N N . TYR A 1 317 ? 16.970 -12.530 -5.841 1.00 83.75 317 TYR A N 1
ATOM 2621 C CA . TYR A 1 317 ? 18.355 -12.714 -6.256 1.00 83.75 317 TYR A CA 1
ATOM 2622 C C . TYR A 1 317 ? 19.313 -11.947 -5.339 1.00 83.75 317 TYR A C 1
ATOM 2624 O O . TYR A 1 317 ? 19.019 -10.871 -4.824 1.00 83.75 317 TYR A O 1
ATOM 2632 N N . HIS A 1 318 ? 20.498 -12.518 -5.102 1.00 89.06 318 HIS A N 1
ATOM 2633 C CA . HIS A 1 318 ? 21.592 -11.865 -4.366 1.00 89.06 318 HIS A CA 1
ATOM 2634 C C . HIS A 1 318 ? 21.203 -11.260 -2.995 1.00 89.06 318 HIS A C 1
ATOM 2636 O O . HIS A 1 318 ? 21.763 -10.247 -2.566 1.00 89.06 318 HIS A O 1
ATOM 2642 N N . ARG A 1 319 ? 20.280 -11.902 -2.261 1.00 91.44 319 ARG A N 1
ATOM 2643 C CA . ARG A 1 319 ? 19.783 -11.434 -0.951 1.00 91.44 319 ARG A CA 1
ATOM 2644 C C . ARG A 1 319 ? 20.898 -11.158 0.062 1.00 91.44 319 ARG A C 1
ATOM 2646 O O . ARG A 1 319 ? 20.829 -10.178 0.799 1.00 91.44 319 ARG A O 1
ATOM 2653 N N . GLU A 1 320 ? 21.928 -11.997 0.095 1.00 92.94 320 GLU A N 1
ATOM 2654 C CA . GLU A 1 320 ? 23.071 -11.823 1.000 1.00 92.94 320 GLU A CA 1
ATOM 2655 C C . GLU A 1 320 ? 23.877 -10.562 0.678 1.00 92.94 320 GLU A C 1
ATOM 2657 O O . GLU A 1 320 ? 24.241 -9.817 1.589 1.00 92.94 320 GLU A O 1
ATOM 2662 N N . ALA A 1 321 ? 24.094 -10.276 -0.611 1.00 93.50 321 ALA A N 1
ATOM 2663 C CA . ALA A 1 321 ? 24.780 -9.067 -1.058 1.00 93.50 321 ALA A CA 1
ATOM 2664 C C . ALA A 1 321 ? 23.973 -7.809 -0.711 1.00 93.50 321 ALA A C 1
ATOM 2666 O O . ALA A 1 321 ? 24.545 -6.820 -0.253 1.00 93.50 321 ALA A O 1
ATOM 2667 N N . TRP A 1 322 ? 22.644 -7.863 -0.852 1.00 93.75 322 TRP A N 1
ATOM 2668 C CA . TRP A 1 322 ? 21.756 -6.787 -0.412 1.00 93.75 322 TRP A CA 1
ATOM 2669 C C . TRP A 1 322 ? 21.857 -6.540 1.095 1.00 93.75 322 TRP A C 1
ATOM 2671 O O . TRP A 1 322 ? 22.073 -5.413 1.533 1.00 93.75 322 TRP A O 1
ATOM 2681 N N . GLN A 1 323 ? 21.767 -7.596 1.906 1.00 93.12 323 GLN A N 1
ATOM 2682 C CA . GLN A 1 323 ? 21.874 -7.474 3.360 1.00 93.12 323 GLN A CA 1
ATOM 2683 C C . GLN A 1 323 ? 23.248 -6.966 3.808 1.00 93.12 323 GLN A C 1
ATOM 2685 O O . GLN A 1 323 ? 23.323 -6.175 4.747 1.00 93.12 323 GLN A O 1
ATOM 2690 N N . ALA A 1 324 ? 24.326 -7.402 3.151 1.00 94.31 324 ALA A N 1
ATOM 2691 C CA . ALA A 1 324 ? 25.666 -6.881 3.399 1.00 94.31 324 ALA A CA 1
ATOM 2692 C C . ALA A 1 324 ? 25.739 -5.383 3.082 1.00 94.31 324 ALA A C 1
ATOM 2694 O O . ALA A 1 324 ? 26.175 -4.612 3.930 1.00 94.31 324 ALA A O 1
ATOM 2695 N N . LEU A 1 325 ? 25.203 -4.959 1.933 1.00 94.69 325 LEU A N 1
ATOM 2696 C CA . LEU A 1 325 ? 25.175 -3.552 1.540 1.00 94.69 325 LEU A CA 1
ATOM 2697 C C . LEU A 1 325 ? 24.406 -2.676 2.541 1.00 94.69 325 LEU A C 1
ATOM 2699 O O . LEU A 1 325 ? 24.891 -1.612 2.924 1.00 94.69 325 LEU A O 1
ATOM 2703 N N . LEU A 1 326 ? 23.235 -3.126 3.006 1.00 92.75 326 LEU A N 1
ATOM 2704 C CA . LEU A 1 326 ? 22.466 -2.394 4.018 1.00 92.75 326 LEU A CA 1
ATOM 2705 C C . LEU A 1 326 ? 23.222 -2.301 5.352 1.00 92.75 326 LEU A C 1
ATOM 2707 O O . LEU A 1 326 ? 23.223 -1.235 5.966 1.00 92.75 326 LEU A O 1
ATOM 2711 N N . ARG A 1 327 ? 23.894 -3.375 5.791 1.00 92.56 327 ARG A N 1
ATOM 2712 C CA . ARG A 1 327 ? 24.738 -3.354 7.002 1.00 92.56 327 ARG A CA 1
ATOM 2713 C C . ARG A 1 327 ? 25.907 -2.386 6.858 1.00 92.56 327 ARG A C 1
ATOM 2715 O O . ARG A 1 327 ? 26.176 -1.626 7.785 1.00 92.56 327 ARG A O 1
ATOM 2722 N N . ASP A 1 328 ? 26.559 -2.365 5.702 1.00 93.50 328 ASP A N 1
ATOM 2723 C CA . ASP A 1 328 ? 27.663 -1.445 5.430 1.00 93.50 328 ASP A CA 1
ATOM 2724 C C . ASP A 1 328 ? 27.192 0.010 5.491 1.00 93.50 328 ASP A C 1
ATOM 2726 O O . ASP A 1 328 ? 27.814 0.830 6.165 1.00 93.50 328 ASP A O 1
ATOM 2730 N N . TRP A 1 329 ? 26.052 0.335 4.876 1.00 91.94 329 TRP A N 1
ATOM 2731 C CA . TRP A 1 329 ? 25.470 1.679 4.962 1.00 91.94 329 TRP A CA 1
ATOM 2732 C C . TRP A 1 329 ? 25.057 2.056 6.379 1.00 91.94 329 TRP A C 1
ATOM 2734 O O . TRP A 1 329 ? 25.299 3.186 6.807 1.00 91.94 329 TRP A O 1
ATOM 2744 N N . GLN A 1 330 ? 24.478 1.117 7.132 1.00 88.06 330 GLN A N 1
ATOM 2745 C CA . GLN A 1 330 ? 24.202 1.333 8.548 1.00 88.06 330 GLN A CA 1
ATOM 2746 C C . GLN A 1 330 ? 25.498 1.625 9.304 1.00 88.06 330 GLN A C 1
ATOM 2748 O O . GLN A 1 330 ? 25.527 2.553 10.098 1.00 88.06 330 GLN A O 1
ATOM 2753 N N . ASN A 1 331 ? 26.584 0.898 9.069 1.00 87.81 331 ASN A N 1
ATOM 2754 C CA . ASN A 1 331 ? 27.841 1.095 9.796 1.00 87.81 331 ASN A CA 1
ATOM 2755 C C . ASN A 1 331 ? 28.578 2.384 9.404 1.00 87.81 331 ASN A C 1
ATOM 2757 O O . ASN A 1 331 ? 29.214 2.998 10.255 1.00 87.81 331 ASN A O 1
ATOM 2761 N N . GLN A 1 332 ? 28.459 2.819 8.149 1.00 84.88 332 GLN A N 1
ATOM 2762 C CA . GLN A 1 332 ? 29.068 4.057 7.654 1.00 84.88 332 GLN A CA 1
ATOM 2763 C C . GLN A 1 332 ? 28.340 5.321 8.129 1.00 84.88 332 GLN A C 1
ATOM 2765 O O . GLN A 1 332 ? 28.949 6.390 8.191 1.00 84.88 332 GLN A O 1
ATOM 2770 N N . SER A 1 333 ? 27.044 5.231 8.448 1.00 79.06 333 SER A N 1
ATOM 2771 C CA . SER A 1 333 ? 26.279 6.401 8.880 1.00 79.06 333 SER A CA 1
ATOM 2772 C C . SER A 1 333 ? 26.677 6.828 10.291 1.00 79.06 333 SER A C 1
ATOM 2774 O O . SER A 1 333 ? 26.378 6.142 11.271 1.00 79.06 333 SER A O 1
ATOM 2776 N N . SER A 1 334 ? 27.301 8.003 10.403 1.00 77.50 334 SER A N 1
ATOM 2777 C CA . SER A 1 334 ? 27.626 8.637 11.688 1.00 77.50 334 SER A CA 1
ATOM 2778 C C . SER A 1 334 ? 26.397 9.172 12.427 1.00 77.50 334 SER A C 1
ATOM 2780 O O . SER A 1 334 ? 26.487 9.510 13.605 1.00 77.50 334 SER A O 1
ATOM 2782 N N . ILE A 1 335 ? 25.253 9.252 11.740 1.00 82.88 335 ILE A N 1
ATOM 2783 C CA . ILE A 1 335 ? 23.982 9.751 12.265 1.00 82.88 335 ILE A CA 1
ATOM 2784 C C . ILE A 1 335 ? 22.927 8.671 12.060 1.00 82.88 335 ILE A C 1
ATOM 2786 O O . ILE A 1 335 ? 22.721 8.185 10.944 1.00 82.88 335 ILE A O 1
ATOM 2790 N N . LYS A 1 336 ? 22.265 8.284 13.147 1.00 86.69 336 LYS A N 1
ATOM 2791 C CA . LYS A 1 336 ? 21.218 7.258 13.156 1.00 86.69 336 LYS A CA 1
ATOM 2792 C C . LYS A 1 336 ? 20.080 7.765 14.025 1.00 86.69 336 LYS A C 1
ATOM 2794 O O . LYS A 1 336 ? 20.031 7.419 15.205 1.00 86.69 336 LYS A O 1
ATOM 2799 N N . PRO A 1 337 ? 19.222 8.644 13.484 1.00 91.00 337 PRO A N 1
ATOM 2800 C CA . PRO A 1 337 ? 18.174 9.214 14.291 1.00 91.00 337 PRO A CA 1
ATOM 2801 C C . PRO A 1 337 ? 17.172 8.107 14.626 1.00 91.00 337 PRO A C 1
ATOM 2803 O O . PRO A 1 337 ? 16.718 7.381 13.743 1.00 91.00 337 PRO A O 1
ATOM 2806 N N . THR A 1 338 ? 16.840 7.978 15.903 1.00 93.44 338 THR A N 1
ATOM 2807 C CA . THR A 1 338 ? 15.822 7.044 16.407 1.00 93.44 338 THR A CA 1
ATOM 2808 C C . THR A 1 338 ? 14.864 7.786 17.322 1.00 93.44 338 THR A C 1
ATOM 2810 O O . THR A 1 338 ? 15.190 8.878 17.799 1.00 93.44 338 THR A O 1
ATOM 2813 N N . ILE A 1 339 ? 13.677 7.234 17.560 1.00 96.00 339 ILE A N 1
ATOM 2814 C CA . ILE A 1 339 ? 12.699 7.836 18.464 1.00 96.00 339 ILE A CA 1
ATOM 2815 C C . ILE A 1 339 ? 12.738 7.121 19.814 1.00 96.00 339 ILE A C 1
ATOM 2817 O O . ILE A 1 339 ? 12.379 5.952 19.948 1.00 96.00 339 ILE A O 1
ATOM 2821 N N . LEU A 1 340 ? 13.111 7.872 20.848 1.00 97.00 340 LEU A N 1
ATOM 2822 C CA . LEU A 1 340 ? 12.910 7.488 22.237 1.00 97.00 340 LEU A CA 1
ATOM 2823 C C . LEU A 1 340 ? 11.471 7.798 22.644 1.00 97.00 340 LEU A C 1
ATOM 2825 O O . LEU A 1 340 ? 10.989 8.923 22.484 1.00 97.00 340 LEU A O 1
ATOM 2829 N N . LEU A 1 341 ? 10.803 6.788 23.193 1.00 97.69 341 LEU A N 1
ATOM 2830 C CA . LEU A 1 341 ? 9.424 6.863 23.647 1.00 97.69 341 LEU A CA 1
ATOM 2831 C C . LEU A 1 341 ? 9.376 7.025 25.166 1.00 97.69 341 LEU A C 1
ATOM 2833 O O . LEU A 1 341 ? 9.984 6.249 25.902 1.00 97.69 341 LEU A O 1
ATOM 2837 N N . TYR A 1 342 ? 8.622 8.013 25.635 1.00 97.44 342 TYR A N 1
ATOM 2838 C CA . TYR A 1 342 ? 8.426 8.307 27.048 1.00 97.44 342 TYR A CA 1
ATOM 2839 C C . TYR A 1 342 ? 6.979 8.057 27.459 1.00 97.44 342 TYR A C 1
ATOM 2841 O O . TYR A 1 342 ? 6.038 8.498 26.796 1.00 97.44 342 TYR A O 1
ATOM 2849 N N . LYS A 1 343 ? 6.823 7.405 28.609 1.00 96.94 343 LYS A N 1
ATOM 2850 C CA . LYS A 1 343 ? 5.561 7.197 29.313 1.00 96.94 343 LYS A CA 1
ATOM 2851 C C . LYS A 1 343 ? 5.705 7.706 30.741 1.00 96.94 343 LYS A C 1
ATOM 2853 O O . LYS A 1 343 ? 6.520 7.182 31.501 1.00 96.94 343 LYS A O 1
ATOM 2858 N N . ASN A 1 344 ? 4.933 8.724 31.113 1.00 96.19 344 ASN A N 1
ATOM 2859 C CA . ASN A 1 344 ? 4.970 9.336 32.450 1.00 96.19 344 ASN A CA 1
ATOM 2860 C C . ASN A 1 344 ? 6.401 9.732 32.872 1.00 96.19 344 ASN A C 1
ATOM 286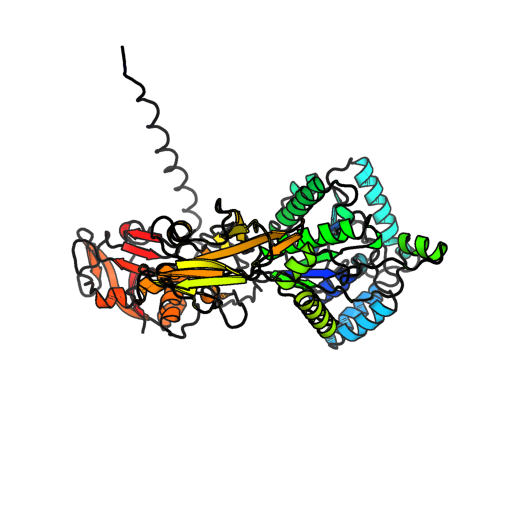2 O O . ASN A 1 344 ? 6.847 9.444 33.981 1.00 96.19 344 ASN A O 1
ATOM 2866 N N . GLY A 1 345 ? 7.150 10.331 31.938 1.00 93.94 345 GLY A N 1
ATOM 2867 C CA . GLY A 1 345 ? 8.532 10.781 32.145 1.00 93.94 345 GLY A CA 1
ATOM 2868 C C . GLY A 1 345 ? 9.601 9.682 32.122 1.00 93.94 345 GLY A C 1
ATOM 2869 O O . GLY A 1 345 ? 10.783 9.996 32.220 1.00 93.94 345 GLY A O 1
ATOM 2870 N N . LYS A 1 346 ? 9.230 8.405 31.960 1.00 96.62 346 LYS A N 1
ATOM 2871 C CA . LYS A 1 346 ? 10.175 7.280 31.876 1.00 96.62 346 LYS A CA 1
ATOM 2872 C C . LYS A 1 346 ? 10.299 6.779 30.445 1.00 96.62 346 LYS A C 1
ATOM 2874 O O . LYS A 1 346 ? 9.290 6.649 29.758 1.00 96.62 346 LYS A O 1
ATOM 2879 N N . ILE A 1 347 ? 11.521 6.462 30.023 1.00 96.81 347 ILE A N 1
ATOM 2880 C CA . ILE A 1 347 ? 11.763 5.814 28.730 1.00 96.81 347 ILE A CA 1
ATOM 2881 C C . ILE A 1 347 ? 11.157 4.410 28.769 1.00 96.81 347 ILE A C 1
ATOM 2883 O O . ILE A 1 347 ? 11.357 3.669 29.734 1.00 96.81 347 ILE A O 1
ATOM 2887 N N . VAL A 1 348 ? 10.425 4.053 27.721 1.00 96.44 348 VAL A N 1
ATOM 2888 C CA . VAL A 1 348 ? 9.870 2.714 27.511 1.00 96.44 348 VAL A CA 1
ATOM 2889 C C . VAL A 1 348 ? 10.370 2.140 26.184 1.00 96.44 348 VAL A C 1
ATOM 2891 O O . VAL A 1 348 ? 10.713 2.910 25.282 1.00 96.44 348 VAL A O 1
ATOM 2894 N N . PRO A 1 349 ? 10.431 0.805 26.040 1.00 94.62 349 PRO A N 1
ATOM 2895 C CA . PRO A 1 349 ? 10.754 0.183 24.763 1.00 94.62 349 PRO A CA 1
ATOM 2896 C C . PRO A 1 349 ? 9.789 0.637 23.664 1.00 94.62 349 PRO A C 1
ATOM 2898 O O . PRO A 1 349 ? 8.583 0.723 23.892 1.00 94.62 349 PRO A O 1
ATOM 2901 N N . ASN A 1 350 ? 10.327 0.910 22.477 1.00 92.44 350 ASN A N 1
ATOM 2902 C CA . ASN A 1 350 ? 9.530 1.169 21.285 1.00 92.44 350 ASN A CA 1
ATOM 2903 C C . ASN A 1 350 ? 9.145 -0.173 20.648 1.00 92.44 350 ASN A C 1
ATOM 2905 O O . ASN A 1 350 ? 9.953 -0.810 19.968 1.00 92.44 350 ASN A O 1
ATOM 2909 N N . GLU A 1 351 ? 7.924 -0.623 20.914 1.00 93.31 351 GLU A N 1
ATOM 2910 C CA . GLU A 1 351 ? 7.340 -1.802 20.282 1.00 93.31 351 GLU A CA 1
ATOM 2911 C C . GLU A 1 351 ? 6.698 -1.440 18.934 1.00 93.31 351 GLU A C 1
ATOM 2913 O O . GLU A 1 351 ? 6.534 -0.272 18.581 1.00 93.31 351 GLU A O 1
ATOM 2918 N N . ARG A 1 352 ? 6.264 -2.451 18.170 1.00 90.50 352 ARG A N 1
ATOM 2919 C CA . ARG A 1 352 ? 5.544 -2.229 16.902 1.00 90.50 352 ARG A CA 1
ATOM 2920 C C . ARG A 1 352 ? 4.291 -1.360 17.084 1.00 90.50 352 ARG A C 1
ATOM 2922 O O . ARG A 1 352 ? 3.992 -0.533 16.227 1.00 90.50 352 ARG A O 1
ATOM 2929 N N . PHE A 1 353 ? 3.568 -1.564 18.186 1.00 94.62 353 PHE A N 1
ATOM 2930 C CA . PHE A 1 353 ? 2.423 -0.755 18.600 1.00 94.62 353 PHE A CA 1
ATOM 2931 C C . PHE A 1 353 ? 2.551 -0.431 20.078 1.00 94.62 353 PHE A C 1
ATOM 2933 O O . PHE A 1 353 ? 2.645 -1.336 20.902 1.00 94.62 353 PHE A O 1
ATOM 2940 N N . ASN A 1 354 ? 2.508 0.851 20.413 1.00 96.94 354 ASN A N 1
ATOM 2941 C CA . ASN A 1 354 ? 2.728 1.325 21.769 1.00 96.94 354 ASN A CA 1
ATOM 2942 C C . ASN A 1 354 ? 1.406 1.828 22.354 1.00 96.94 354 ASN A C 1
ATOM 2944 O O . ASN A 1 354 ? 0.804 2.759 21.818 1.00 96.94 354 ASN A O 1
ATOM 2948 N N . TYR A 1 355 ? 0.945 1.204 23.439 1.00 96.12 355 TYR A N 1
ATOM 2949 C CA . TYR A 1 355 ? -0.392 1.431 23.993 1.00 96.12 355 TYR A CA 1
ATOM 2950 C C . TYR A 1 355 ? -0.375 2.343 25.228 1.00 96.12 355 TYR A C 1
ATOM 2952 O O . TYR A 1 355 ? 0.326 2.078 26.210 1.00 96.12 355 TYR A O 1
ATOM 2960 N N . PHE A 1 356 ? -1.234 3.363 25.220 1.00 96.44 356 PHE A N 1
ATOM 2961 C CA . PHE A 1 356 ? -1.328 4.385 26.265 1.00 96.44 356 PHE A CA 1
ATOM 2962 C C . PHE A 1 356 ? -2.762 4.538 26.770 1.00 96.44 356 PHE A C 1
ATOM 2964 O O . PHE A 1 356 ? -3.691 4.692 25.977 1.00 96.44 356 PHE A O 1
ATOM 2971 N N . SER A 1 357 ? -2.939 4.499 28.091 1.00 95.50 357 SER A N 1
ATOM 2972 C CA . SER A 1 357 ? -4.199 4.894 28.726 1.00 95.50 357 SER A CA 1
ATOM 2973 C C . SER A 1 357 ? -4.445 6.387 28.508 1.00 95.50 357 SER A C 1
ATOM 2975 O O . SER A 1 357 ? -3.520 7.145 28.205 1.00 95.50 357 SER A O 1
ATOM 2977 N N . ILE A 1 358 ? -5.678 6.841 28.717 1.00 92.50 358 ILE A N 1
ATOM 2978 C CA . ILE A 1 358 ? -5.997 8.269 28.706 1.00 92.50 358 ILE A CA 1
ATOM 2979 C C . ILE A 1 358 ? -5.182 9.055 29.748 1.00 92.50 358 ILE A C 1
ATOM 2981 O O . ILE A 1 358 ? -4.796 10.189 29.473 1.00 92.50 358 ILE A O 1
ATOM 2985 N N . ASP A 1 359 ? -4.844 8.433 30.877 1.00 93.25 359 ASP A N 1
ATOM 2986 C CA . ASP A 1 359 ? -4.095 9.059 31.976 1.00 93.25 359 ASP A CA 1
ATOM 2987 C C . ASP A 1 359 ? -2.575 9.086 31.757 1.00 93.25 359 ASP A C 1
ATOM 2989 O O . ASP A 1 359 ? -1.847 9.714 32.524 1.00 93.25 359 ASP A O 1
ATOM 2993 N N . ASP A 1 360 ? -2.073 8.393 30.731 1.00 95.56 360 ASP A N 1
ATOM 2994 C CA . ASP A 1 360 ? -0.641 8.342 30.460 1.00 95.56 360 ASP A CA 1
ATOM 2995 C C . ASP A 1 360 ? -0.175 9.615 29.738 1.00 95.56 360 ASP A C 1
ATOM 2997 O O . ASP A 1 360 ? -0.674 9.961 28.665 1.00 95.56 360 ASP A O 1
ATOM 3001 N N . ALA A 1 361 ? 0.846 10.276 30.282 1.00 95.75 361 ALA A N 1
ATOM 3002 C CA . ALA A 1 361 ? 1.579 11.325 29.587 1.00 95.75 361 ALA A CA 1
ATOM 3003 C C . ALA A 1 361 ? 2.559 10.701 28.584 1.00 95.75 361 ALA A C 1
ATOM 3005 O O . ALA A 1 361 ? 3.430 9.908 28.963 1.00 95.75 361 ALA A O 1
ATOM 3006 N N . ILE A 1 362 ? 2.433 11.086 27.314 1.00 96.38 362 ILE A N 1
ATOM 3007 C CA . ILE A 1 362 ? 3.242 10.572 26.203 1.00 96.38 362 ILE A CA 1
ATOM 3008 C C . ILE A 1 362 ? 4.295 11.614 25.815 1.00 96.38 362 ILE A C 1
ATOM 3010 O O . ILE A 1 362 ? 3.995 12.803 25.730 1.00 96.38 362 ILE A O 1
ATOM 3014 N N . GLY A 1 363 ? 5.522 11.183 25.543 1.00 96.69 363 GLY A N 1
ATOM 3015 C CA . GLY A 1 363 ? 6.551 12.037 24.949 1.00 96.69 363 GLY A CA 1
ATOM 3016 C C . GLY A 1 363 ? 7.371 11.281 23.915 1.00 96.69 363 GLY A C 1
ATOM 3017 O O . GLY A 1 363 ? 7.622 10.090 24.083 1.00 96.69 363 GLY A O 1
ATOM 3018 N N . LEU A 1 364 ? 7.793 11.966 22.856 1.00 97.62 364 LEU A N 1
ATOM 3019 C CA . LEU A 1 364 ? 8.761 11.450 21.888 1.00 97.62 364 LEU A CA 1
ATOM 3020 C C . LEU A 1 364 ? 9.993 12.347 21.881 1.00 97.62 364 LEU A C 1
ATOM 3022 O O . LEU A 1 364 ? 9.869 13.567 21.975 1.00 97.62 364 LEU A O 1
ATOM 3026 N N . ARG A 1 365 ? 11.173 11.758 21.714 1.00 96.44 365 ARG A N 1
ATOM 3027 C CA . ARG A 1 365 ? 12.418 12.502 21.520 1.00 96.44 365 ARG A CA 1
ATOM 3028 C C . ARG A 1 365 ? 13.264 11.838 20.451 1.00 96.44 365 ARG A C 1
ATOM 3030 O O . ARG A 1 365 ? 13.442 10.625 20.485 1.00 96.44 365 ARG A O 1
ATOM 3037 N N . VAL A 1 366 ? 13.817 12.622 19.535 1.00 96.19 366 VAL A N 1
ATOM 3038 C CA . VAL A 1 366 ? 14.825 12.112 18.600 1.00 96.19 366 VAL A CA 1
ATOM 3039 C C . VAL A 1 366 ? 16.165 11.963 19.333 1.00 96.19 366 VAL A C 1
ATOM 3041 O O . VAL A 1 366 ? 16.610 12.883 20.015 1.00 96.19 366 VAL A O 1
ATOM 3044 N N . SER A 1 367 ? 16.813 10.810 19.199 1.00 94.50 367 SER A N 1
ATOM 3045 C CA . SER A 1 367 ? 18.180 10.538 19.682 1.00 94.50 367 SER A CA 1
ATOM 3046 C C . SER A 1 367 ? 19.069 10.078 18.526 1.00 94.50 367 SER A C 1
ATOM 3048 O O . SER A 1 367 ? 18.558 9.814 17.440 1.00 94.50 367 SER A O 1
ATOM 3050 N N . GLY A 1 368 ? 20.390 10.014 18.714 1.00 91.00 368 GLY A N 1
ATOM 3051 C CA . GLY A 1 368 ? 21.356 9.692 17.655 1.00 91.00 368 GLY A CA 1
ATOM 3052 C C . GLY A 1 368 ? 21.721 10.899 16.786 1.00 91.00 368 GLY A C 1
ATOM 3053 O O . GLY A 1 368 ? 22.162 10.746 15.643 1.00 91.00 368 GLY A O 1
ATOM 3054 N N . VAL A 1 369 ? 21.493 12.100 17.323 1.00 91.31 369 VAL A N 1
ATOM 3055 C CA . VAL A 1 369 ? 21.715 13.412 16.691 1.00 91.31 369 VAL A CA 1
ATOM 3056 C C . VAL A 1 369 ? 22.542 14.350 17.575 1.00 91.31 369 VAL A C 1
ATOM 3058 O O . VAL A 1 369 ? 22.677 15.529 17.271 1.00 91.31 369 VAL A O 1
ATOM 3061 N N . GLU A 1 370 ? 23.119 13.839 18.662 1.00 87.19 370 GLU A N 1
ATOM 3062 C CA . GLU A 1 370 ? 23.814 14.611 19.700 1.00 87.19 370 GLU A CA 1
ATOM 3063 C C . GLU A 1 370 ? 25.076 15.311 19.164 1.00 87.19 370 GLU A C 1
ATOM 3065 O O . GLU A 1 370 ? 25.469 16.360 19.663 1.00 87.19 370 GLU A O 1
ATOM 3070 N N . ASN A 1 371 ? 25.676 14.767 18.102 1.00 84.94 371 ASN A N 1
ATOM 3071 C CA . ASN A 1 371 ? 26.846 15.337 17.425 1.00 84.94 371 ASN A CA 1
ATOM 3072 C C . ASN A 1 371 ? 26.488 16.388 16.354 1.00 84.94 371 ASN A C 1
ATOM 3074 O O . ASN A 1 371 ? 27.371 16.871 15.640 1.00 84.94 371 ASN A O 1
ATOM 3078 N N . ILE A 1 372 ? 25.204 16.712 16.182 1.00 85.81 372 ILE A N 1
ATOM 3079 C CA . ILE A 1 372 ? 24.730 17.711 15.220 1.00 85.81 372 ILE A CA 1
ATOM 3080 C C . ILE A 1 372 ? 24.516 19.029 15.964 1.00 85.81 372 ILE A C 1
ATOM 3082 O O . ILE A 1 372 ? 23.746 19.098 16.916 1.00 85.81 372 ILE A O 1
ATOM 3086 N N . VAL A 1 373 ? 25.175 20.093 15.505 1.00 83.31 373 VAL A N 1
ATOM 3087 C CA . VAL A 1 373 ? 24.927 21.450 16.007 1.00 83.31 373 VAL A CA 1
ATOM 3088 C C . VAL A 1 373 ? 23.579 21.927 15.462 1.00 83.31 373 VAL A C 1
ATOM 3090 O O . VAL A 1 373 ? 23.423 22.008 14.246 1.00 83.31 373 VAL A O 1
ATOM 3093 N N . ASP A 1 374 ? 22.633 22.231 16.356 1.00 82.19 374 ASP A N 1
ATOM 3094 C CA . ASP A 1 374 ? 21.269 22.695 16.038 1.00 82.19 374 ASP A CA 1
ATOM 3095 C C . ASP A 1 374 ? 20.515 21.762 15.058 1.00 82.19 374 ASP A C 1
ATOM 3097 O O . ASP A 1 374 ? 20.280 22.111 13.893 1.00 82.19 374 ASP A O 1
ATOM 3101 N N . PRO A 1 375 ? 20.179 20.523 15.481 1.00 84.81 375 PRO A N 1
ATOM 3102 C CA . PRO A 1 375 ? 19.523 19.560 14.609 1.00 84.81 375 PRO A CA 1
ATOM 3103 C C . PRO A 1 375 ? 18.139 20.070 14.199 1.00 84.81 375 PRO A C 1
ATOM 3105 O O . PRO A 1 375 ? 17.233 20.204 15.017 1.00 84.81 375 PRO A O 1
ATOM 3108 N N . LYS A 1 376 ? 17.945 20.294 12.896 1.00 89.69 376 LYS A N 1
ATOM 3109 C CA . LYS A 1 376 ? 16.634 20.661 12.353 1.00 89.69 376 LYS A CA 1
ATOM 3110 C C . LYS A 1 376 ? 15.769 19.420 12.229 1.00 89.69 376 LYS A C 1
ATOM 3112 O O . LYS A 1 376 ? 15.931 18.644 11.282 1.00 89.69 376 LYS A O 1
ATOM 3117 N N . VAL A 1 377 ? 14.854 19.256 13.178 1.00 93.62 377 VAL A N 1
ATOM 3118 C CA . VAL A 1 377 ? 13.896 18.152 13.206 1.00 93.62 377 VAL A CA 1
ATOM 3119 C C . VAL A 1 377 ? 12.597 18.576 12.526 1.00 93.62 377 VAL A C 1
ATOM 3121 O O . VAL A 1 377 ? 12.093 19.683 12.700 1.00 93.62 377 VAL A O 1
ATOM 3124 N N . CYS A 1 378 ? 12.042 17.691 11.709 1.00 95.38 378 CYS A N 1
ATOM 3125 C CA . CYS A 1 378 ? 10.733 17.844 11.099 1.00 95.38 378 CYS A CA 1
ATOM 3126 C C . CYS A 1 378 ? 9.882 16.631 11.461 1.00 95.38 378 CYS A C 1
ATOM 3128 O O . CYS A 1 378 ? 10.004 15.569 10.848 1.00 95.38 378 CYS A O 1
ATOM 3130 N N . TRP A 1 379 ? 8.996 16.800 12.439 1.00 96.69 379 TRP A N 1
ATOM 3131 C CA . TRP A 1 379 ? 8.032 15.768 12.799 1.00 96.69 379 TRP A CA 1
ATOM 3132 C C . TRP A 1 379 ? 6.950 15.631 11.730 1.00 96.69 379 TRP A C 1
ATOM 3134 O O . TRP A 1 379 ? 6.413 16.623 11.221 1.00 96.69 379 TRP A O 1
ATOM 3144 N N . LYS A 1 380 ? 6.602 14.389 11.406 1.00 96.19 380 LYS A N 1
ATOM 3145 C CA . LYS A 1 380 ? 5.568 14.045 10.436 1.00 96.19 380 LYS A CA 1
ATOM 3146 C C . LYS A 1 380 ? 4.643 12.984 11.007 1.00 96.19 380 LYS A C 1
ATOM 3148 O O . LYS A 1 380 ? 5.081 12.034 11.651 1.00 96.19 380 LYS A O 1
ATOM 3153 N N . VAL A 1 381 ? 3.354 13.152 10.739 1.00 96.25 381 VAL A N 1
ATOM 3154 C CA . VAL A 1 381 ? 2.315 12.177 11.073 1.00 96.25 381 VAL A CA 1
ATOM 3155 C C . VAL A 1 381 ? 1.755 11.568 9.795 1.00 96.25 381 VAL A C 1
ATOM 3157 O O . VAL A 1 381 ? 1.529 12.280 8.814 1.00 96.25 381 VAL A O 1
ATOM 3160 N N . LEU A 1 382 ? 1.539 10.257 9.817 1.00 95.62 382 LEU A N 1
ATOM 3161 C CA . LEU A 1 382 ? 0.855 9.525 8.761 1.00 95.62 382 LEU A CA 1
ATOM 3162 C C . LEU A 1 382 ? -0.641 9.456 9.070 1.00 95.62 382 LEU A C 1
ATOM 3164 O O . LEU A 1 382 ? -1.034 9.113 10.185 1.00 95.62 382 LEU A O 1
ATOM 3168 N N . TYR A 1 383 ? -1.469 9.740 8.071 1.00 94.06 383 TYR A N 1
ATOM 3169 C CA . TYR A 1 383 ? -2.924 9.603 8.149 1.00 94.06 383 TYR A CA 1
ATOM 3170 C C . TYR A 1 383 ? -3.448 8.916 6.892 1.00 94.06 383 TYR A C 1
ATOM 3172 O O . TYR A 1 383 ? -2.866 9.065 5.819 1.00 94.06 383 TYR A O 1
ATOM 3180 N N . SER A 1 384 ? -4.536 8.153 7.012 1.00 94.75 384 SER A N 1
ATOM 3181 C CA . SER A 1 384 ? -5.145 7.530 5.835 1.00 94.75 384 SER A CA 1
ATOM 3182 C C . SER A 1 384 ? -5.632 8.608 4.870 1.00 94.75 384 SER A C 1
ATOM 3184 O O . SER A 1 384 ? -6.348 9.527 5.272 1.00 94.75 384 SER A O 1
ATOM 3186 N N . LYS A 1 385 ? -5.239 8.497 3.601 1.00 93.94 385 LYS A N 1
ATOM 3187 C CA . LYS A 1 385 ? -5.666 9.409 2.536 1.00 93.94 385 LYS A CA 1
ATOM 3188 C C . LYS A 1 385 ? -7.169 9.298 2.291 1.00 93.94 385 LYS A C 1
ATOM 3190 O O . LYS A 1 385 ? -7.848 10.310 2.141 1.00 93.94 385 LYS A O 1
ATOM 3195 N N . GLU A 1 386 ? -7.667 8.066 2.275 1.00 93.44 386 GLU A N 1
ATOM 3196 C CA . GLU A 1 386 ? -9.074 7.752 2.056 1.00 93.44 386 GLU A CA 1
ATOM 3197 C C . GLU A 1 386 ? -9.743 7.356 3.371 1.00 93.44 386 GLU A C 1
ATOM 3199 O O . GLU A 1 386 ? -9.106 6.805 4.272 1.00 93.44 386 GLU A O 1
ATOM 3204 N N . LYS A 1 387 ? -11.045 7.616 3.476 1.00 94.06 387 LYS A N 1
ATOM 3205 C CA . LYS A 1 387 ? -11.841 7.207 4.642 1.00 94.06 387 LYS A CA 1
ATOM 3206 C C . LYS A 1 387 ? -12.480 5.829 4.474 1.00 94.06 387 LYS A C 1
ATOM 3208 O O . LYS A 1 387 ? -12.789 5.180 5.462 1.00 94.06 387 LYS A O 1
ATOM 3213 N N . SER A 1 388 ? -12.653 5.394 3.227 1.00 93.44 388 SER A N 1
ATOM 3214 C CA . SER A 1 388 ? -13.239 4.109 2.857 1.00 93.44 388 SER A CA 1
ATOM 3215 C C . SER A 1 388 ? -12.365 3.445 1.797 1.00 93.44 388 SER A C 1
ATOM 3217 O O . SER A 1 388 ? -11.925 4.102 0.849 1.00 93.44 388 SER A O 1
ATOM 3219 N N . ILE A 1 389 ? -12.071 2.160 1.986 1.00 93.81 389 ILE A N 1
ATOM 3220 C CA . ILE A 1 389 ? -11.197 1.343 1.133 1.00 93.81 389 ILE A CA 1
ATOM 3221 C C . ILE A 1 389 ? -11.892 0.002 0.876 1.00 93.81 389 ILE A C 1
ATOM 3223 O O . ILE A 1 389 ? -12.465 -0.593 1.792 1.00 93.81 389 ILE A O 1
ATOM 3227 N N . ASN A 1 390 ? -11.813 -0.502 -0.357 1.00 91.56 390 ASN A N 1
ATOM 3228 C CA . ASN A 1 390 ? -12.365 -1.795 -0.749 1.00 91.56 390 ASN A CA 1
ATOM 3229 C C . ASN A 1 390 ? -11.259 -2.757 -1.194 1.00 91.56 390 ASN A C 1
ATOM 3231 O O . ASN A 1 390 ? -10.763 -2.677 -2.315 1.00 91.56 390 ASN A O 1
ATOM 3235 N N . LEU A 1 391 ? -10.883 -3.697 -0.324 1.00 90.75 391 LEU A N 1
ATOM 3236 C CA . LEU A 1 391 ? -9.888 -4.725 -0.657 1.00 90.75 391 LEU A CA 1
ATOM 3237 C C . LEU A 1 391 ? -10.478 -5.911 -1.424 1.00 90.75 391 LEU A C 1
ATOM 3239 O O . LEU A 1 391 ? -9.743 -6.813 -1.825 1.00 90.75 391 LEU A O 1
ATOM 3243 N N . THR A 1 392 ? -11.795 -5.937 -1.599 1.00 83.94 392 THR A N 1
ATOM 3244 C CA . THR A 1 392 ? -12.498 -7.029 -2.266 1.00 83.94 392 THR A CA 1
ATOM 3245 C C . THR A 1 392 ? -12.646 -6.749 -3.760 1.00 83.94 392 THR A C 1
ATOM 3247 O O . THR A 1 392 ? -12.533 -5.618 -4.222 1.00 83.94 392 THR A O 1
ATOM 3250 N N . GLU A 1 393 ? -12.922 -7.791 -4.541 1.00 69.44 393 GLU A N 1
ATOM 3251 C CA . GLU A 1 393 ? -13.176 -7.667 -5.986 1.00 69.44 393 GLU A CA 1
ATOM 3252 C C . GLU A 1 393 ? -14.605 -7.220 -6.317 1.00 69.44 393 GLU A C 1
ATOM 3254 O O . GLU A 1 393 ? -14.960 -7.080 -7.486 1.00 69.44 393 GLU A O 1
ATOM 3259 N N . ARG A 1 394 ? -15.452 -7.017 -5.303 1.00 68.94 394 ARG A N 1
ATOM 3260 C CA . ARG A 1 394 ? -16.855 -6.657 -5.490 1.00 68.94 394 ARG A CA 1
ATOM 3261 C C . ARG A 1 394 ? -17.114 -5.269 -4.940 1.00 68.94 394 ARG A C 1
ATOM 3263 O O . ARG A 1 394 ? -16.805 -4.964 -3.793 1.00 68.94 394 ARG A O 1
ATOM 3270 N N . ASN A 1 395 ? -17.756 -4.450 -5.754 1.00 68.81 395 ASN A N 1
ATOM 3271 C CA . ASN A 1 395 ? -18.363 -3.217 -5.292 1.00 68.81 395 ASN A CA 1
ATOM 3272 C C . ASN A 1 395 ? -19.587 -3.554 -4.435 1.00 68.81 395 ASN A C 1
ATOM 3274 O O . ASN A 1 395 ? -20.521 -4.207 -4.905 1.00 68.81 395 ASN A O 1
ATOM 3278 N N . TYR A 1 396 ? -19.557 -3.156 -3.165 1.00 65.94 396 TYR A N 1
ATOM 3279 C CA . TYR A 1 396 ? -20.626 -3.444 -2.218 1.00 65.94 396 TYR A CA 1
ATOM 3280 C C . TYR A 1 396 ? -20.734 -2.354 -1.150 1.00 65.94 396 TYR A C 1
ATOM 3282 O O . TYR A 1 396 ? -19.737 -1.952 -0.548 1.00 65.94 396 TYR A O 1
ATOM 3290 N N . GLY A 1 397 ? -21.968 -1.922 -0.880 1.00 71.06 397 GLY A N 1
ATOM 3291 C CA . GLY A 1 397 ? -22.301 -1.057 0.251 1.00 71.06 397 GLY A CA 1
ATOM 3292 C C . GLY A 1 397 ? -21.518 0.261 0.294 1.00 71.06 397 GLY A C 1
ATOM 3293 O O . GLY A 1 397 ? -21.383 0.957 -0.709 1.00 71.06 397 GLY A O 1
ATOM 3294 N N . PHE A 1 398 ? -21.013 0.600 1.482 1.00 72.75 398 PHE A N 1
ATOM 3295 C CA . PHE A 1 398 ? -20.359 1.877 1.811 1.00 72.75 398 PHE A CA 1
ATOM 3296 C C . PHE A 1 398 ? -18.939 2.043 1.237 1.00 72.75 398 PHE A C 1
ATOM 3298 O O . PHE A 1 398 ? -18.333 3.106 1.368 1.00 72.75 398 PHE A O 1
ATOM 3305 N N . ALA A 1 399 ? -18.401 1.004 0.594 1.00 79.00 399 ALA A N 1
ATOM 3306 C CA . ALA A 1 399 ? -17.109 1.039 -0.093 1.00 79.00 399 ALA A CA 1
ATOM 3307 C C . ALA A 1 399 ? -17.256 0.868 -1.617 1.00 79.00 399 ALA A C 1
ATOM 3309 O O . ALA A 1 399 ? -16.302 0.502 -2.307 1.00 79.00 399 ALA A O 1
ATOM 3310 N N . ASP A 1 400 ? -18.450 1.121 -2.160 1.00 81.38 400 ASP A N 1
ATOM 3311 C CA . ASP A 1 400 ? -18.673 1.129 -3.604 1.00 81.38 400 ASP A CA 1
ATOM 3312 C C . ASP A 1 400 ? -17.804 2.199 -4.287 1.00 81.38 400 ASP A C 1
ATOM 3314 O O . ASP A 1 400 ? -17.834 3.376 -3.923 1.00 81.38 400 ASP A O 1
ATOM 3318 N N . ASN A 1 401 ? -17.024 1.786 -5.290 1.00 81.31 401 ASN A N 1
ATOM 3319 C CA . ASN A 1 401 ? -16.033 2.612 -5.993 1.00 81.31 401 ASN A CA 1
ATOM 3320 C C . ASN A 1 401 ? -14.914 3.185 -5.100 1.00 81.31 401 ASN A C 1
ATOM 3322 O O . ASN A 1 401 ? -14.184 4.077 -5.538 1.00 81.31 401 ASN A O 1
ATOM 3326 N N . ALA A 1 402 ? -14.765 2.693 -3.866 1.00 87.69 402 ALA A N 1
ATOM 3327 C CA . ALA A 1 402 ? -13.623 3.034 -3.030 1.00 87.69 402 ALA A CA 1
ATOM 3328 C C . ALA A 1 402 ? -12.327 2.481 -3.640 1.00 87.69 402 ALA A C 1
ATOM 3330 O O . ALA A 1 402 ? -12.328 1.479 -4.359 1.00 87.69 402 ALA A O 1
ATOM 3331 N N . THR A 1 403 ? -11.200 3.125 -3.333 1.00 89.19 403 THR A N 1
ATOM 3332 C CA . THR A 1 403 ? -9.893 2.627 -3.773 1.00 89.19 403 THR A CA 1
ATOM 3333 C C . THR A 1 403 ? -9.597 1.253 -3.173 1.00 89.19 403 THR A C 1
ATOM 3335 O O . THR A 1 403 ? -10.026 0.942 -2.061 1.00 89.19 403 THR A O 1
ATOM 3338 N N . ARG A 1 404 ? -8.786 0.458 -3.874 1.00 90.88 404 ARG A N 1
ATOM 3339 C CA . ARG A 1 404 ? -8.240 -0.806 -3.359 1.00 90.88 404 ARG A CA 1
ATOM 3340 C C . ARG A 1 404 ? -6.965 -0.615 -2.535 1.00 90.88 404 ARG A C 1
ATOM 3342 O O . ARG A 1 404 ? -6.491 -1.549 -1.893 1.00 90.88 404 ARG A O 1
ATOM 3349 N N . TRP A 1 405 ? -6.384 0.581 -2.541 1.00 93.62 405 TRP A N 1
ATOM 3350 C CA . TRP A 1 405 ? -5.049 0.811 -1.991 1.00 93.62 405 TRP A CA 1
ATOM 3351 C C . TRP A 1 405 ? -5.096 1.555 -0.664 1.00 93.62 405 TRP A C 1
ATOM 3353 O O . TRP A 1 405 ? -5.671 2.637 -0.555 1.00 93.62 405 TRP A O 1
ATOM 3363 N N . ILE A 1 406 ? -4.433 0.989 0.341 1.00 95.44 406 ILE A N 1
ATOM 3364 C CA . ILE A 1 406 ? -4.290 1.585 1.666 1.00 95.44 406 ILE A CA 1
ATOM 3365 C C . ILE A 1 406 ? -3.159 2.612 1.597 1.00 95.44 406 ILE A C 1
ATOM 3367 O O . ILE A 1 406 ? -1.992 2.281 1.814 1.00 95.44 406 ILE A O 1
ATOM 3371 N N . VAL A 1 407 ? -3.500 3.855 1.258 1.00 95.12 407 VAL A N 1
ATOM 3372 C CA . VAL A 1 407 ? -2.538 4.954 1.108 1.00 95.12 407 VAL A CA 1
ATOM 3373 C C . VAL A 1 407 ? -2.532 5.829 2.356 1.00 95.12 407 VAL A C 1
ATOM 3375 O O . VAL A 1 407 ? -3.571 6.345 2.761 1.00 95.12 407 VAL A O 1
ATOM 3378 N N . PHE A 1 408 ? -1.350 6.044 2.929 1.00 94.69 408 PHE A N 1
ATOM 3379 C CA . PHE A 1 408 ? -1.123 7.013 3.995 1.00 94.69 408 PHE A CA 1
ATOM 3380 C C . PHE A 1 408 ? -0.439 8.270 3.447 1.00 94.69 408 PHE A C 1
ATOM 3382 O O . PHE A 1 408 ? 0.609 8.207 2.802 1.00 94.69 408 PHE A O 1
ATOM 3389 N N . ASP A 1 409 ? -1.020 9.428 3.726 1.00 93.12 409 ASP A N 1
ATOM 3390 C CA . ASP A 1 409 ? -0.420 10.724 3.439 1.00 93.12 409 ASP A CA 1
ATOM 3391 C C . ASP A 1 409 ? 0.415 11.205 4.626 1.00 93.12 409 ASP A C 1
ATOM 3393 O O . ASP A 1 409 ? 0.174 10.851 5.780 1.00 93.12 409 ASP A O 1
ATOM 3397 N N . GLU A 1 410 ? 1.413 12.032 4.328 1.00 94.00 410 GLU A N 1
ATOM 3398 C CA . GLU A 1 410 ? 2.277 12.654 5.324 1.00 94.00 410 GLU A CA 1
ATOM 3399 C C . GLU A 1 410 ? 1.801 14.078 5.609 1.00 94.00 410 GLU A C 1
ATOM 3401 O O . GLU A 1 410 ? 1.711 14.909 4.702 1.00 94.00 410 GLU A O 1
ATOM 3406 N N . ARG A 1 411 ? 1.570 14.403 6.882 1.00 94.56 411 ARG A N 1
ATOM 3407 C CA . ARG A 1 411 ? 1.373 15.783 7.336 1.00 94.56 411 ARG A CA 1
ATOM 3408 C C . ARG A 1 411 ? 2.564 16.217 8.174 1.00 94.56 411 ARG A C 1
ATOM 3410 O O . ARG A 1 411 ? 2.844 15.630 9.218 1.00 94.56 411 ARG A O 1
ATOM 3417 N N . ARG A 1 412 ? 3.229 17.289 7.743 1.00 95.50 412 ARG A N 1
ATOM 3418 C CA . ARG A 1 412 ? 4.254 17.966 8.541 1.00 95.50 412 ARG A CA 1
ATOM 3419 C C . ARG A 1 412 ? 3.612 18.624 9.760 1.00 95.50 412 ARG A C 1
ATOM 3421 O O . ARG A 1 412 ? 2.640 19.366 9.620 1.00 95.50 412 ARG A O 1
ATOM 3428 N N . LEU A 1 413 ? 4.172 18.370 10.936 1.00 94.56 413 LEU A N 1
ATOM 3429 C CA . LEU A 1 413 ? 3.804 19.067 12.161 1.00 94.56 413 LEU A CA 1
ATOM 3430 C C . LEU A 1 413 ? 4.569 20.400 12.250 1.00 94.56 413 LEU A C 1
ATOM 3432 O O . LEU A 1 413 ? 5.693 20.500 11.749 1.00 94.56 413 LEU A O 1
ATOM 3436 N N . PRO A 1 414 ? 3.989 21.440 12.872 1.00 90.50 414 PRO A N 1
ATOM 3437 C CA . PRO A 1 414 ? 4.632 22.752 12.979 1.00 90.50 414 PRO A CA 1
ATOM 3438 C C . PRO A 1 414 ? 5.827 22.768 13.950 1.00 90.50 414 PRO A C 1
ATOM 3440 O O . PRO A 1 414 ? 6.564 23.748 13.994 1.00 90.50 414 PRO A O 1
ATOM 3443 N N . TYR A 1 415 ? 6.025 21.695 14.716 1.00 85.25 415 TYR A N 1
ATOM 3444 C CA . TYR A 1 415 ? 7.058 21.577 15.740 1.00 85.25 415 TYR A CA 1
ATOM 3445 C C . TYR A 1 415 ? 8.392 21.149 15.124 1.00 85.25 415 TYR A C 1
ATOM 3447 O O . TYR A 1 415 ? 8.449 20.162 14.389 1.00 85.25 415 TYR A O 1
ATOM 3455 N N . GLN A 1 416 ? 9.450 21.903 15.426 1.00 83.75 416 GLN A N 1
ATOM 3456 C CA . GLN A 1 416 ? 10.802 21.672 14.896 1.00 83.75 416 GLN A CA 1
ATOM 3457 C C . GLN A 1 416 ? 11.822 21.279 15.972 1.00 83.75 416 GLN A C 1
ATOM 3459 O O . GLN A 1 416 ? 13.006 21.145 15.681 1.00 83.75 416 GLN A O 1
ATOM 3464 N N . ASP A 1 417 ? 11.353 21.110 17.207 1.00 89.12 417 ASP A N 1
ATOM 3465 C CA . ASP A 1 417 ? 12.178 20.710 18.340 1.00 89.12 417 ASP A CA 1
ATOM 3466 C C . ASP A 1 417 ? 12.485 19.202 18.288 1.00 89.12 417 ASP A C 1
ATOM 3468 O O . ASP A 1 417 ? 11.753 18.412 17.680 1.00 89.12 417 ASP A O 1
ATOM 3472 N N . ILE A 1 418 ? 13.565 18.801 18.952 1.00 93.00 418 ILE A N 1
ATOM 3473 C CA . ILE A 1 418 ? 13.984 17.408 19.113 1.00 93.00 418 ILE A CA 1
ATOM 3474 C C . ILE A 1 418 ? 12.989 16.600 19.954 1.00 93.00 418 ILE A C 1
ATOM 3476 O O . ILE A 1 418 ? 12.956 15.373 19.855 1.00 93.00 418 ILE A O 1
ATOM 3480 N N . GLU A 1 419 ? 12.160 17.278 20.750 1.00 94.31 419 GLU A N 1
ATOM 3481 C CA . GLU A 1 419 ? 11.111 16.689 21.579 1.00 94.31 419 GLU A CA 1
ATOM 3482 C C . GLU A 1 419 ? 9.707 17.017 21.059 1.00 94.31 419 GLU A C 1
ATOM 3484 O O . GLU A 1 419 ? 9.402 18.140 20.654 1.00 94.31 419 GLU A O 1
ATOM 3489 N N . LEU A 1 420 ? 8.816 16.032 21.144 1.00 94.62 420 LEU A N 1
ATOM 3490 C CA . LEU A 1 420 ? 7.383 16.184 20.932 1.00 94.62 420 LEU A CA 1
ATOM 3491 C C . LEU A 1 420 ? 6.658 15.806 22.228 1.00 94.62 420 LEU A C 1
ATOM 3493 O O . LEU A 1 420 ? 6.649 14.643 22.637 1.00 94.62 420 LEU A O 1
ATOM 3497 N N . LYS A 1 421 ? 6.082 16.810 22.896 1.00 93.69 421 LYS A N 1
ATOM 3498 C CA . LYS A 1 421 ? 5.467 16.673 24.224 1.00 93.69 421 LYS A CA 1
ATOM 3499 C C . LYS A 1 421 ? 4.022 16.180 24.140 1.00 93.69 421 LYS A C 1
ATOM 3501 O O . LYS A 1 421 ? 3.395 16.189 23.079 1.00 93.69 421 LYS A O 1
ATOM 3506 N N . ASN A 1 422 ? 3.485 15.791 25.295 1.00 93.50 422 ASN A N 1
ATOM 3507 C CA . ASN A 1 422 ? 2.142 15.234 25.430 1.00 93.50 422 ASN A CA 1
ATOM 3508 C C . ASN A 1 422 ? 1.064 16.120 24.790 1.00 93.50 422 ASN A C 1
ATOM 3510 O O . ASN A 1 422 ? 0.297 15.649 23.960 1.00 93.50 422 ASN A O 1
ATOM 3514 N N . GLU A 1 423 ? 1.043 17.413 25.114 1.00 90.94 423 GLU A N 1
ATOM 3515 C CA . GLU A 1 423 ? 0.084 18.389 24.571 1.00 90.94 423 GLU A CA 1
ATOM 3516 C C . GLU A 1 423 ? 0.066 18.453 23.033 1.00 90.94 423 GLU A C 1
ATOM 3518 O O . GLU A 1 423 ? -0.990 18.621 22.425 1.00 90.94 423 GLU A O 1
ATOM 3523 N N . ASN A 1 424 ? 1.215 18.248 22.387 1.00 91.44 424 ASN A N 1
ATOM 3524 C CA . ASN A 1 424 ? 1.337 18.206 20.932 1.00 91.44 424 ASN A CA 1
ATOM 3525 C C . ASN A 1 424 ? 0.791 16.890 20.360 1.00 91.44 424 ASN A C 1
ATOM 3527 O O . ASN A 1 424 ? 0.184 16.890 19.291 1.00 91.44 424 ASN A O 1
ATOM 3531 N N . LEU A 1 425 ? 1.016 15.777 21.066 1.00 92.81 425 LEU A N 1
ATOM 3532 C CA . LEU A 1 425 ? 0.631 14.426 20.652 1.00 92.81 425 LEU A CA 1
ATOM 3533 C C . LEU A 1 425 ? -0.864 14.163 20.815 1.00 92.81 425 LEU A C 1
ATOM 3535 O O . LEU A 1 425 ? -1.475 13.575 19.926 1.00 92.81 425 LEU A O 1
ATOM 3539 N N . VAL A 1 426 ? -1.467 14.612 21.921 1.00 91.44 426 VAL A N 1
ATOM 3540 C CA . VAL A 1 426 ? -2.895 14.389 22.211 1.00 91.44 426 VAL A CA 1
ATOM 3541 C C . VAL A 1 426 ? -3.787 14.909 21.079 1.00 91.44 426 VAL A C 1
ATOM 3543 O O . VAL A 1 426 ? -4.747 14.244 20.701 1.00 91.44 426 VAL A O 1
ATOM 3546 N N . ASN A 1 427 ? -3.422 16.041 20.476 1.00 91.25 427 ASN A N 1
ATOM 3547 C CA . ASN A 1 427 ? -4.175 16.671 19.387 1.00 91.25 427 ASN A CA 1
ATOM 3548 C C . ASN A 1 427 ? -4.074 15.934 18.034 1.00 91.25 427 ASN A C 1
ATOM 3550 O O . ASN A 1 427 ? -4.670 16.375 17.050 1.00 91.25 427 ASN A O 1
ATOM 3554 N N . LEU A 1 428 ? -3.290 14.854 17.949 1.00 94.62 428 LEU A N 1
ATOM 3555 C CA . LEU A 1 428 ? -3.155 14.038 16.738 1.00 94.62 428 LEU A CA 1
ATOM 3556 C C . LEU A 1 428 ? -4.119 12.847 16.701 1.00 94.62 428 LEU A C 1
ATOM 3558 O O . LEU A 1 428 ? -4.321 12.277 15.629 1.00 94.62 428 LEU A O 1
ATOM 3562 N N . PHE A 1 429 ? -4.685 12.468 17.848 1.00 95.44 429 PHE A N 1
ATOM 3563 C CA . PHE A 1 429 ? -5.690 11.410 17.957 1.00 95.44 429 PHE A CA 1
ATOM 3564 C C . PHE A 1 429 ? -7.059 11.888 17.442 1.00 95.44 429 PHE A C 1
ATOM 3566 O O . PHE A 1 429 ? -7.185 13.008 16.938 1.00 95.44 429 PHE A O 1
ATOM 3573 N N . ASP A 1 430 ? -8.086 11.037 17.522 1.00 94.12 430 ASP A N 1
ATOM 3574 C CA . ASP A 1 430 ? -9.446 11.422 17.143 1.00 94.12 430 ASP A CA 1
ATOM 3575 C C . ASP A 1 430 ? -9.873 12.703 17.876 1.00 94.12 430 ASP A C 1
ATOM 3577 O O . ASP A 1 430 ? -9.811 12.789 19.100 1.00 94.12 430 ASP A O 1
ATOM 3581 N N . ILE A 1 431 ? -10.326 13.706 17.126 1.00 90.31 431 ILE A N 1
ATOM 3582 C CA . ILE A 1 431 ? -10.611 15.038 17.676 1.00 90.31 431 ILE A CA 1
ATOM 3583 C C . ILE A 1 431 ? -11.821 15.045 18.618 1.00 90.31 431 ILE A C 1
ATOM 3585 O O . ILE A 1 431 ? -11.941 15.938 19.454 1.00 90.31 431 ILE A O 1
ATOM 3589 N N . ARG A 1 432 ? -12.736 14.079 18.474 1.00 90.94 432 ARG A N 1
ATOM 3590 C CA . ARG A 1 432 ? -13.965 14.017 19.276 1.00 90.94 432 ARG A CA 1
ATOM 3591 C C . ARG A 1 432 ? -13.716 13.343 20.618 1.00 90.94 432 ARG A C 1
ATOM 3593 O O . ARG A 1 432 ? -14.329 13.722 21.609 1.00 90.94 432 ARG A O 1
ATOM 3600 N N . THR A 1 433 ? -12.838 12.346 20.640 1.00 91.62 433 THR A N 1
ATOM 3601 C CA . THR A 1 433 ? -12.671 11.448 21.789 1.00 91.62 433 THR A CA 1
ATOM 3602 C C . THR A 1 433 ? -11.275 11.464 22.405 1.00 91.62 433 THR A C 1
ATOM 3604 O O . THR A 1 433 ? -11.111 11.064 23.552 1.00 91.62 433 THR A O 1
ATOM 3607 N N . GLY A 1 434 ? -10.258 11.919 21.671 1.00 93.25 434 GLY A N 1
ATOM 3608 C CA . GLY A 1 434 ? -8.853 11.843 22.073 1.00 93.25 434 GLY A CA 1
ATOM 3609 C C . GLY A 1 434 ? -8.254 10.432 22.002 1.00 93.25 434 GLY A C 1
ATOM 3610 O O . GLY A 1 434 ? -7.137 10.232 22.485 1.00 93.25 434 GLY A O 1
ATOM 3611 N N . PHE A 1 435 ? -8.970 9.459 21.423 1.00 95.62 435 PHE A N 1
ATOM 3612 C CA . PHE A 1 435 ? -8.540 8.064 21.278 1.00 95.62 435 PHE A CA 1
ATOM 3613 C C . PHE A 1 435 ? -8.107 7.729 19.847 1.00 95.62 435 PHE A C 1
ATOM 3615 O O . PHE A 1 435 ? -8.259 8.521 18.919 1.00 95.62 435 PHE A O 1
ATOM 3622 N N . GLY A 1 436 ? -7.574 6.527 19.657 1.00 96.94 436 GLY A N 1
ATOM 3623 C CA . GLY A 1 436 ? -7.238 5.995 18.342 1.00 96.94 436 GLY A CA 1
ATOM 3624 C C . GLY A 1 436 ? -5.751 5.735 18.183 1.00 96.94 436 GLY A C 1
ATOM 3625 O O . GLY A 1 436 ? -5.014 5.595 19.157 1.00 96.94 436 GLY A O 1
ATOM 3626 N N . THR A 1 437 ? -5.307 5.662 16.935 1.00 97.25 437 THR A N 1
ATOM 3627 C CA . THR A 1 437 ? -3.944 5.308 16.562 1.00 97.25 437 THR A CA 1
ATOM 3628 C C . THR A 1 437 ? -3.296 6.390 15.708 1.00 97.25 437 THR A C 1
ATOM 3630 O O . THR A 1 437 ? -3.883 6.892 14.754 1.00 97.25 437 THR A O 1
ATOM 3633 N N . VAL A 1 438 ? -2.051 6.733 16.021 1.00 96.38 438 VAL A N 1
ATOM 3634 C CA . VAL A 1 438 ? -1.259 7.722 15.290 1.00 96.38 438 VAL A CA 1
ATOM 3635 C C . VAL A 1 438 ? 0.094 7.114 14.942 1.00 96.38 438 VAL A C 1
ATOM 3637 O O . VAL A 1 438 ? 0.756 6.521 15.788 1.00 96.38 438 VAL A O 1
ATOM 3640 N N . GLN A 1 439 ? 0.513 7.272 13.690 1.00 96.25 439 GLN A N 1
ATOM 3641 C CA . GLN A 1 439 ? 1.823 6.840 13.205 1.00 96.25 439 GLN A CA 1
ATOM 3642 C C . GLN A 1 439 ? 2.699 8.074 12.978 1.00 96.25 439 GLN A C 1
ATOM 3644 O O . GLN A 1 439 ? 2.331 8.956 12.202 1.00 96.25 439 GLN A O 1
ATOM 3649 N N . ILE A 1 440 ? 3.839 8.156 13.660 1.00 96.38 440 ILE A N 1
ATOM 3650 C CA . ILE A 1 440 ? 4.699 9.346 13.691 1.00 96.38 440 ILE A CA 1
ATOM 3651 C C . ILE A 1 440 ? 6.131 8.953 13.354 1.00 96.38 440 ILE A C 1
ATOM 3653 O O . ILE A 1 440 ? 6.624 7.924 13.803 1.00 96.38 440 ILE A O 1
ATOM 3657 N N . PHE A 1 441 ? 6.815 9.792 12.589 1.00 95.31 441 PHE A N 1
ATOM 3658 C CA . PHE A 1 441 ? 8.258 9.714 12.396 1.00 95.31 441 PHE A CA 1
ATOM 3659 C C . PHE A 1 441 ? 8.850 11.123 12.334 1.00 95.31 441 PHE A C 1
ATOM 3661 O O . PHE A 1 441 ? 8.120 12.116 12.239 1.00 95.31 441 PHE A O 1
ATOM 3668 N N . ALA A 1 442 ? 10.172 11.218 12.370 1.00 95.06 442 ALA A N 1
ATOM 3669 C CA . ALA A 1 442 ? 10.888 12.470 12.207 1.00 95.06 442 ALA A CA 1
ATOM 3670 C C . ALA A 1 442 ? 11.877 12.397 11.040 1.00 95.06 442 ALA A C 1
ATOM 3672 O O . ALA A 1 442 ? 12.420 11.343 10.705 1.00 95.06 442 ALA A O 1
ATOM 3673 N N . GLU A 1 443 ? 12.110 13.551 10.428 1.00 93.38 443 GLU A N 1
ATOM 3674 C CA . GLU A 1 443 ? 13.220 13.791 9.513 1.00 93.38 443 GLU A CA 1
ATOM 3675 C C . GLU A 1 443 ? 14.210 14.745 10.175 1.00 93.38 443 GLU A C 1
ATOM 3677 O O . GLU A 1 443 ? 13.813 15.771 10.726 1.00 93.38 443 GLU A O 1
ATOM 3682 N N . VAL A 1 444 ? 15.495 14.420 10.106 1.00 92.19 444 VAL A N 1
ATOM 3683 C CA . VAL A 1 444 ? 16.588 15.229 10.643 1.00 92.19 444 VAL A CA 1
ATOM 3684 C C . VAL A 1 444 ? 17.456 15.685 9.484 1.00 92.19 444 VAL A C 1
ATOM 3686 O O . VAL A 1 444 ? 18.037 14.865 8.770 1.00 92.19 444 VAL A O 1
ATOM 3689 N N . ALA A 1 445 ? 17.547 16.996 9.285 1.00 89.94 445 ALA A N 1
ATOM 3690 C CA . ALA A 1 445 ? 18.381 17.569 8.237 1.00 89.94 445 ALA A CA 1
ATOM 3691 C C . ALA A 1 445 ? 19.777 17.911 8.775 1.00 89.94 445 ALA A C 1
ATOM 3693 O O . ALA A 1 445 ? 19.909 18.662 9.740 1.00 89.94 445 ALA A O 1
ATOM 3694 N N . ASN A 1 446 ? 20.826 17.425 8.109 1.00 87.00 446 ASN A N 1
ATOM 3695 C CA . ASN A 1 446 ? 22.210 17.800 8.400 1.00 87.00 446 ASN A CA 1
ATOM 3696 C C . ASN A 1 446 ? 23.033 17.922 7.112 1.00 87.00 446 ASN A C 1
ATOM 3698 O O . ASN A 1 446 ? 23.099 16.982 6.323 1.00 87.00 446 ASN A O 1
ATOM 3702 N N . LYS A 1 447 ? 23.668 19.084 6.896 1.00 83.44 447 LYS A N 1
ATOM 3703 C CA . LYS A 1 447 ? 24.498 19.387 5.708 1.00 83.44 447 LYS A CA 1
ATOM 3704 C C . LYS A 1 447 ? 23.829 19.008 4.370 1.00 83.44 447 LYS A C 1
ATOM 3706 O O . LYS A 1 447 ? 24.481 18.514 3.457 1.00 83.44 447 LYS A O 1
ATOM 3711 N N . GLY A 1 448 ? 22.515 19.223 4.259 1.00 80.88 448 GLY A N 1
ATOM 3712 C CA . GLY A 1 448 ? 21.732 18.920 3.052 1.00 80.88 448 GLY A CA 1
ATOM 3713 C C . GLY A 1 448 ? 21.319 17.452 2.880 1.00 80.88 448 GLY A C 1
ATOM 3714 O O . GLY A 1 448 ? 20.631 17.136 1.912 1.00 80.88 448 GLY A O 1
ATOM 3715 N N . ILE A 1 449 ? 21.692 16.571 3.812 1.00 82.69 449 ILE A N 1
ATOM 3716 C CA . ILE A 1 449 ? 21.235 15.179 3.877 1.00 82.69 449 ILE A CA 1
ATOM 3717 C C . ILE A 1 449 ? 20.034 15.110 4.817 1.00 82.69 449 ILE A C 1
ATOM 3719 O O . ILE A 1 449 ? 20.054 15.717 5.891 1.00 82.69 449 ILE A O 1
ATOM 3723 N N . ILE A 1 450 ? 19.003 14.371 4.414 1.00 87.81 450 ILE A N 1
ATOM 3724 C CA . ILE A 1 450 ? 17.827 14.104 5.243 1.00 87.81 450 ILE A CA 1
ATOM 3725 C C . ILE A 1 450 ? 17.923 12.668 5.750 1.00 87.81 450 ILE A C 1
ATOM 3727 O O . ILE A 1 450 ? 17.930 11.728 4.957 1.00 87.81 450 ILE A O 1
ATOM 3731 N N . TYR A 1 451 ? 17.981 12.517 7.070 1.00 88.06 451 TYR A N 1
ATOM 3732 C CA . TYR A 1 451 ? 17.911 11.229 7.749 1.00 88.06 451 TYR A CA 1
ATOM 3733 C C . TYR A 1 451 ? 16.502 11.031 8.291 1.00 88.06 451 TYR A C 1
ATOM 3735 O O . TYR A 1 451 ? 15.949 11.938 8.912 1.00 88.06 451 TYR A O 1
ATOM 3743 N N . GLN A 1 452 ? 15.919 9.860 8.074 1.00 89.06 452 GLN A N 1
ATOM 3744 C CA . GLN A 1 452 ? 14.601 9.521 8.604 1.00 89.06 452 GLN A CA 1
ATOM 3745 C C . GLN A 1 452 ? 14.734 8.633 9.848 1.00 89.06 452 GLN A C 1
ATOM 3747 O O . GLN A 1 452 ? 15.651 7.822 9.922 1.00 89.06 452 GLN A O 1
ATOM 3752 N N . THR A 1 453 ? 13.835 8.782 10.820 1.00 91.56 453 THR A N 1
ATOM 3753 C CA . THR A 1 453 ? 13.669 7.802 11.906 1.00 91.56 453 THR A CA 1
ATOM 3754 C C . THR A 1 453 ? 12.787 6.636 11.455 1.00 91.56 453 THR A C 1
ATOM 3756 O O . THR A 1 453 ? 12.081 6.701 10.441 1.00 91.56 453 THR A O 1
ATOM 3759 N N . GLU A 1 454 ? 12.723 5.585 12.265 1.00 90.94 454 GLU A N 1
ATOM 3760 C CA . GLU A 1 454 ? 11.613 4.639 12.219 1.00 90.94 454 GLU A CA 1
ATOM 3761 C C . GLU A 1 454 ? 10.255 5.334 12.431 1.00 90.94 454 GLU A C 1
ATOM 3763 O O . GLU A 1 454 ? 10.164 6.446 12.960 1.00 90.94 454 GLU A O 1
ATOM 3768 N N . THR A 1 455 ? 9.180 4.672 11.995 1.00 93.12 455 THR A N 1
ATOM 3769 C CA . THR A 1 455 ? 7.810 5.102 12.298 1.00 93.12 455 THR A CA 1
ATOM 3770 C C . THR A 1 455 ? 7.349 4.453 13.595 1.00 93.12 455 THR A C 1
ATOM 3772 O O . THR A 1 455 ? 7.273 3.230 13.679 1.00 93.12 455 THR A O 1
ATOM 3775 N N . VAL A 1 456 ? 7.005 5.274 14.582 1.00 96.06 456 VAL A N 1
ATOM 3776 C CA . VAL A 1 456 ? 6.418 4.855 15.855 1.00 96.06 456 VAL A CA 1
ATOM 3777 C C . VAL A 1 456 ? 4.903 4.866 15.733 1.00 96.06 456 VAL A C 1
ATOM 3779 O O . VAL A 1 456 ? 4.316 5.867 15.320 1.00 96.06 456 VAL A O 1
ATOM 3782 N N . CYS A 1 457 ? 4.259 3.763 16.109 1.00 96.81 457 CYS A N 1
ATOM 3783 C CA . CYS A 1 457 ? 2.806 3.668 16.162 1.00 96.81 457 CYS A CA 1
ATOM 3784 C C . CYS A 1 457 ? 2.326 3.777 17.614 1.00 96.81 457 CYS A C 1
ATOM 3786 O O . CYS A 1 457 ? 2.703 2.962 18.461 1.00 96.81 457 CYS A O 1
ATOM 3788 N N . LEU A 1 458 ? 1.517 4.795 17.900 1.00 97.62 458 LEU A N 1
ATOM 3789 C CA . LEU A 1 458 ? 0.952 5.096 19.213 1.00 97.62 458 LEU A CA 1
ATOM 3790 C C . LEU A 1 458 ? -0.550 4.814 19.181 1.00 97.62 458 LEU A C 1
ATOM 3792 O O . LEU A 1 458 ? -1.247 5.387 18.351 1.00 97.62 458 LEU A O 1
ATOM 3796 N N . SER A 1 459 ? -1.061 3.994 20.095 1.00 97.19 459 SER A N 1
ATOM 3797 C CA . SER A 1 459 ? -2.497 3.745 20.263 1.00 97.19 459 SER A CA 1
ATOM 3798 C C . SER A 1 459 ? -2.947 4.219 21.641 1.00 97.19 459 SER A C 1
ATOM 3800 O O . SER A 1 459 ? -2.485 3.701 22.661 1.00 97.19 459 SER A O 1
ATOM 3802 N N . ARG A 1 460 ? -3.861 5.190 21.686 1.00 96.44 460 ARG A N 1
ATOM 3803 C CA . ARG A 1 460 ? -4.430 5.721 22.927 1.00 96.44 460 ARG A CA 1
ATOM 3804 C C . ARG A 1 460 ? -5.845 5.203 23.136 1.00 96.44 460 ARG A C 1
ATOM 3806 O O . ARG A 1 460 ? -6.655 5.226 22.210 1.00 96.44 460 ARG A O 1
ATOM 3813 N N . TYR A 1 461 ? -6.131 4.740 24.348 1.00 96.31 461 TYR A N 1
ATOM 3814 C CA . TYR A 1 461 ? -7.372 4.038 24.669 1.00 96.31 461 TYR A CA 1
ATOM 3815 C C . TYR A 1 461 ? -8.016 4.519 25.967 1.00 96.31 461 TYR A C 1
ATOM 3817 O O . TYR A 1 461 ? -7.355 5.117 26.815 1.00 96.31 461 TYR A O 1
ATOM 3825 N N . ARG A 1 462 ? -9.321 4.255 26.109 1.00 94.88 462 ARG A N 1
ATOM 3826 C CA . ARG A 1 462 ? -10.128 4.745 27.238 1.00 94.88 462 ARG A CA 1
ATOM 3827 C C . ARG A 1 462 ? -9.802 4.016 28.540 1.00 94.88 462 ARG A C 1
ATOM 3829 O O . ARG A 1 462 ? -9.483 4.647 29.535 1.00 94.88 462 ARG A O 1
ATOM 3836 N N . ASP A 1 463 ? -9.908 2.690 28.526 1.00 93.81 463 ASP A N 1
ATOM 3837 C CA . ASP A 1 463 ? -9.726 1.824 29.694 1.00 93.81 463 ASP A CA 1
ATOM 3838 C C . ASP A 1 463 ? -9.414 0.372 29.263 1.00 93.81 463 ASP A C 1
ATOM 3840 O O . ASP A 1 463 ? -9.288 0.063 28.076 1.00 93.81 463 ASP A O 1
ATOM 3844 N N . ARG A 1 464 ? -9.261 -0.545 30.226 1.00 93.94 464 ARG A N 1
ATOM 3845 C CA . ARG A 1 464 ? -8.915 -1.952 29.952 1.00 93.94 464 ARG A CA 1
ATOM 3846 C C . ARG A 1 464 ? -10.114 -2.853 29.614 1.00 93.94 464 ARG A C 1
ATOM 3848 O O . ARG A 1 464 ? -9.891 -4.041 29.392 1.00 93.94 464 ARG A O 1
ATOM 3855 N N . SER A 1 465 ? -11.341 -2.330 29.591 1.00 95.44 465 SER A N 1
ATOM 3856 C CA . SER A 1 465 ? -12.550 -3.077 29.212 1.00 95.44 465 SER A CA 1
ATOM 3857 C C . SER A 1 465 ? -12.594 -3.361 27.711 1.00 95.44 465 SER A C 1
ATOM 3859 O O . SER A 1 465 ? -11.802 -2.819 26.937 1.00 95.44 465 SER A O 1
ATOM 3861 N N . TYR A 1 466 ? -13.557 -4.175 27.276 1.00 96.69 466 TYR A N 1
ATOM 3862 C CA . TYR A 1 466 ? -13.786 -4.438 25.855 1.00 96.69 466 TYR A CA 1
ATOM 3863 C C . TYR A 1 466 ? -14.005 -3.142 25.059 1.00 96.69 466 TYR A C 1
ATOM 3865 O O . TYR A 1 466 ? -13.345 -2.918 24.043 1.00 96.69 466 TYR A O 1
ATOM 3873 N N . LEU A 1 467 ? -14.869 -2.256 25.561 1.00 95.44 467 LEU A N 1
ATOM 3874 C CA . LEU A 1 467 ? -15.156 -0.970 24.924 1.00 95.44 467 LEU A CA 1
ATOM 3875 C C . LEU A 1 467 ? -13.927 -0.065 24.891 1.00 95.44 467 LEU A C 1
ATOM 3877 O O . LEU A 1 467 ? -13.675 0.587 23.882 1.00 95.44 467 LEU A O 1
ATOM 3881 N N . GLY A 1 468 ? -13.132 -0.062 25.964 1.00 95.38 468 GLY A N 1
ATOM 3882 C CA . GLY A 1 468 ? -11.879 0.680 26.003 1.00 95.38 468 GLY A CA 1
ATOM 3883 C C . GLY A 1 468 ? -10.890 0.209 24.940 1.00 95.38 468 GLY A C 1
ATOM 3884 O O . GLY A 1 468 ? -10.238 1.035 24.310 1.00 95.38 468 GLY A O 1
ATOM 3885 N N . ARG A 1 469 ? -10.839 -1.097 24.651 1.00 96.44 469 ARG A N 1
ATOM 3886 C CA . ARG A 1 469 ? -10.013 -1.637 23.560 1.00 96.44 469 ARG A CA 1
ATOM 3887 C C . ARG A 1 469 ? -10.500 -1.240 22.175 1.00 96.44 469 ARG A C 1
ATOM 3889 O O . ARG A 1 469 ? -9.660 -0.973 21.323 1.00 96.44 469 ARG A O 1
ATOM 3896 N N . LEU A 1 470 ? -11.811 -1.150 21.945 1.00 96.81 470 LEU A N 1
ATOM 3897 C CA . LEU A 1 470 ? -12.343 -0.659 20.666 1.00 96.81 470 LEU A CA 1
ATOM 3898 C C . LEU A 1 470 ? -11.862 0.763 20.349 1.00 96.81 470 LEU A C 1
ATOM 3900 O O . LEU A 1 470 ? -11.640 1.086 19.181 1.00 96.81 470 LEU A O 1
ATOM 3904 N N . THR A 1 471 ? -11.643 1.602 21.372 1.00 96.81 471 THR A N 1
ATOM 3905 C CA . THR A 1 471 ? -11.209 2.986 21.143 1.00 96.81 471 THR A CA 1
ATOM 3906 C C . THR A 1 471 ? -9.786 3.122 20.610 1.00 96.81 471 THR A C 1
ATOM 3908 O O . THR A 1 471 ? -9.455 4.156 20.036 1.00 96.81 471 THR A O 1
ATOM 3911 N N . GLU A 1 472 ? -8.968 2.064 20.673 1.00 97.31 472 GLU A N 1
ATOM 3912 C CA . GLU A 1 472 ? -7.607 2.050 20.116 1.00 97.31 472 GLU A CA 1
ATOM 3913 C C . GLU A 1 472 ? -7.573 2.338 18.598 1.00 97.31 472 GLU A C 1
ATOM 3915 O O . GLU A 1 472 ? -6.528 2.742 18.090 1.00 97.31 472 GLU A O 1
ATOM 3920 N N . ILE A 1 473 ? -8.683 2.168 17.862 1.00 96.44 473 ILE A N 1
ATOM 3921 C CA . ILE A 1 473 ? -8.740 2.315 16.391 1.00 96.44 473 ILE A CA 1
ATOM 3922 C C . ILE A 1 473 ? -9.719 3.394 15.876 1.00 96.44 473 ILE A C 1
ATOM 3924 O O . ILE A 1 473 ? -10.025 3.416 14.689 1.00 96.44 473 ILE A O 1
ATOM 3928 N N . PHE A 1 474 ? -10.172 4.324 16.728 1.00 95.00 474 PHE A N 1
ATOM 3929 C CA . PHE A 1 474 ? -11.231 5.318 16.433 1.00 95.00 474 PHE A CA 1
ATOM 3930 C C . PHE A 1 474 ? -10.985 6.321 15.292 1.00 95.00 474 PHE A C 1
ATOM 3932 O O . PHE A 1 474 ? -11.919 6.958 14.825 1.00 95.00 474 PHE A O 1
ATOM 3939 N N . ASN A 1 475 ? -9.758 6.465 14.812 1.00 94.75 475 ASN A N 1
ATOM 3940 C CA . ASN A 1 475 ? -9.397 7.369 13.715 1.00 94.75 475 ASN A CA 1
ATOM 3941 C C . ASN A 1 475 ? -8.834 6.620 12.494 1.00 94.75 475 ASN A C 1
ATOM 3943 O O . ASN A 1 475 ? -8.209 7.230 11.623 1.00 94.75 475 ASN A O 1
ATOM 3947 N N . LEU A 1 476 ? -9.013 5.298 12.445 1.00 96.62 476 LEU A N 1
ATOM 3948 C CA . LEU A 1 476 ? -8.607 4.475 11.313 1.00 96.62 476 LEU A CA 1
ATOM 3949 C C . LEU A 1 476 ? -9.779 4.284 10.337 1.00 96.62 476 LEU A C 1
ATOM 3951 O O . LEU A 1 476 ? -10.925 4.188 10.775 1.00 96.62 476 LEU A O 1
ATOM 3955 N N . PRO A 1 477 ? -9.511 4.246 9.021 1.00 96.31 477 PRO A N 1
ATOM 3956 C CA . PRO A 1 477 ? -10.542 4.196 7.988 1.00 96.31 477 PRO A CA 1
ATOM 3957 C C . PRO A 1 477 ? -11.333 2.885 7.996 1.00 96.31 477 PRO A C 1
ATOM 3959 O O . PRO A 1 477 ? -10.891 1.856 8.523 1.00 96.31 477 PRO A O 1
ATOM 3962 N N . TYR A 1 478 ? -12.489 2.921 7.342 1.00 95.81 478 TYR A N 1
ATOM 3963 C CA . TYR A 1 478 ? -13.286 1.754 7.016 1.00 95.81 478 TYR A CA 1
ATOM 3964 C C . TYR A 1 478 ? -12.605 0.976 5.892 1.00 95.81 478 TYR A C 1
ATOM 3966 O O . TYR A 1 478 ? -12.280 1.530 4.840 1.00 95.81 478 TYR A O 1
ATOM 3974 N N . ILE A 1 479 ? -12.391 -0.321 6.108 1.00 94.69 479 ILE A N 1
ATOM 3975 C CA . ILE A 1 479 ? -11.775 -1.202 5.115 1.00 94.69 479 ILE A CA 1
ATOM 3976 C C . ILE A 1 479 ? -12.653 -2.432 4.911 1.00 94.69 479 ILE A C 1
ATOM 3978 O O . ILE A 1 479 ? -12.627 -3.369 5.711 1.00 94.69 479 ILE A O 1
ATOM 3982 N N . LEU A 1 480 ? -13.385 -2.466 3.797 1.00 91.62 480 LEU A N 1
ATOM 3983 C CA . LEU A 1 480 ? -14.113 -3.661 3.388 1.00 91.62 480 LEU A CA 1
ATOM 3984 C C . LEU A 1 480 ? -13.116 -4.762 3.015 1.00 91.62 480 LEU A C 1
ATOM 3986 O O . LEU A 1 480 ? -12.215 -4.555 2.199 1.00 91.62 480 LEU A O 1
ATOM 3990 N N . GLY A 1 481 ? -13.282 -5.941 3.616 1.00 90.19 481 GLY A N 1
ATOM 3991 C CA . GLY A 1 481 ? -12.314 -7.027 3.476 1.00 90.19 481 GLY A CA 1
ATOM 3992 C C . GLY A 1 481 ? -11.064 -6.817 4.330 1.00 90.19 481 GLY A C 1
ATOM 3993 O O . GLY A 1 481 ? -10.013 -7.368 4.007 1.00 90.19 481 GLY A O 1
ATOM 3994 N N . SER A 1 482 ? -11.153 -6.043 5.420 1.00 93.12 482 SER A N 1
ATOM 3995 C CA . SER A 1 482 ? -10.037 -5.832 6.355 1.00 93.12 482 SER A CA 1
ATOM 3996 C C . SER A 1 482 ? -9.410 -7.150 6.822 1.00 93.12 482 SER A C 1
ATOM 3998 O O . SER A 1 482 ? -8.191 -7.250 6.929 1.00 93.12 482 SER A O 1
ATOM 4000 N N . SER A 1 483 ? -10.208 -8.209 6.978 1.00 91.94 483 SER A N 1
ATOM 4001 C CA . SER A 1 483 ? -9.753 -9.563 7.315 1.00 91.94 483 SER A CA 1
ATOM 4002 C C . SER A 1 483 ? -8.818 -10.216 6.288 1.00 91.94 483 SER A C 1
ATOM 4004 O O . SER A 1 483 ? -8.271 -11.275 6.593 1.00 91.94 483 SER A O 1
ATOM 4006 N N . LEU A 1 484 ? -8.592 -9.625 5.109 1.00 91.88 484 LEU A N 1
ATOM 4007 C CA . LEU A 1 484 ? -7.617 -10.082 4.108 1.00 91.88 484 LEU A CA 1
ATOM 4008 C C . LEU A 1 484 ? -6.200 -9.544 4.373 1.00 91.88 484 LEU A C 1
ATOM 4010 O O . LEU A 1 484 ? -5.228 -10.119 3.888 1.00 91.88 484 LEU A O 1
ATOM 4014 N N . ILE A 1 485 ? -6.056 -8.475 5.162 1.00 93.62 485 ILE A N 1
ATOM 4015 C CA . ILE A 1 485 ? -4.755 -7.850 5.438 1.00 93.62 485 ILE A CA 1
ATOM 4016 C C . ILE A 1 485 ? -3.891 -8.795 6.282 1.00 93.62 485 ILE A C 1
ATOM 4018 O O . ILE A 1 485 ? -4.348 -9.329 7.298 1.00 93.62 485 ILE A O 1
ATOM 4022 N N . ARG A 1 486 ? -2.640 -9.004 5.870 1.00 91.31 486 ARG A N 1
ATOM 4023 C CA . ARG A 1 486 ? -1.644 -9.852 6.538 1.00 91.31 486 ARG A CA 1
ATOM 4024 C C . ARG A 1 486 ? -0.301 -9.138 6.587 1.00 91.31 486 ARG A C 1
ATOM 4026 O O . ARG A 1 486 ? 0.297 -8.875 5.550 1.00 91.31 486 ARG A O 1
ATOM 4033 N N . GLU A 1 487 ? 0.211 -8.866 7.778 1.00 89.44 487 GLU A N 1
ATOM 4034 C CA . GLU A 1 487 ? 1.557 -8.311 7.914 1.00 89.44 487 GLU A CA 1
ATOM 4035 C C . GLU A 1 487 ? 2.317 -9.018 9.030 1.00 89.44 487 GLU A C 1
ATOM 4037 O O . GLU A 1 487 ? 1.951 -8.932 10.201 1.00 89.44 487 GLU A O 1
ATOM 4042 N N . ASP A 1 488 ? 3.394 -9.707 8.655 1.00 88.12 488 ASP A N 1
ATOM 4043 C CA . ASP A 1 488 ? 4.125 -10.632 9.520 1.00 88.12 488 ASP A CA 1
ATOM 4044 C C . ASP A 1 488 ? 3.163 -11.669 10.150 1.00 88.12 488 ASP A C 1
ATOM 4046 O O . ASP A 1 488 ? 2.543 -12.454 9.434 1.00 88.12 488 ASP A O 1
ATOM 4050 N N . ASN A 1 489 ? 3.002 -11.666 11.474 1.00 89.25 489 ASN A N 1
ATOM 4051 C CA . ASN A 1 489 ? 2.095 -12.539 12.224 1.00 89.25 489 ASN A CA 1
ATOM 4052 C C . ASN A 1 489 ? 0.733 -11.896 12.549 1.00 89.25 489 ASN A C 1
ATOM 4054 O O . ASN A 1 489 ? -0.055 -12.478 13.296 1.00 89.25 489 ASN A O 1
ATOM 4058 N N . LEU A 1 490 ? 0.454 -10.698 12.031 1.00 92.50 490 LEU A N 1
ATOM 4059 C CA . LEU A 1 490 ? -0.761 -9.945 12.325 1.00 92.50 490 LEU A CA 1
ATOM 4060 C C . LEU A 1 490 ? -1.762 -10.015 11.181 1.00 92.50 490 LEU A C 1
ATOM 4062 O O . LEU A 1 490 ? -1.401 -10.078 10.002 1.00 92.50 490 LEU A O 1
ATOM 4066 N N . ILE A 1 491 ? -3.040 -9.968 11.547 1.00 93.25 491 ILE A N 1
ATOM 4067 C CA . ILE A 1 491 ? -4.153 -10.106 10.617 1.00 93.25 491 ILE A CA 1
ATOM 4068 C C . ILE A 1 491 ? -5.164 -8.977 10.823 1.00 93.25 491 ILE A C 1
ATOM 4070 O O . ILE A 1 491 ? -5.422 -8.565 11.952 1.00 93.25 491 ILE A O 1
ATOM 4074 N N . GLY A 1 492 ? -5.751 -8.487 9.733 1.00 93.19 492 GLY A N 1
ATOM 4075 C CA . GLY A 1 492 ? -6.824 -7.493 9.771 1.00 93.19 492 GLY A CA 1
ATOM 4076 C C . GLY A 1 492 ? -6.533 -6.284 10.668 1.00 93.19 492 GLY A C 1
ATOM 4077 O O . GLY A 1 492 ? -5.411 -5.786 10.645 1.00 93.19 492 GLY A O 1
ATOM 4078 N N . PRO A 1 493 ? -7.499 -5.804 11.468 1.00 95.56 493 PRO A N 1
ATOM 4079 C CA . PRO A 1 493 ? -7.325 -4.634 12.337 1.00 95.56 493 PRO A CA 1
ATOM 4080 C C . PRO A 1 493 ? -6.146 -4.690 13.323 1.00 95.56 493 PRO A C 1
ATOM 4082 O O . PRO A 1 493 ? -5.714 -3.642 13.811 1.00 95.56 493 PRO A O 1
ATOM 4085 N N . ASP A 1 494 ? -5.567 -5.868 13.590 1.00 95.50 494 ASP A N 1
ATOM 4086 C CA . ASP A 1 494 ? -4.384 -5.989 14.453 1.00 95.50 494 ASP A CA 1
ATOM 4087 C C . ASP A 1 494 ? -3.190 -5.190 13.899 1.00 95.50 494 ASP A C 1
ATOM 4089 O O . ASP A 1 494 ? -2.394 -4.669 14.680 1.00 95.50 494 ASP A O 1
ATOM 4093 N N . VAL A 1 495 ? -3.113 -5.021 12.570 1.00 94.50 495 VAL A N 1
ATOM 4094 C CA . VAL A 1 495 ? -2.074 -4.236 11.873 1.00 94.50 495 VAL A CA 1
ATOM 4095 C C . VAL A 1 495 ? -2.260 -2.716 11.972 1.00 94.50 495 VAL A C 1
ATOM 4097 O O . VAL A 1 495 ? -1.379 -1.973 11.551 1.00 94.50 495 VAL A O 1
ATOM 4100 N N . LYS A 1 496 ? -3.391 -2.236 12.513 1.00 95.38 496 LYS A N 1
ATOM 4101 C CA . LYS A 1 496 ? -3.725 -0.804 12.655 1.00 95.38 496 LYS A CA 1
ATOM 4102 C C . LYS A 1 496 ? -3.812 -0.016 11.338 1.00 95.38 496 LYS A C 1
ATOM 4104 O O . LYS A 1 496 ? -3.423 1.151 11.280 1.00 95.38 496 LYS A O 1
ATOM 4109 N N . TYR A 1 497 ? -4.372 -0.623 10.290 1.00 95.19 497 TYR A N 1
ATOM 4110 C CA . TYR A 1 497 ? -4.730 0.101 9.059 1.00 95.19 497 TYR A CA 1
ATOM 4111 C C . TYR A 1 497 ? -6.196 0.508 8.979 1.00 95.19 497 TYR A C 1
ATOM 4113 O O . TYR A 1 497 ? -6.492 1.481 8.300 1.00 95.19 497 TYR A O 1
ATOM 4121 N N . GLY A 1 498 ? -7.092 -0.192 9.672 1.00 95.75 498 GLY A N 1
ATOM 4122 C CA . GLY A 1 498 ? -8.534 0.037 9.607 1.00 95.75 498 GLY A CA 1
ATOM 4123 C C . GLY A 1 498 ? -9.317 -1.255 9.798 1.00 95.75 498 GLY A C 1
ATOM 4124 O O . GLY A 1 498 ? -8.723 -2.326 9.965 1.00 95.75 498 GLY A O 1
ATOM 4125 N N . ALA A 1 499 ? -10.642 -1.152 9.793 1.00 95.81 499 ALA A N 1
ATOM 4126 C CA . ALA A 1 499 ? -11.539 -2.281 10.012 1.00 95.81 499 ALA A CA 1
ATOM 4127 C C . ALA A 1 499 ? -12.857 -2.120 9.239 1.00 95.81 499 ALA A C 1
ATOM 4129 O O . ALA A 1 499 ? -13.239 -1.018 8.860 1.00 95.81 499 ALA A O 1
ATOM 4130 N N . ASP A 1 500 ? -13.559 -3.228 9.014 1.00 92.44 500 ASP A N 1
ATOM 4131 C CA . ASP A 1 500 ? -15.001 -3.216 8.733 1.00 92.44 500 ASP A CA 1
ATOM 4132 C C . ASP A 1 500 ? -15.809 -3.387 10.033 1.00 92.44 500 ASP A C 1
ATOM 4134 O O . ASP A 1 500 ? -15.237 -3.624 11.096 1.00 92.44 500 ASP A O 1
ATOM 4138 N N . CYS A 1 501 ? -17.143 -3.300 9.962 1.00 92.00 501 CYS A N 1
ATOM 4139 C CA . CYS A 1 501 ? -18.008 -3.317 11.148 1.00 92.00 501 CYS A CA 1
ATOM 4140 C C . CYS A 1 501 ? -17.802 -4.535 12.062 1.00 92.00 501 CYS A C 1
ATOM 4142 O O . CYS A 1 501 ? -17.642 -4.387 13.272 1.00 92.00 501 CYS A O 1
ATOM 4144 N N . SER A 1 502 ? -17.765 -5.741 11.499 1.00 94.25 502 SER A N 1
ATOM 4145 C CA . SER A 1 502 ? -17.542 -6.967 12.263 1.00 94.25 502 SER A CA 1
ATOM 4146 C C . SER A 1 502 ? -16.117 -7.051 12.786 1.00 94.25 502 SER A C 1
ATOM 4148 O O . SER A 1 502 ? -15.903 -7.413 13.942 1.00 94.25 502 SER A O 1
ATOM 4150 N N . SER A 1 503 ? -15.136 -6.683 11.963 1.00 96.12 503 SER A N 1
ATOM 4151 C CA . SER A 1 503 ? -13.729 -6.747 12.341 1.00 96.12 503 SER A CA 1
ATOM 4152 C C . SER A 1 503 ? -13.400 -5.745 13.446 1.00 96.12 503 SER A C 1
ATOM 4154 O O . SER A 1 503 ? -12.646 -6.072 14.357 1.00 96.12 503 SER A O 1
ATOM 4156 N N . PHE A 1 504 ? -14.038 -4.575 13.437 1.00 97.56 504 PHE A N 1
ATOM 4157 C CA . PHE A 1 504 ? -13.993 -3.596 14.518 1.00 97.56 504 PHE A CA 1
ATOM 4158 C C . PHE A 1 504 ? -14.500 -4.204 15.836 1.00 97.56 504 PHE A C 1
ATOM 4160 O O . PHE A 1 504 ? -13.792 -4.180 16.838 1.00 97.56 504 PHE A O 1
ATOM 4167 N N . ILE A 1 505 ? -15.672 -4.845 15.829 1.00 97.44 505 ILE A N 1
ATOM 4168 C CA . ILE A 1 505 ? -16.252 -5.490 17.020 1.00 97.44 505 ILE A CA 1
ATOM 4169 C C . ILE A 1 505 ? -15.381 -6.645 17.539 1.00 97.44 505 ILE A C 1
ATOM 4171 O O . ILE A 1 505 ? -15.170 -6.767 18.749 1.00 97.44 505 ILE A O 1
ATOM 4175 N N . ILE A 1 506 ? -14.833 -7.472 16.648 1.00 97.75 506 ILE A N 1
ATOM 4176 C CA . ILE A 1 506 ? -13.956 -8.602 17.002 1.00 97.75 506 ILE A CA 1
ATOM 4177 C C . ILE A 1 506 ? -12.617 -8.113 17.571 1.00 97.75 506 ILE A C 1
ATOM 4179 O O . ILE A 1 506 ? -12.099 -8.707 18.522 1.00 97.75 506 ILE A O 1
ATOM 4183 N N . TYR A 1 507 ? -12.074 -7.017 17.034 1.00 97.69 507 TYR A N 1
ATOM 4184 C CA . TYR A 1 507 ? -10.796 -6.441 17.455 1.00 97.69 507 TYR A CA 1
ATOM 4185 C C . TYR A 1 507 ? -10.747 -6.195 18.969 1.00 97.69 507 TYR A C 1
ATOM 4187 O O . TYR A 1 507 ? -9.782 -6.589 19.625 1.00 97.69 507 TYR A O 1
ATOM 4195 N N . GLY A 1 508 ? -11.818 -5.647 19.556 1.00 96.56 508 GLY A N 1
ATOM 4196 C CA . GLY A 1 508 ? -11.888 -5.405 21.000 1.00 96.56 508 GLY A CA 1
ATOM 4197 C C . GLY A 1 508 ? -11.670 -6.672 21.839 1.00 96.56 508 GLY A C 1
ATOM 4198 O O . GLY A 1 508 ? -10.925 -6.642 22.817 1.00 96.56 508 GLY A O 1
ATOM 4199 N N . LYS A 1 509 ? -12.243 -7.817 21.437 1.00 95.44 509 LYS A N 1
ATOM 4200 C CA . LYS A 1 509 ? -12.052 -9.101 22.141 1.00 95.44 509 LYS A CA 1
ATOM 4201 C C . LYS A 1 509 ? -10.671 -9.692 21.902 1.00 95.44 509 LYS A C 1
ATOM 4203 O O . LYS A 1 509 ? -10.057 -10.188 22.845 1.00 95.44 509 LYS A O 1
ATOM 4208 N N . ARG A 1 510 ? -10.135 -9.575 20.687 1.00 96.50 510 ARG A N 1
ATOM 4209 C CA . ARG A 1 510 ? -8.750 -9.987 20.401 1.00 96.50 510 ARG A CA 1
ATOM 4210 C C . ARG A 1 510 ? -7.743 -9.218 21.246 1.00 96.50 510 ARG A C 1
ATOM 4212 O O . ARG A 1 510 ? -6.796 -9.799 21.768 1.00 96.50 510 ARG A O 1
ATOM 4219 N N . ARG A 1 511 ? -7.993 -7.931 21.493 1.00 95.50 511 ARG A N 1
ATOM 4220 C CA . ARG A 1 511 ? -7.178 -7.103 22.395 1.00 95.50 511 ARG A CA 1
ATOM 4221 C C . ARG A 1 511 ? -7.263 -7.489 23.870 1.00 95.50 511 ARG A C 1
ATOM 4223 O O . ARG A 1 511 ? -6.347 -7.158 24.620 1.00 95.50 511 ARG A O 1
ATOM 4230 N N . LEU A 1 512 ? -8.298 -8.224 24.268 1.00 95.12 512 LEU A N 1
ATOM 4231 C CA . LEU A 1 512 ? -8.400 -8.867 25.580 1.00 95.12 512 LEU A CA 1
ATOM 4232 C C . LEU A 1 512 ? -7.771 -10.273 25.617 1.00 95.12 512 LEU A C 1
ATOM 4234 O O . LEU A 1 512 ? -7.840 -10.936 26.644 1.00 95.12 512 LEU A O 1
ATOM 4238 N N . GLY A 1 513 ? -7.143 -10.724 24.525 1.00 94.50 513 GLY A N 1
ATOM 4239 C CA . GLY A 1 513 ? -6.449 -12.012 24.442 1.00 94.50 513 GLY A CA 1
ATOM 4240 C C . GLY A 1 513 ? -7.278 -13.156 23.856 1.00 94.50 513 GLY A C 1
ATOM 4241 O O . GLY A 1 513 ? -6.783 -14.279 23.792 1.00 94.50 513 GLY A O 1
ATOM 4242 N N . LEU A 1 514 ? -8.513 -12.909 23.400 1.00 93.38 514 LEU A N 1
ATOM 4243 C CA . LEU A 1 514 ? -9.330 -13.956 22.782 1.00 93.38 514 LEU A CA 1
ATOM 4244 C C . LEU A 1 514 ? -8.897 -14.220 21.335 1.00 93.38 514 LEU A C 1
ATOM 4246 O O . LEU A 1 514 ? -8.800 -13.304 20.521 1.00 93.38 514 LEU A O 1
ATOM 4250 N N . ASN A 1 515 ? -8.720 -15.488 20.971 1.00 91.25 515 ASN A N 1
ATOM 4251 C CA . ASN A 1 515 ? -8.359 -15.867 19.607 1.00 91.25 515 ASN A CA 1
ATOM 4252 C C . ASN A 1 515 ? -9.598 -16.099 18.724 1.00 91.25 515 ASN A C 1
ATOM 4254 O O . ASN A 1 515 ? -9.932 -17.231 18.384 1.00 91.25 515 ASN A O 1
ATOM 4258 N N . ILE A 1 516 ? -10.294 -15.017 18.368 1.00 94.06 516 ILE A N 1
ATOM 4259 C CA . ILE A 1 516 ? -11.448 -15.052 17.454 1.00 94.06 516 ILE A CA 1
ATOM 4260 C C . ILE A 1 516 ? -10.963 -14.678 16.044 1.00 94.06 516 ILE A C 1
ATOM 4262 O O . ILE A 1 516 ? -10.297 -13.644 15.909 1.00 94.06 516 ILE A O 1
ATOM 4266 N N . PRO A 1 517 ? -11.243 -15.471 14.994 1.00 94.06 517 PRO A N 1
ATOM 4267 C CA . PRO A 1 517 ? -10.922 -15.076 13.626 1.00 94.06 517 PRO A CA 1
ATOM 4268 C C . PRO A 1 517 ? -11.741 -13.846 13.209 1.00 94.06 517 PRO A C 1
ATOM 4270 O O . PRO A 1 517 ? -12.853 -13.638 13.683 1.00 94.06 517 PRO A O 1
ATOM 4273 N N . TYR A 1 518 ? -11.208 -13.025 12.303 1.00 94.88 518 TYR A N 1
ATOM 4274 C CA . TYR A 1 518 ? -11.980 -11.928 11.718 1.00 94.88 518 TYR A CA 1
ATOM 4275 C C . TYR A 1 518 ? -13.009 -12.490 10.730 1.00 94.88 518 TYR A C 1
ATOM 4277 O O . TYR A 1 518 ? -12.647 -13.027 9.683 1.00 94.88 518 TYR A O 1
ATOM 4285 N N . LEU A 1 519 ? -14.284 -12.387 11.100 1.00 93.38 519 LEU A N 1
ATOM 4286 C CA . LEU A 1 519 ? -15.430 -13.006 10.434 1.00 93.38 519 LEU A CA 1
ATOM 4287 C C . LEU A 1 519 ? -16.444 -11.949 10.009 1.00 93.38 519 LEU A C 1
ATOM 4289 O O . LEU A 1 519 ? -16.470 -10.861 10.574 1.00 93.38 519 LEU A O 1
ATOM 4293 N N . ASN A 1 520 ? -17.317 -12.293 9.062 1.00 90.56 520 ASN A N 1
ATOM 4294 C CA . ASN A 1 520 ? -18.473 -11.449 8.758 1.00 90.56 520 ASN A CA 1
ATOM 4295 C C . ASN A 1 520 ? -19.539 -11.528 9.880 1.00 90.56 520 ASN A C 1
ATOM 4297 O O . ASN A 1 520 ? -19.511 -12.462 10.689 1.00 90.56 520 ASN A O 1
ATOM 4301 N N . PRO A 1 521 ? -20.514 -10.598 9.934 1.00 91.06 521 PRO A N 1
ATOM 4302 C CA . PRO A 1 521 ? -21.506 -10.558 11.012 1.00 91.06 521 PRO A CA 1
ATOM 4303 C C . PRO A 1 521 ? -22.324 -11.844 11.179 1.00 91.06 521 PRO A C 1
ATOM 4305 O O . PRO A 1 521 ? -22.648 -12.217 12.304 1.00 91.06 521 PRO A O 1
ATOM 4308 N N . ASN A 1 522 ? -22.654 -12.546 10.092 1.00 91.12 522 ASN A N 1
ATOM 4309 C CA . ASN A 1 522 ? -23.426 -13.787 10.175 1.00 91.12 522 ASN A CA 1
ATOM 4310 C C . ASN A 1 522 ? -22.607 -14.930 10.779 1.00 91.12 522 ASN A C 1
ATOM 4312 O O . ASN A 1 522 ? -23.103 -15.614 11.666 1.00 91.12 522 ASN A O 1
ATOM 4316 N N . GLN A 1 523 ? -21.355 -15.089 10.351 1.00 93.56 523 GLN A N 1
ATOM 4317 C CA . GLN A 1 523 ? -20.425 -16.081 10.902 1.00 93.56 523 GLN A CA 1
ATOM 4318 C C . GLN A 1 523 ? -20.060 -15.784 12.360 1.00 93.56 523 GLN A C 1
ATOM 4320 O O . GLN A 1 523 ? -19.858 -16.697 13.154 1.00 93.56 523 GLN A O 1
ATOM 4325 N N . LEU A 1 524 ? -20.006 -14.505 12.743 1.00 94.56 524 LEU A N 1
ATOM 4326 C CA . LEU A 1 524 ? -19.712 -14.113 14.118 1.00 94.56 524 LEU A CA 1
ATOM 4327 C C . LEU A 1 524 ? -20.739 -14.667 15.120 1.00 94.56 524 LEU A C 1
ATOM 4329 O O . LEU A 1 524 ? -20.374 -14.897 16.267 1.00 94.56 524 LEU A O 1
ATOM 4333 N N . LYS A 1 525 ? -21.984 -14.952 14.702 1.00 94.62 525 LYS A N 1
ATOM 4334 C CA . LYS A 1 525 ? -23.026 -15.537 15.569 1.00 94.62 525 LYS A CA 1
ATOM 4335 C C . LYS A 1 525 ? -22.584 -16.835 16.247 1.00 94.62 525 LYS A C 1
ATOM 4337 O O . LYS A 1 525 ? -22.968 -17.078 17.388 1.00 94.62 525 LYS A O 1
ATOM 4342 N N . ASP A 1 526 ? -21.712 -17.616 15.612 1.00 94.50 526 ASP A N 1
ATOM 4343 C CA . ASP A 1 526 ? -21.183 -18.859 16.185 1.00 94.50 526 ASP A CA 1
ATOM 4344 C C . ASP A 1 526 ? -20.337 -18.619 17.450 1.00 94.50 526 ASP A C 1
ATOM 4346 O O . ASP A 1 526 ? -20.152 -19.531 18.258 1.00 94.50 526 ASP A O 1
ATOM 4350 N N . TYR A 1 527 ? -19.895 -17.380 17.677 1.00 95.69 527 TYR A N 1
ATOM 4351 C CA . TYR A 1 527 ? -19.115 -16.928 18.833 1.00 95.69 527 TYR A CA 1
ATOM 4352 C C . TYR A 1 527 ? -19.930 -16.078 19.816 1.00 95.69 527 TYR A C 1
ATOM 4354 O O . TYR A 1 527 ? -19.360 -15.528 20.760 1.00 95.69 527 TYR A O 1
ATOM 4362 N N . LEU A 1 528 ? -21.246 -15.956 19.612 1.00 96.19 528 LEU A N 1
ATOM 4363 C CA . LEU A 1 528 ? -22.126 -15.116 20.424 1.00 96.19 528 LEU A CA 1
ATOM 4364 C C . LEU A 1 528 ? -23.224 -15.939 21.118 1.00 96.19 528 LEU A C 1
ATOM 4366 O O . LEU A 1 528 ? -23.735 -16.916 20.570 1.00 96.19 528 LEU A O 1
ATOM 4370 N N . PHE A 1 529 ? -23.599 -15.539 22.331 1.00 96.06 529 PHE A N 1
ATOM 4371 C CA . PHE A 1 529 ? -24.830 -15.966 22.994 1.00 96.06 529 PHE A CA 1
ATOM 4372 C C . PHE A 1 529 ? -25.932 -14.941 22.732 1.00 96.06 529 PHE A C 1
ATOM 4374 O O . PHE A 1 529 ? -25.747 -13.752 22.998 1.00 96.06 529 PHE A O 1
ATOM 4381 N N . GLU A 1 530 ? -27.084 -15.408 22.251 1.00 95.69 530 GLU A N 1
ATOM 4382 C CA . GLU A 1 530 ? -28.306 -14.607 22.174 1.00 95.69 530 GLU A CA 1
ATOM 4383 C C . GLU A 1 530 ? -28.919 -14.466 23.572 1.00 95.69 530 GLU A C 1
ATOM 4385 O O . GLU A 1 530 ? -29.155 -15.457 24.265 1.00 95.69 530 GLU A O 1
ATOM 4390 N N . LEU A 1 531 ? -29.152 -13.226 23.995 1.00 94.94 531 LEU A N 1
ATOM 4391 C CA . LEU A 1 531 ? -29.768 -12.896 25.281 1.00 94.94 531 LEU A CA 1
ATOM 4392 C C . LEU A 1 531 ? -31.282 -12.704 25.124 1.00 94.94 531 LEU A C 1
ATOM 4394 O O . LEU A 1 531 ? -32.074 -13.248 25.906 1.00 94.94 531 LEU A O 1
ATOM 4398 N N . ASP A 1 532 ? -31.664 -11.948 24.094 1.00 95.94 532 ASP A N 1
ATOM 4399 C CA . ASP A 1 532 ? -33.045 -11.683 23.693 1.00 95.94 532 ASP A CA 1
ATOM 4400 C C . ASP A 1 532 ? -33.087 -11.163 22.240 1.00 95.94 532 ASP A C 1
ATOM 4402 O O . ASP A 1 532 ? -32.058 -10.855 21.630 1.00 95.94 532 ASP A O 1
ATOM 4406 N N . LYS A 1 533 ? -34.291 -11.010 21.693 1.00 95.44 533 LYS A N 1
ATOM 4407 C CA . LYS A 1 533 ? -34.571 -10.407 20.392 1.00 95.44 533 LYS A CA 1
ATOM 4408 C C . LYS A 1 533 ? -35.523 -9.234 20.567 1.00 95.44 533 LYS A C 1
ATOM 4410 O O . LYS A 1 533 ? -36.690 -9.442 20.893 1.00 95.44 533 LYS A O 1
ATOM 4415 N N . VAL A 1 534 ? -35.051 -8.023 20.277 1.00 94.50 534 VAL A N 1
ATOM 4416 C CA . VAL A 1 534 ? -35.877 -6.810 20.286 1.00 94.50 534 VAL A CA 1
ATOM 4417 C C . VAL A 1 534 ? -36.835 -6.845 19.106 1.00 94.50 534 VAL A C 1
ATOM 4419 O O . VAL A 1 534 ? -36.415 -6.984 17.955 1.00 94.50 534 VAL A O 1
ATOM 4422 N N . ASN A 1 535 ? -38.126 -6.699 19.399 1.00 91.94 535 ASN A N 1
ATOM 4423 C CA . ASN A 1 535 ? -39.189 -6.686 18.394 1.00 91.94 535 ASN A CA 1
ATOM 4424 C C . ASN A 1 535 ? -39.906 -5.332 18.315 1.00 91.94 535 ASN A C 1
ATOM 4426 O O . ASN A 1 535 ? -40.539 -5.048 17.301 1.00 91.94 535 ASN A O 1
ATOM 4430 N N . SER A 1 536 ? -39.825 -4.502 19.359 1.00 92.44 536 SER A N 1
ATOM 4431 C CA . SER A 1 536 ? -40.502 -3.203 19.406 1.00 92.44 536 SER A CA 1
ATOM 4432 C C . SER A 1 536 ? -39.838 -2.232 20.385 1.00 92.44 536 SER A C 1
ATOM 4434 O O . SER A 1 536 ? -38.963 -2.617 21.162 1.00 92.44 536 SER A O 1
ATOM 4436 N N . PHE A 1 537 ? -40.268 -0.971 20.326 1.00 93.19 537 PHE A N 1
ATOM 4437 C CA . PHE A 1 537 ? -39.927 0.064 21.296 1.00 93.19 537 PHE A CA 1
ATOM 4438 C C . PHE A 1 537 ? -41.211 0.719 21.810 1.00 93.19 537 PHE A C 1
ATOM 4440 O O . PHE A 1 537 ? -42.066 1.079 20.999 1.00 93.19 537 PHE A O 1
ATOM 4447 N N . GLU A 1 538 ? -41.320 0.930 23.119 1.00 92.88 538 GLU A N 1
ATOM 4448 C CA . GLU A 1 538 ? -42.405 1.701 23.738 1.00 92.88 538 GLU A CA 1
ATOM 4449 C C . GLU A 1 538 ? -41.798 2.853 24.534 1.00 92.88 538 GLU A C 1
ATOM 4451 O O . GLU A 1 538 ? -40.984 2.619 25.424 1.00 92.88 538 GLU A O 1
ATOM 4456 N N . HIS A 1 539 ? -42.196 4.092 24.225 1.00 92.00 539 HIS A N 1
ATOM 4457 C CA . HIS A 1 539 ? -41.608 5.297 24.829 1.00 92.00 539 HIS A CA 1
ATOM 4458 C C . HIS A 1 539 ? -40.071 5.263 24.807 1.00 92.00 539 HIS A C 1
ATOM 4460 O O . HIS A 1 539 ? -39.435 5.461 25.834 1.00 92.00 539 HIS A O 1
ATOM 4466 N N . ASP A 1 540 ? -39.505 4.946 23.639 1.00 93.12 540 ASP A N 1
ATOM 4467 C CA . ASP A 1 540 ? -38.063 4.828 23.384 1.00 93.12 540 ASP A CA 1
ATOM 4468 C C . ASP A 1 540 ? -37.328 3.644 24.050 1.00 93.12 540 ASP A C 1
ATOM 4470 O O . ASP A 1 540 ? -36.229 3.307 23.604 1.00 93.12 540 ASP A O 1
ATOM 4474 N N . VAL A 1 541 ? -37.979 2.902 24.954 1.00 95.12 541 VAL A N 1
ATOM 4475 C CA . VAL A 1 541 ? -37.428 1.705 25.617 1.00 95.12 541 VAL A CA 1
ATOM 4476 C C . VAL A 1 541 ? -37.645 0.446 24.774 1.00 95.12 541 VAL A C 1
ATOM 4478 O O . VAL A 1 541 ? -38.738 0.219 24.253 1.00 95.12 541 VAL A O 1
ATOM 4481 N N . ALA A 1 542 ? -36.619 -0.397 24.648 1.00 94.69 542 ALA A N 1
ATOM 4482 C CA . ALA A 1 542 ? -36.642 -1.629 23.864 1.00 94.69 542 ALA A CA 1
ATOM 4483 C C . ALA A 1 542 ? -37.360 -2.783 24.583 1.00 94.69 542 ALA A C 1
ATOM 4485 O O . ALA A 1 542 ? -37.076 -3.099 25.744 1.00 94.69 542 ALA A O 1
ATOM 4486 N N . TYR A 1 543 ? -38.225 -3.482 23.845 1.00 95.19 543 TYR A N 1
ATOM 4487 C CA . TYR A 1 543 ? -38.931 -4.677 24.308 1.00 95.19 543 TYR A CA 1
ATOM 4488 C C . TYR A 1 543 ? -38.587 -5.890 23.443 1.00 95.19 543 TYR A C 1
ATOM 4490 O O . TYR A 1 543 ? -38.735 -5.881 22.210 1.00 95.19 543 TYR A O 1
ATOM 4498 N N . GLY A 1 544 ? -38.119 -6.939 24.116 1.00 94.25 544 GLY A N 1
ATOM 4499 C CA . GLY A 1 544 ? -37.828 -8.244 23.546 1.00 94.25 544 GLY A CA 1
ATOM 4500 C C . GLY A 1 544 ? -38.936 -9.266 23.769 1.00 94.25 544 GLY A C 1
ATOM 4501 O O . GLY A 1 544 ? -40.087 -8.923 24.036 1.00 94.25 544 GLY A O 1
ATOM 4502 N N . GLN A 1 545 ? -38.588 -10.547 23.661 1.00 90.56 545 GLN A N 1
ATOM 4503 C CA . GLN A 1 545 ? -39.525 -11.650 23.897 1.00 90.56 545 GLN A CA 1
ATOM 4504 C C . GLN A 1 545 ? -39.861 -11.806 25.383 1.00 90.56 545 GLN A C 1
ATOM 4506 O O . GLN A 1 545 ? -40.945 -12.276 25.721 1.00 90.56 545 GLN A O 1
ATOM 4511 N N . LYS A 1 546 ? -38.941 -11.408 26.271 1.00 89.19 546 LYS A N 1
ATOM 4512 C CA . LYS A 1 546 ? -39.076 -11.551 27.729 1.00 89.19 546 LYS A CA 1
ATOM 4513 C C . LYS A 1 546 ? -39.552 -10.267 28.424 1.00 89.19 546 LYS A C 1
ATOM 4515 O O . LYS A 1 546 ? -39.562 -10.210 29.650 1.00 89.19 546 LYS A O 1
ATOM 4520 N N . GLY A 1 547 ? -39.955 -9.247 27.661 1.00 93.94 547 GLY A N 1
ATOM 4521 C CA . GLY A 1 547 ? -40.331 -7.925 28.169 1.00 93.94 547 GLY A CA 1
ATOM 4522 C C . GLY A 1 547 ? -39.251 -6.874 27.909 1.00 93.94 547 GLY A C 1
ATOM 4523 O O . GLY A 1 547 ? -38.593 -6.909 26.871 1.00 93.94 547 GLY A O 1
ATOM 4524 N N . LYS A 1 548 ? -39.087 -5.916 28.830 1.00 95.19 548 LYS A N 1
ATOM 4525 C CA . LYS A 1 548 ? -38.061 -4.866 28.720 1.00 95.19 548 LYS A CA 1
ATOM 4526 C C . LYS A 1 548 ? -36.662 -5.478 28.665 1.00 95.19 548 LYS A C 1
ATOM 4528 O O . LYS A 1 548 ? -36.351 -6.380 29.443 1.00 95.19 548 LYS A O 1
ATOM 4533 N N . ILE A 1 549 ? -35.811 -4.957 27.787 1.00 95.62 549 ILE A N 1
ATOM 4534 C CA . ILE A 1 549 ? -34.397 -5.334 27.760 1.00 95.62 549 ILE A CA 1
ATOM 4535 C C . ILE A 1 549 ? -33.664 -4.561 28.851 1.00 95.62 549 ILE A C 1
ATOM 4537 O O . ILE A 1 549 ? -33.480 -3.352 28.733 1.00 95.62 549 ILE A O 1
ATOM 4541 N N . PHE A 1 550 ? -33.245 -5.258 29.903 1.00 94.38 550 PHE A N 1
ATOM 4542 C CA . PHE A 1 550 ? -32.444 -4.662 30.966 1.00 94.38 550 PHE A CA 1
ATOM 4543 C C . PHE A 1 550 ? -30.972 -4.572 30.566 1.00 94.38 550 PHE A C 1
ATOM 4545 O O . PHE A 1 550 ? -30.415 -5.500 29.973 1.00 94.38 550 PHE A O 1
ATOM 4552 N N . LEU A 1 551 ? -30.354 -3.449 30.920 1.00 92.56 551 LEU A N 1
ATOM 4553 C CA . LEU A 1 551 ? -28.923 -3.223 30.801 1.00 92.56 551 LEU A CA 1
ATOM 4554 C C . LEU A 1 551 ? -28.252 -3.389 32.159 1.00 92.56 551 LEU A C 1
ATOM 4556 O O . LEU A 1 551 ? -28.785 -2.991 33.191 1.00 92.56 551 LEU A O 1
ATOM 4560 N N . ASP A 1 552 ? -27.057 -3.962 32.122 1.00 89.00 552 ASP A N 1
ATOM 4561 C CA . ASP A 1 552 ? -26.145 -4.071 33.254 1.00 89.00 552 ASP A CA 1
ATOM 4562 C C . ASP A 1 552 ? -24.803 -3.455 32.840 1.00 89.00 552 ASP A C 1
ATOM 4564 O O . ASP A 1 552 ? -24.292 -3.718 31.745 1.00 89.00 552 ASP A O 1
ATOM 4568 N N . GLU A 1 553 ? -24.223 -2.622 33.704 1.00 89.88 553 GLU A N 1
ATOM 4569 C CA . GLU A 1 553 ? -22.946 -1.956 33.443 1.00 89.88 553 GLU A CA 1
ATOM 4570 C C . GLU A 1 553 ? -21.821 -2.975 33.208 1.00 89.88 553 GLU A C 1
ATOM 4572 O O . GLU A 1 553 ? -20.958 -2.760 32.347 1.00 89.88 553 GLU A O 1
ATOM 4577 N N . ALA A 1 554 ? -21.833 -4.104 33.928 1.00 91.00 554 ALA A N 1
ATOM 4578 C CA . ALA A 1 554 ? -20.853 -5.166 33.720 1.00 91.00 554 ALA A CA 1
ATOM 4579 C C . ALA A 1 554 ? -21.002 -5.782 32.322 1.00 91.00 554 ALA A C 1
ATOM 4581 O O . ALA A 1 554 ? -20.017 -5.893 31.589 1.00 91.00 554 ALA A O 1
ATOM 4582 N N . LEU A 1 555 ? -22.237 -6.069 31.902 1.00 91.12 555 LEU A N 1
ATOM 4583 C CA . LEU A 1 555 ? -22.543 -6.597 30.572 1.00 91.12 555 LEU A CA 1
ATOM 4584 C C . LEU A 1 555 ? -22.091 -5.648 29.448 1.00 91.12 555 LEU A C 1
ATOM 4586 O O . LEU A 1 555 ? -21.512 -6.090 28.454 1.00 91.12 555 LEU A O 1
ATOM 4590 N N . ILE A 1 556 ? -22.289 -4.338 29.616 1.00 93.38 556 ILE A N 1
ATOM 4591 C CA . ILE A 1 556 ? -21.809 -3.317 28.672 1.00 93.38 556 ILE A CA 1
ATOM 4592 C C . ILE A 1 556 ? -20.275 -3.332 28.594 1.00 93.38 556 ILE A C 1
ATOM 4594 O O . ILE A 1 556 ? -19.712 -3.408 27.498 1.00 93.38 556 ILE A O 1
ATOM 4598 N N . LYS A 1 557 ? -19.581 -3.327 29.741 1.00 91.25 557 LYS A N 1
ATOM 4599 C CA . LYS A 1 557 ? -18.105 -3.375 29.805 1.00 91.25 557 LYS A CA 1
ATOM 4600 C C . LYS A 1 557 ? -17.519 -4.664 29.230 1.00 91.25 557 LYS A C 1
ATOM 4602 O O . LYS A 1 557 ? -16.403 -4.638 28.703 1.00 91.25 557 LYS A O 1
ATOM 4607 N N . GLU A 1 558 ? -18.248 -5.773 29.315 1.00 90.00 558 GLU A N 1
ATOM 4608 C CA . GLU A 1 558 ? -17.875 -7.060 28.723 1.00 90.00 558 GLU A CA 1
ATOM 4609 C C . GLU A 1 558 ? -18.147 -7.137 27.215 1.00 90.00 558 GLU A C 1
ATOM 4611 O O . GLU A 1 558 ? -17.562 -7.989 26.540 1.00 90.00 558 GLU A O 1
ATOM 4616 N N . GLY A 1 559 ? -18.965 -6.237 26.668 1.00 92.44 559 GLY A N 1
ATOM 4617 C CA . GLY A 1 559 ? -19.301 -6.170 25.248 1.00 92.44 559 GLY A CA 1
ATOM 4618 C C . GLY A 1 559 ? -20.689 -6.708 24.939 1.00 92.44 559 GLY A C 1
ATOM 4619 O O . GLY A 1 559 ? -20.825 -7.763 24.316 1.00 92.44 559 GLY A O 1
ATOM 4620 N N . LEU A 1 560 ? -21.705 -5.946 25.341 1.00 97.00 560 LEU A N 1
ATOM 4621 C CA . LEU A 1 560 ? -23.077 -6.103 24.873 1.00 97.00 560 LEU A CA 1
ATOM 4622 C C . LEU A 1 560 ? -23.185 -5.648 23.416 1.00 97.00 560 LEU A C 1
ATOM 4624 O O . LEU A 1 560 ? -22.799 -4.528 23.079 1.00 97.00 560 LEU A O 1
ATOM 4628 N N . LEU A 1 561 ? -23.721 -6.507 22.556 1.00 97.50 561 LEU A N 1
ATOM 4629 C CA . LEU A 1 561 ? -23.800 -6.290 21.116 1.00 97.50 561 LEU A CA 1
ATOM 4630 C C . LEU A 1 561 ? -25.250 -6.255 20.644 1.00 97.50 561 LEU A C 1
ATOM 4632 O O . LEU A 1 561 ? -26.081 -7.031 21.117 1.00 97.50 561 LEU A O 1
ATOM 4636 N N . LEU A 1 562 ? -25.527 -5.413 19.649 1.00 96.56 562 LEU A N 1
ATOM 4637 C CA . LEU A 1 562 ? -26.795 -5.412 18.921 1.00 96.56 562 LEU A CA 1
ATOM 4638 C C . LEU A 1 562 ? -26.529 -5.864 17.482 1.00 96.56 562 LEU A C 1
ATOM 4640 O O . LEU A 1 562 ? -25.712 -5.273 16.770 1.00 96.56 562 LEU A O 1
ATOM 4644 N N . HIS A 1 563 ? -27.188 -6.942 17.066 1.00 95.69 563 HIS A N 1
ATOM 4645 C CA . HIS A 1 563 ? -26.958 -7.607 15.784 1.00 95.69 563 HIS A CA 1
ATOM 4646 C C . HIS A 1 563 ? -28.160 -7.435 14.855 1.00 95.69 563 HIS A C 1
ATOM 4648 O O . HIS A 1 563 ? -29.246 -7.966 15.104 1.00 95.69 563 HIS A O 1
ATOM 4654 N N . PHE A 1 564 ? -27.945 -6.712 13.758 1.00 92.50 564 PHE A N 1
ATOM 4655 C CA . PHE A 1 564 ? -28.954 -6.329 12.765 1.00 92.50 564 PHE A CA 1
ATOM 4656 C C . PHE A 1 564 ? -28.906 -7.203 11.494 1.00 92.50 564 PHE A C 1
ATOM 4658 O O . PHE A 1 564 ? -29.382 -6.803 10.431 1.00 92.50 564 PHE A O 1
ATOM 4665 N N . GLY A 1 565 ? -28.303 -8.393 11.567 1.00 89.50 565 GLY A N 1
ATOM 4666 C CA . GLY A 1 565 ? -28.133 -9.315 10.439 1.00 89.50 565 GLY A CA 1
ATOM 4667 C C . GLY A 1 565 ? -26.823 -9.090 9.683 1.00 89.50 565 GLY A C 1
ATOM 4668 O O . GLY A 1 565 ? -25.883 -9.865 9.824 1.00 89.50 565 GLY A O 1
ATOM 4669 N N . GLU A 1 566 ? -26.739 -8.023 8.894 1.00 85.25 566 GLU A N 1
ATOM 4670 C CA . GLU A 1 566 ? -25.530 -7.687 8.114 1.00 85.25 566 GLU A CA 1
ATOM 4671 C C . GLU A 1 566 ? -24.650 -6.631 8.787 1.00 85.25 566 GLU A C 1
ATOM 4673 O O . GLU A 1 566 ? -23.617 -6.235 8.254 1.00 85.25 566 GLU A O 1
ATOM 4678 N N . HIS A 1 567 ? -25.059 -6.165 9.963 1.00 90.56 567 HIS A N 1
ATOM 4679 C CA . HIS A 1 567 ? -24.341 -5.166 10.729 1.00 90.56 567 HIS A CA 1
ATOM 4680 C C . HIS A 1 567 ? -24.411 -5.491 12.216 1.00 90.56 567 HIS A C 1
ATOM 4682 O O . HIS A 1 567 ? -25.395 -6.053 12.700 1.00 90.56 567 HIS A O 1
ATOM 4688 N N . ILE A 1 568 ? -23.351 -5.143 12.934 1.00 93.75 568 ILE A N 1
ATOM 4689 C CA . ILE A 1 568 ? -23.223 -5.372 14.365 1.00 93.75 568 ILE A CA 1
ATOM 4690 C C . ILE A 1 568 ? -22.578 -4.152 15.015 1.00 93.75 568 ILE A C 1
ATOM 4692 O O . ILE A 1 568 ? -21.651 -3.559 14.458 1.00 93.75 568 ILE A O 1
ATOM 4696 N N . VAL A 1 569 ? -23.091 -3.789 16.185 1.00 96.44 569 VAL A N 1
ATOM 4697 C CA . VAL A 1 569 ? -22.633 -2.650 16.991 1.00 96.44 569 VAL A CA 1
ATOM 4698 C C . VAL A 1 569 ? -22.457 -3.094 18.438 1.00 96.44 569 VAL A C 1
ATOM 4700 O O . VAL A 1 569 ? -23.053 -4.093 18.848 1.00 96.44 569 VAL A O 1
ATOM 4703 N N . ALA A 1 570 ? -21.677 -2.352 19.219 1.00 97.69 570 ALA A N 1
ATOM 4704 C CA . ALA A 1 570 ? -21.603 -2.537 20.665 1.00 97.69 570 ALA A CA 1
ATOM 4705 C C . ALA A 1 570 ? -22.345 -1.409 21.385 1.00 97.69 570 ALA A C 1
ATOM 4707 O O . ALA A 1 570 ? -22.247 -0.249 20.983 1.00 97.69 570 ALA A O 1
ATOM 4708 N N . VAL A 1 571 ? -23.054 -1.731 22.464 1.00 97.50 571 VAL A N 1
ATOM 4709 C CA . VAL A 1 571 ? -23.597 -0.717 23.376 1.00 97.50 571 VAL A CA 1
ATOM 4710 C C . VAL A 1 571 ? -22.420 -0.071 24.099 1.00 97.50 571 VAL A C 1
ATOM 4712 O O . VAL A 1 571 ? -21.598 -0.760 24.697 1.00 97.50 571 VAL A O 1
ATOM 4715 N N . TYR A 1 572 ? -22.301 1.247 23.988 1.00 96.12 572 TYR A N 1
ATOM 4716 C CA . TYR A 1 572 ? -21.180 2.029 24.501 1.00 96.12 572 TYR A CA 1
ATOM 4717 C C . TYR A 1 572 ? -21.490 2.668 25.856 1.00 96.12 572 TYR A C 1
ATOM 4719 O O . TYR A 1 572 ? -20.627 2.685 26.736 1.00 96.12 572 TYR A O 1
ATOM 4727 N N . GLN A 1 573 ? -22.703 3.205 26.012 1.00 95.56 573 GLN A N 1
ATOM 4728 C CA . GLN A 1 573 ? -23.140 3.882 27.229 1.00 95.56 573 GLN A CA 1
ATOM 4729 C C . GLN A 1 573 ? -24.660 3.791 27.390 1.00 95.56 573 GLN A C 1
ATOM 4731 O O . GLN A 1 573 ? -25.394 4.180 26.485 1.00 95.56 573 GLN A O 1
ATOM 4736 N N . ASP A 1 574 ? -25.080 3.339 28.570 1.00 96.25 574 ASP A N 1
ATOM 4737 C CA . ASP A 1 574 ? -26.454 3.406 29.077 1.00 96.25 574 ASP A CA 1
ATOM 4738 C C . ASP A 1 574 ? -26.770 4.851 29.493 1.00 96.25 574 ASP A C 1
ATOM 4740 O O . ASP A 1 574 ? -26.083 5.427 30.350 1.00 96.25 574 ASP A O 1
ATOM 4744 N N . ASN A 1 575 ? -27.751 5.467 28.849 1.00 95.56 575 ASN A N 1
ATOM 4745 C CA . ASN A 1 575 ? -28.227 6.820 29.118 1.00 95.56 575 ASN A CA 1
ATOM 4746 C C . ASN A 1 575 ? -29.521 6.773 29.941 1.00 95.56 575 ASN A C 1
ATOM 4748 O O . ASN A 1 575 ? -29.886 5.747 30.490 1.00 95.56 575 ASN A O 1
ATOM 4752 N N . GLU A 1 576 ? -30.165 7.919 30.155 1.00 92.81 576 GLU A N 1
ATOM 4753 C CA . GLU A 1 576 ? -31.479 7.902 30.799 1.00 92.81 576 GLU A CA 1
ATOM 4754 C C . GLU A 1 576 ? -32.555 7.441 29.799 1.00 92.81 576 GLU A C 1
ATOM 4756 O O . GLU A 1 576 ? -32.566 7.969 28.680 1.00 92.81 576 GLU A O 1
ATOM 4761 N N . PRO A 1 577 ? -33.485 6.548 30.199 1.00 93.81 577 PRO A N 1
ATOM 4762 C CA . PRO A 1 577 ? -33.617 5.938 31.530 1.00 93.81 577 PRO A CA 1
ATOM 4763 C C . PRO A 1 577 ? -32.619 4.794 31.794 1.00 93.81 577 PRO A C 1
ATOM 4765 O O . PRO A 1 577 ? -32.526 3.861 31.007 1.00 93.81 577 PRO A O 1
ATOM 4768 N N . LYS A 1 578 ? -31.945 4.824 32.954 1.00 93.81 578 LYS A N 1
ATOM 4769 C CA . LYS A 1 578 ? -30.911 3.832 33.314 1.00 93.81 578 LYS A CA 1
ATOM 4770 C C . LYS A 1 578 ? -31.406 2.393 33.413 1.00 93.81 578 LYS A C 1
ATOM 4772 O O . LYS A 1 578 ? -32.527 2.125 33.855 1.00 93.81 578 LYS A O 1
ATOM 4777 N N . ASN A 1 579 ? -30.475 1.468 33.184 1.00 95.44 579 ASN A N 1
ATOM 4778 C CA . ASN A 1 579 ? -30.620 0.016 33.316 1.00 95.44 579 ASN A CA 1
ATOM 4779 C C . ASN A 1 579 ? -31.619 -0.608 32.334 1.00 95.44 579 ASN A C 1
ATOM 4781 O O . ASN A 1 579 ? -32.044 -1.749 32.530 1.00 95.44 579 ASN A O 1
ATOM 4785 N N . VAL A 1 580 ? -32.002 0.099 31.272 1.00 95.94 580 VAL A N 1
ATOM 4786 C CA . VAL A 1 580 ? -32.846 -0.435 30.199 1.00 95.94 580 VAL A CA 1
ATOM 4787 C C . VAL A 1 580 ? -32.313 0.026 28.856 1.00 95.94 580 VAL A C 1
ATOM 4789 O O . VAL A 1 580 ? -31.826 1.138 28.739 1.00 95.94 580 VAL A O 1
ATOM 4792 N N . LEU A 1 581 ? -32.410 -0.829 27.838 1.00 96.38 581 LEU A N 1
ATOM 4793 C CA . LEU A 1 581 ? -31.953 -0.462 26.504 1.00 96.38 581 LEU A CA 1
ATOM 4794 C C . LEU A 1 581 ? -32.925 0.560 25.914 1.00 96.38 581 LEU A C 1
ATOM 4796 O O . LEU A 1 581 ? -34.084 0.234 25.651 1.00 96.38 581 LEU A O 1
ATOM 4800 N N . ASP A 1 582 ? -32.437 1.768 25.678 1.00 95.12 582 ASP A N 1
ATOM 4801 C CA . ASP A 1 582 ? -33.189 2.913 25.183 1.00 95.12 582 ASP A CA 1
ATOM 4802 C C . ASP A 1 582 ? -32.632 3.422 23.847 1.00 95.12 582 ASP A C 1
ATOM 4804 O O . ASP A 1 582 ? -31.453 3.297 23.510 1.00 95.12 582 ASP A O 1
ATOM 4808 N N . ARG A 1 583 ? -33.494 4.046 23.046 1.00 94.75 583 ARG A N 1
ATOM 4809 C CA . ARG A 1 583 ? -33.123 4.679 21.772 1.00 94.75 583 ARG A CA 1
ATOM 4810 C C . ARG A 1 583 ? -32.080 5.791 21.910 1.00 94.75 583 ARG A C 1
ATOM 4812 O O . ARG A 1 583 ? -31.436 6.127 20.912 1.00 94.75 583 ARG A O 1
ATOM 4819 N N . ASN A 1 584 ? -31.921 6.380 23.088 1.00 95.94 584 ASN A N 1
ATOM 4820 C CA . ASN A 1 584 ? -30.926 7.408 23.372 1.00 95.94 584 ASN A CA 1
ATOM 4821 C C . ASN A 1 584 ? -29.602 6.844 23.897 1.00 95.94 584 ASN A C 1
ATOM 4823 O O . ASN A 1 584 ? -28.649 7.619 24.018 1.00 95.94 584 ASN A O 1
ATOM 4827 N N . ASP A 1 585 ? -29.510 5.540 24.168 1.00 96.94 585 ASP A N 1
ATOM 4828 C CA . ASP A 1 585 ? -28.245 4.901 24.528 1.00 96.94 585 ASP A CA 1
ATOM 4829 C C . ASP A 1 585 ? -27.222 5.074 23.424 1.00 96.94 585 ASP A C 1
ATOM 4831 O O . ASP A 1 585 ? -27.544 5.045 22.233 1.00 96.94 585 ASP A O 1
ATOM 4835 N N . LEU A 1 586 ? -25.967 5.252 23.819 1.00 97.06 586 LEU A N 1
ATOM 4836 C CA . LEU A 1 586 ? -24.893 5.375 22.850 1.00 97.06 586 LEU A CA 1
ATOM 4837 C C . LEU A 1 586 ? -24.434 3.988 22.433 1.00 97.06 586 LEU A C 1
ATOM 4839 O O . LEU A 1 586 ? -24.155 3.130 23.270 1.00 97.06 586 LEU A O 1
ATOM 4843 N N . ILE A 1 587 ? -24.277 3.804 21.132 1.00 97.12 587 ILE A N 1
ATOM 4844 C CA . ILE A 1 587 ? -23.645 2.647 20.513 1.00 97.12 587 ILE A CA 1
ATOM 4845 C C . ILE A 1 587 ? -22.337 3.073 19.857 1.00 97.12 587 ILE A C 1
ATOM 4847 O O . ILE A 1 587 ? -22.176 4.224 19.456 1.00 97.12 587 ILE A O 1
ATOM 4851 N N . VAL A 1 588 ? -21.404 2.134 19.736 1.00 97.00 588 VAL A N 1
ATOM 4852 C CA . VAL A 1 588 ? -20.166 2.298 18.978 1.00 97.00 588 VAL A CA 1
ATOM 4853 C C . VAL A 1 588 ? -20.121 1.291 17.838 1.00 97.00 588 VAL A C 1
ATOM 4855 O O . VAL A 1 588 ? -20.405 0.101 18.016 1.00 97.00 588 VAL A O 1
ATOM 4858 N N . HIS A 1 589 ? -19.759 1.770 16.654 1.00 95.00 589 HIS A N 1
ATOM 4859 C CA . HIS A 1 589 ? -19.652 0.947 15.457 1.00 95.00 589 HIS A CA 1
ATOM 4860 C C . HIS A 1 589 ? -18.740 1.590 14.413 1.00 95.00 589 HIS A C 1
ATOM 4862 O O . HIS A 1 589 ? -18.313 2.733 14.556 1.00 95.00 589 HIS A O 1
ATOM 4868 N N . GLN A 1 590 ? -18.462 0.840 13.348 1.00 93.69 590 GLN A N 1
ATOM 4869 C CA . GLN A 1 590 ? -17.781 1.348 12.164 1.00 93.69 590 GLN A CA 1
ATOM 4870 C C . GLN A 1 590 ? -18.482 0.815 10.913 1.00 93.69 590 GLN A C 1
ATOM 4872 O O . GLN A 1 590 ? -18.208 -0.296 10.459 1.00 93.69 590 GLN A O 1
ATOM 4877 N N . LEU A 1 591 ? -19.445 1.575 10.393 1.00 85.81 591 LEU A N 1
ATOM 4878 C CA . LEU A 1 591 ? -20.210 1.193 9.200 1.00 85.81 591 LEU A CA 1
ATOM 4879 C C . LEU A 1 591 ? -19.661 1.832 7.919 1.00 85.81 591 LEU A C 1
ATOM 4881 O O . LEU A 1 591 ? -19.633 1.181 6.877 1.00 85.81 591 LEU A O 1
ATOM 4885 N N . GLU A 1 592 ? -19.210 3.078 8.023 1.00 85.44 592 GLU A N 1
ATOM 4886 C CA . GLU A 1 592 ? -18.573 3.866 6.971 1.00 85.44 592 GLU A CA 1
ATOM 4887 C C . GLU A 1 592 ? -17.510 4.784 7.592 1.00 85.44 592 GLU A C 1
ATOM 4889 O O . GLU A 1 592 ? -17.453 4.920 8.813 1.00 85.44 592 GLU A O 1
ATOM 4894 N N . ASP A 1 593 ? -16.659 5.391 6.763 1.00 92.12 593 ASP A N 1
ATOM 4895 C CA . ASP A 1 593 ? -15.624 6.346 7.174 1.00 92.12 593 ASP A CA 1
ATOM 4896 C C . ASP A 1 593 ? -14.786 5.904 8.398 1.00 92.12 593 ASP A C 1
ATOM 4898 O O . ASP A 1 593 ? -13.888 5.076 8.277 1.00 92.12 593 ASP A O 1
ATOM 4902 N N . PHE A 1 594 ? -15.042 6.464 9.581 1.00 94.69 594 PHE A N 1
ATOM 4903 C CA . PHE A 1 594 ? -14.300 6.206 10.817 1.00 94.69 594 PHE A CA 1
ATOM 4904 C C . PHE A 1 594 ? -15.245 5.644 11.882 1.00 94.69 594 PHE A C 1
ATOM 4906 O O . PHE A 1 594 ? -16.448 5.900 11.806 1.00 94.69 594 PHE A O 1
ATOM 4913 N N . PRO A 1 595 ? -14.742 4.918 12.898 1.00 96.12 595 PRO A N 1
ATOM 4914 C CA . PRO A 1 595 ? -15.569 4.530 14.029 1.00 96.12 595 PRO A CA 1
ATOM 4915 C C . PRO A 1 595 ? -16.245 5.736 14.677 1.00 96.12 595 PRO A C 1
ATOM 4917 O O . PRO A 1 595 ? -15.631 6.789 14.862 1.00 96.12 595 PRO A O 1
ATOM 4920 N N . GLU A 1 596 ? -17.502 5.570 15.063 1.00 94.62 596 GLU A N 1
ATOM 4921 C CA . GLU A 1 596 ? -18.268 6.628 15.703 1.00 94.62 596 GLU A CA 1
ATOM 4922 C C . GLU A 1 596 ? -19.094 6.121 16.879 1.00 94.62 596 GLU A C 1
ATOM 4924 O O . GLU A 1 596 ? -19.425 4.936 16.983 1.00 94.62 596 GLU A O 1
ATOM 4929 N N . ILE A 1 597 ? -19.391 7.056 17.783 1.00 96.38 597 ILE A N 1
ATOM 4930 C CA . ILE A 1 597 ? -20.308 6.865 18.900 1.00 96.38 597 ILE A CA 1
ATOM 4931 C C . ILE A 1 597 ? -21.544 7.705 18.609 1.00 96.38 597 ILE A C 1
ATOM 4933 O O . ILE A 1 597 ? -21.446 8.933 18.523 1.00 96.38 597 ILE A O 1
ATOM 4937 N N . ILE A 1 598 ? -22.691 7.049 18.474 1.00 95.50 598 ILE A N 1
ATOM 4938 C CA . ILE A 1 598 ? -23.966 7.692 18.149 1.00 95.50 598 ILE A CA 1
ATOM 4939 C C . ILE A 1 598 ? -25.092 7.130 19.021 1.00 95.50 598 ILE A C 1
ATOM 4941 O O . ILE A 1 598 ? -24.985 5.999 19.494 1.00 95.50 598 ILE A O 1
ATOM 4945 N N . PRO A 1 599 ? -26.179 7.884 19.242 1.00 96.62 599 PRO A N 1
ATOM 4946 C CA . PRO A 1 599 ? -27.413 7.340 19.795 1.00 96.62 599 PRO A CA 1
ATOM 4947 C C . PRO A 1 599 ? -27.950 6.169 18.965 1.00 96.62 599 PRO A C 1
ATOM 4949 O O . PRO A 1 599 ? -27.933 6.217 17.734 1.00 96.62 599 PRO A O 1
ATOM 4952 N N . LEU A 1 600 ? -28.508 5.151 19.621 1.00 95.62 600 LEU A N 1
ATOM 4953 C CA . LEU A 1 600 ? -29.092 3.983 18.963 1.00 95.62 600 LEU A CA 1
ATOM 4954 C C . LEU A 1 600 ? -30.123 4.394 17.902 1.00 95.62 600 LEU A C 1
ATOM 4956 O O . LEU A 1 600 ? -30.084 3.885 16.786 1.00 95.62 600 LEU A O 1
ATOM 4960 N N . LYS A 1 601 ? -30.995 5.366 18.192 1.00 92.69 601 LYS A N 1
ATOM 4961 C CA . LYS A 1 601 ? -32.002 5.893 17.248 1.00 92.69 601 LYS A CA 1
ATOM 4962 C C . LYS A 1 601 ? -31.444 6.420 15.928 1.00 92.69 601 LYS A C 1
ATOM 4964 O O . LYS A 1 601 ? -32.193 6.462 14.954 1.00 92.69 601 LYS A O 1
ATOM 4969 N N . ASP A 1 602 ? -30.175 6.816 15.895 1.00 92.19 602 ASP A N 1
ATOM 4970 C CA . ASP A 1 602 ? -29.554 7.396 14.706 1.00 92.19 602 ASP A CA 1
ATOM 4971 C C . ASP A 1 602 ? -29.074 6.313 13.724 1.00 92.19 602 ASP A C 1
ATOM 4973 O O . ASP A 1 602 ? -28.759 6.615 12.572 1.00 92.19 602 ASP A O 1
ATOM 4977 N N . ILE A 1 603 ? -29.112 5.029 14.112 1.00 86.31 603 ILE A N 1
ATOM 4978 C CA . ILE A 1 603 ? -28.907 3.928 13.172 1.00 86.31 603 ILE A CA 1
ATOM 4979 C C . ILE A 1 603 ? -30.201 3.647 12.392 1.00 86.31 603 ILE A C 1
ATOM 4981 O O . ILE A 1 603 ? -31.259 3.352 12.956 1.00 86.31 603 ILE A O 1
ATOM 4985 N N . ASN A 1 604 ? -30.114 3.650 11.059 1.00 72.56 604 ASN A N 1
ATOM 4986 C CA . ASN A 1 604 ? -31.260 3.437 10.157 1.00 72.56 604 ASN A CA 1
ATOM 4987 C C . ASN A 1 604 ? -31.985 2.082 10.345 1.00 72.56 604 ASN A C 1
ATOM 4989 O O . ASN A 1 604 ? -33.054 1.857 9.777 1.00 72.56 604 ASN A O 1
ATOM 4993 N N . GLN A 1 605 ? -31.397 1.155 11.104 1.00 72.81 605 GLN A N 1
ATOM 4994 C CA . GLN A 1 605 ? -31.875 -0.215 11.297 1.00 72.81 605 GLN A CA 1
ATOM 4995 C C . GLN A 1 605 ? -32.679 -0.405 12.596 1.00 72.81 605 GLN A C 1
ATOM 4997 O O . GLN A 1 605 ? -33.261 -1.472 12.775 1.00 72.81 605 GLN A O 1
ATOM 5002 N N . THR A 1 606 ? -32.789 0.613 13.461 1.00 65.94 606 THR A N 1
ATOM 5003 C CA . THR A 1 606 ? -33.500 0.518 14.759 1.00 65.94 606 THR A CA 1
ATOM 5004 C C . THR A 1 606 ? -34.970 0.147 14.666 1.00 65.94 606 THR A C 1
ATOM 5006 O O . THR A 1 606 ? -35.523 -0.397 15.614 1.00 65.94 606 THR A O 1
ATOM 5009 N N . ASN A 1 607 ? -35.626 0.444 13.546 1.00 67.12 607 ASN A N 1
ATOM 5010 C CA . ASN A 1 607 ? -37.041 0.120 13.362 1.00 67.12 607 ASN A CA 1
ATOM 5011 C C . ASN A 1 607 ? -37.272 -1.332 12.904 1.00 67.12 607 ASN A C 1
ATOM 5013 O O . ASN A 1 607 ? -38.416 -1.725 12.686 1.00 67.12 607 ASN A O 1
ATOM 5017 N N . LYS A 1 608 ? -36.208 -2.124 12.727 1.00 80.94 608 LYS A N 1
ATOM 5018 C CA . LYS A 1 608 ? -36.274 -3.559 12.429 1.00 80.94 608 LYS A CA 1
ATOM 5019 C C . LYS A 1 608 ? -35.972 -4.362 13.693 1.00 80.94 608 LYS A C 1
ATOM 5021 O O . LYS A 1 608 ? -35.285 -3.875 14.583 1.00 80.94 608 LYS A O 1
ATOM 5026 N N . SER A 1 609 ? -36.436 -5.611 13.747 1.00 89.38 609 SER A N 1
ATOM 5027 C CA . SER A 1 609 ? -36.046 -6.515 14.832 1.00 89.38 609 SER A CA 1
ATOM 5028 C C . SER A 1 609 ? -34.544 -6.794 14.793 1.00 89.38 609 SER A C 1
ATOM 5030 O O . SER A 1 609 ? -34.011 -7.069 13.713 1.00 89.38 609 SER A O 1
ATOM 5032 N N . PHE A 1 610 ? -33.893 -6.815 15.950 1.00 94.38 610 PHE A N 1
ATOM 5033 C CA . PHE A 1 610 ? -32.473 -7.137 16.086 1.00 94.38 610 PHE A CA 1
ATOM 5034 C C . PHE A 1 610 ? -32.229 -8.013 17.312 1.00 94.38 610 PHE A C 1
ATOM 5036 O O . PHE A 1 610 ? -33.069 -8.112 18.208 1.00 94.38 610 PHE A O 1
ATOM 5043 N N . LEU A 1 611 ? -31.083 -8.684 17.331 1.00 96.06 611 LEU A N 1
ATOM 5044 C CA . LEU A 1 611 ? -30.711 -9.595 18.409 1.00 96.06 611 LEU A CA 1
ATOM 5045 C C . LEU A 1 611 ? -29.809 -8.871 19.404 1.00 96.06 611 LEU A C 1
ATOM 5047 O O . LEU A 1 611 ? -28.880 -8.167 19.005 1.00 96.06 611 LEU A O 1
ATOM 5051 N N . VAL A 1 612 ? -30.076 -9.066 20.690 1.00 96.81 612 VAL A N 1
ATOM 5052 C CA . VAL A 1 612 ? -29.220 -8.622 21.790 1.00 96.81 612 VAL A CA 1
ATOM 5053 C C . VAL A 1 612 ? -28.308 -9.785 22.134 1.00 96.81 612 VAL A C 1
ATOM 5055 O O . VAL A 1 612 ? -28.774 -10.878 22.458 1.00 96.81 612 VAL A O 1
ATOM 5058 N N . MET A 1 613 ? -27.005 -9.572 22.018 1.00 96.81 613 MET A N 1
ATOM 5059 C CA . MET A 1 613 ? -26.016 -10.637 22.098 1.00 96.81 613 MET A CA 1
ATOM 5060 C C . MET A 1 613 ? -24.849 -10.266 23.003 1.00 96.81 613 MET A C 1
ATOM 5062 O O . MET A 1 613 ? -24.563 -9.095 23.236 1.00 96.81 613 MET A O 1
ATOM 5066 N N . ARG A 1 614 ? -24.111 -11.277 23.449 1.00 95.00 614 ARG A N 1
ATOM 5067 C CA . ARG A 1 614 ? -22.786 -11.119 24.060 1.00 95.00 614 ARG A CA 1
ATOM 5068 C C . ARG A 1 614 ? -21.831 -12.167 23.513 1.00 95.00 614 ARG A C 1
ATOM 5070 O O . ARG A 1 614 ? -22.276 -13.182 22.987 1.00 95.00 614 ARG A O 1
ATOM 5077 N N . PHE A 1 615 ? -20.531 -11.947 23.654 1.00 93.94 615 PHE A N 1
ATOM 5078 C CA . PHE A 1 615 ? -19.548 -12.983 23.330 1.00 93.94 615 PHE A CA 1
ATOM 5079 C C . PHE A 1 615 ? -19.695 -14.210 24.243 1.00 93.94 615 PHE A C 1
ATOM 5081 O O . PHE A 1 615 ? -20.083 -14.064 25.405 1.00 93.94 615 PHE A O 1
ATOM 5088 N N . LYS A 1 616 ? -19.425 -15.396 23.681 1.00 90.25 616 LYS A N 1
ATOM 5089 C CA . LYS A 1 616 ? -19.416 -16.673 24.406 1.00 90.25 616 LYS A CA 1
ATOM 5090 C C . LYS A 1 616 ? -18.296 -16.778 25.430 1.00 90.25 616 LYS A C 1
ATOM 5092 O O . LYS A 1 616 ? -17.210 -16.205 25.174 1.00 90.25 616 LYS A O 1
#